Protein AF-0000000080568516 (afdb_homodimer)

Organism: Pseudomonas phage PhiPA3 (NCBI:txid998086)

Nearest PDB structures (foldseek):
  1tll-assembly1_A  TM=2.918E-01  e=2.704E+00  Rattus norvegicus
  3q6g-assembly1_H  TM=1.334E-01  e=9.760E-01  Macaca mulatta
  5wch-assembly1_C  TM=1.422E-01  e=3.533E+00  Homo sapiens
  6cnc-assembly1_G  TM=1.679E-01  e=7.420E+00  Saccharomyces cerevisiae S288C

Radius of gyration: 26.93 Å; Cα contacts (8 Å, |Δi|>4): 1471; chains: 2; bounding box: 69×85×73 Å

Secondary structure (DSSP, 8-state):
------------EEEEE-HHHHHHHHHHHHT-SS--PPTT--HHHHHTSSTT-PPPTT---EEEEEEEES-SEEEEE-TTS-EEEEE-PPPTT--S-SSEE-SEEEEGGGPPPTTHHHHTEEEEEEEEETTEEEEEEEEEE---TT---EEEEEEEETTEEEEEE----HHHHS-------TT------SEEEEEE-EEEEEE-HHHHHHHHHHHHHHH---SPPEEEEEEEEEEEEEEEEEE-SSSEEEEEEEEEEEEEEEEEEEEEGGG-TT-EEEEEE-S-------TT---EE---/------------EEEEE-HHHHHHHHHHHHT-SS--PPTT-BHHHHHTSSTTPPPPTT---EEEEEEEES-SEEEEE-TTS-EEEEE-PPPTT--S-SSEE-SEEEEGGGPPPTTHHHHTEEEEEEEEETTEEEEEEEEEE---TT---EEEEEEEETTEEEEEE----HHHHS-------TT------SEEEEEE-EEEEEE-HHHHHHHHHHHHHHH---SPPEEEEEEEEEEEEEEEEEEETTEEEEEEEEEEEEEEEEEEEEEEGGG-TT-EEEEEE---EE----TT---EE---

Structure (mmCIF, N/CA/C/O backbone):
data_AF-0000000080568516-model_v1
#
loop_
_entity.id
_entity.type
_entity.pdbx_description
1 polymer 'Virion structural protein'
#
loop_
_atom_site.group_PDB
_atom_site.id
_atom_site.type_symbol
_atom_site.label_atom_id
_atom_site.label_alt_id
_atom_site.label_comp_id
_atom_site.label_asym_id
_atom_site.label_entity_id
_atom_site.label_seq_id
_atom_site.pdbx_PDB_ins_code
_atom_site.Cartn_x
_atom_site.Cartn_y
_atom_site.Cartn_z
_atom_site.occupancy
_atom_site.B_iso_or_equiv
_atom_site.auth_seq_id
_atom_site.auth_comp_id
_atom_site.auth_asym_id
_atom_site.auth_atom_id
_atom_site.pdbx_PDB_model_num
ATOM 1 N N . MET A 1 1 ? -30.312 -23.953 18.859 1 18.5 1 MET A N 1
ATOM 2 C CA . MET A 1 1 ? -30.062 -23.578 17.469 1 18.5 1 MET A CA 1
ATOM 3 C C . MET A 1 1 ? -28.641 -23.031 17.297 1 18.5 1 MET A C 1
ATOM 5 O O . MET A 1 1 ? -28.25 -22.094 17.984 1 18.5 1 MET A O 1
ATOM 9 N N . ALA A 1 2 ? -27.719 -23.969 17.078 1 24.86 2 ALA A N 1
ATOM 10 C CA . ALA A 1 2 ? -26.266 -23.812 17.141 1 24.86 2 ALA A CA 1
ATOM 11 C C . ALA A 1 2 ? -25.812 -22.594 16.328 1 24.86 2 ALA A C 1
ATOM 13 O O . ALA A 1 2 ? -26.281 -22.375 15.211 1 24.86 2 ALA A O 1
ATOM 14 N N . ASP A 1 3 ? -25.719 -21.484 17 1 26.97 3 ASP A N 1
ATOM 15 C CA . ASP A 1 3 ? -25.422 -20.125 16.578 1 26.97 3 ASP A CA 1
ATOM 16 C C . ASP A 1 3 ? -24.328 -20.109 15.492 1 26.97 3 ASP A C 1
ATOM 18 O O . ASP A 1 3 ? -23.281 -20.734 15.664 1 26.97 3 ASP A O 1
ATOM 22 N N . SER A 1 4 ? -24.625 -20.328 14.305 1 28.22 4 SER A N 1
ATOM 23 C CA . SER A 1 4 ? -24.062 -20.547 12.977 1 28.22 4 SER A CA 1
ATOM 24 C C . SER A 1 4 ? -22.844 -19.656 12.742 1 28.22 4 SER A C 1
ATOM 26 O O . SER A 1 4 ? -22.453 -19.422 11.602 1 28.22 4 SER A O 1
ATOM 28 N N . SER A 1 5 ? -22.672 -18.75 13.727 1 30.12 5 SER A N 1
ATOM 29 C CA . SER A 1 5 ? -21.484 -17.922 13.555 1 30.12 5 SER A CA 1
ATOM 30 C C . SER A 1 5 ? -20.234 -18.781 13.367 1 30.12 5 SER A C 1
ATOM 32 O O . SER A 1 5 ? -19.734 -19.375 14.328 1 30.12 5 SER A O 1
ATOM 34 N N . ASN A 1 6 ? -20.375 -19.812 12.555 1 25.89 6 ASN A N 1
ATOM 35 C CA . ASN A 1 6 ? -19.375 -20.859 12.305 1 25.89 6 ASN A CA 1
ATOM 36 C C . ASN A 1 6 ? -17.953 -20.297 12.367 1 25.89 6 ASN A C 1
ATOM 38 O O . ASN A 1 6 ? -17.578 -19.453 11.562 1 25.89 6 ASN A O 1
ATOM 42 N N . PRO A 1 7 ? -17.469 -20.25 13.57 1 29.62 7 PRO A N 1
ATOM 43 C CA . PRO A 1 7 ? -16.031 -19.984 13.703 1 29.62 7 PRO A CA 1
ATOM 44 C C . PRO A 1 7 ? -15.203 -20.719 12.656 1 29.62 7 PRO A C 1
ATOM 46 O O . PRO A 1 7 ? -15.141 -21.953 12.648 1 29.62 7 PRO A O 1
ATOM 49 N N . ILE A 1 8 ? -15.523 -20.656 11.414 1 30.17 8 ILE A N 1
ATOM 50 C CA . ILE A 1 8 ? -14.453 -21.266 10.633 1 30.17 8 ILE A CA 1
ATOM 51 C C . ILE A 1 8 ? -13.156 -21.25 11.43 1 30.17 8 ILE A C 1
ATOM 53 O O . ILE A 1 8 ? -12.758 -20.203 11.961 1 30.17 8 ILE A O 1
ATOM 57 N N . ASP A 1 9 ? -12.828 -22.312 12.086 1 29.45 9 ASP A N 1
ATOM 58 C CA . ASP A 1 9 ? -11.594 -22.641 12.789 1 29.45 9 ASP A CA 1
ATOM 59 C C . ASP A 1 9 ? -10.422 -21.812 12.25 1 29.45 9 ASP A C 1
ATOM 61 O O . ASP A 1 9 ? -10.305 -21.609 11.047 1 29.45 9 ASP A O 1
ATOM 65 N N . GLN A 1 10 ? -9.977 -20.906 12.898 1 34.19 10 GLN A N 1
ATOM 66 C CA . GLN A 1 10 ? -8.75 -20.125 12.805 1 34.19 10 GLN A CA 1
ATOM 67 C C . GLN A 1 10 ? -7.594 -20.953 12.281 1 34.19 10 GLN A C 1
ATOM 69 O O . GLN A 1 10 ? -6.77 -21.453 13.055 1 34.19 10 GLN A O 1
ATOM 74 N N . GLN A 1 11 ? -7.926 -22 11.531 1 35.38 11 GLN A N 1
ATOM 75 C CA . GLN A 1 11 ? -6.691 -22.594 11.039 1 35.38 11 GLN A CA 1
ATOM 76 C C . GLN A 1 11 ? -5.684 -21.531 10.625 1 35.38 11 GLN A C 1
ATOM 78 O O . GLN A 1 11 ? -6.039 -20.562 9.969 1 35.38 11 GLN A O 1
ATOM 83 N N . ILE A 1 12 ? -4.734 -21.453 11.367 1 42.97 12 ILE A N 1
ATOM 84 C CA . ILE A 1 12 ? -3.574 -20.594 11.141 1 42.97 12 ILE A CA 1
ATOM 85 C C . ILE A 1 12 ? -3.137 -20.703 9.68 1 42.97 12 ILE A C 1
ATOM 87 O O . ILE A 1 12 ? -2.672 -21.766 9.242 1 42.97 12 ILE A O 1
ATOM 91 N N . ILE A 1 13 ? -3.855 -20.125 8.773 1 54.84 13 ILE A N 1
ATOM 92 C CA . ILE A 1 13 ? -3.344 -20 7.414 1 54.84 13 ILE A CA 1
ATOM 93 C C . ILE A 1 13 ? -2.139 -19.062 7.395 1 54.84 13 ILE A C 1
ATOM 95 O O . ILE A 1 13 ? -2.203 -17.953 7.918 1 54.84 13 ILE A O 1
ATOM 99 N N . ASN A 1 14 ? -1.017 -19.766 7.008 1 61.5 14 ASN A N 1
ATOM 100 C CA . ASN A 1 14 ? 0.196 -18.969 6.871 1 61.5 14 ASN A CA 1
ATOM 101 C C . ASN A 1 14 ? 0.138 -18.062 5.641 1 61.5 14 ASN A C 1
ATOM 103 O O . ASN A 1 14 ? -0.095 -18.547 4.527 1 61.5 14 ASN A O 1
ATOM 107 N N . VAL A 1 15 ? 0.11 -16.812 5.922 1 72.19 15 VAL A N 1
ATOM 108 C CA . VAL A 1 15 ? 0.133 -15.812 4.867 1 72.19 15 VAL A CA 1
ATOM 109 C C . VAL A 1 15 ? 1.448 -15.039 4.918 1 72.19 15 VAL A C 1
ATOM 111 O O . VAL A 1 15 ? 1.861 -14.57 5.98 1 72.19 15 VAL A O 1
ATOM 114 N N . VAL A 1 16 ? 2.141 -15.094 3.797 1 76.44 16 VAL A N 1
ATOM 115 C CA . VAL A 1 16 ? 3.396 -14.352 3.713 1 76.44 16 VAL A CA 1
ATOM 116 C C . VAL A 1 16 ? 3.305 -13.305 2.609 1 76.44 16 VAL A C 1
ATOM 118 O O . VAL A 1 16 ? 3.072 -13.633 1.444 1 76.44 16 VAL A O 1
ATOM 121 N N . ARG A 1 17 ? 3.475 -12.07 2.982 1 81.88 17 ARG A N 1
ATOM 122 C CA . ARG A 1 17 ? 3.602 -11.016 1.984 1 81.88 17 ARG A CA 1
ATOM 123 C C . ARG A 1 17 ? 5.016 -10.969 1.418 1 81.88 17 ARG A C 1
ATOM 125 O O . ARG A 1 17 ? 5.992 -11.109 2.158 1 81.88 17 ARG A O 1
ATOM 132 N N . THR A 1 18 ? 5.102 -10.719 0.201 1 87.38 18 THR A N 1
ATOM 133 C CA . THR A 1 18 ? 6.418 -10.688 -0.426 1 87.38 18 THR A CA 1
ATOM 134 C C . THR A 1 18 ? 7.004 -9.273 -0.378 1 87.38 18 THR A C 1
ATOM 136 O O . THR A 1 18 ? 6.277 -8.297 -0.196 1 87.38 18 THR A O 1
ATOM 139 N N . CYS A 1 19 ? 8.312 -9.203 -0.494 1 86.38 19 CYS A N 1
ATOM 140 C CA . CYS A 1 19 ? 8.969 -7.902 -0.605 1 86.38 19 CYS A CA 1
ATOM 141 C C . CYS A 1 19 ? 8.555 -7.191 -1.887 1 86.38 19 CYS A C 1
ATOM 143 O O . CYS A 1 19 ? 8.555 -5.961 -1.946 1 86.38 19 CYS A O 1
ATOM 145 N N . TYR A 1 20 ? 8.141 -7.949 -2.914 1 91.44 20 TYR A N 1
ATOM 146 C CA . TYR A 1 20 ? 7.68 -7.359 -4.168 1 91.44 20 TYR A CA 1
ATOM 147 C C . TYR A 1 20 ? 6.336 -6.66 -3.982 1 91.44 20 TYR A C 1
ATOM 149 O O . TYR A 1 20 ? 6.047 -5.672 -4.66 1 91.44 20 TYR A O 1
ATOM 157 N N . ALA A 1 21 ? 5.559 -7.27 -3.08 1 88.62 21 ALA A N 1
ATOM 158 C CA . ALA A 1 21 ? 4.312 -6.602 -2.711 1 88.62 21 ALA A CA 1
ATOM 159 C C . ALA A 1 21 ? 4.586 -5.238 -2.078 1 88.62 21 ALA A C 1
ATOM 161 O O . ALA A 1 21 ? 3.924 -4.25 -2.406 1 88.62 21 ALA A O 1
ATOM 162 N N . SER A 1 22 ? 5.531 -5.203 -1.208 1 82.5 22 SER A N 1
ATOM 163 C CA . SER A 1 22 ? 5.906 -3.955 -0.551 1 82.5 22 SER A CA 1
ATOM 164 C C . SER A 1 22 ? 6.438 -2.939 -1.556 1 82.5 22 SER A C 1
ATOM 166 O O . SER A 1 22 ? 6.152 -1.744 -1.449 1 82.5 22 SER A O 1
ATOM 168 N N . TYR A 1 23 ? 7.242 -3.424 -2.482 1 89.56 23 TYR A N 1
ATOM 169 C CA . TYR A 1 23 ? 7.766 -2.576 -3.547 1 89.56 23 TYR A CA 1
ATOM 170 C C . TYR A 1 23 ? 6.633 -1.947 -4.352 1 89.56 23 TYR A C 1
ATOM 172 O O . TYR A 1 23 ? 6.629 -0.737 -4.59 1 89.56 23 TYR A O 1
ATOM 180 N N . LEU A 1 24 ? 5.688 -2.771 -4.73 1 91.56 24 LEU A N 1
ATOM 181 C CA . LEU A 1 24 ? 4.547 -2.293 -5.5 1 91.56 24 LEU A CA 1
ATOM 182 C C . LEU A 1 24 ? 3.719 -1.302 -4.688 1 91.56 24 LEU A C 1
ATOM 184 O O . LEU A 1 24 ? 3.32 -0.253 -5.199 1 91.56 24 LEU A O 1
ATOM 188 N N . GLN A 1 25 ? 3.473 -1.662 -3.477 1 86.06 25 GLN A N 1
ATOM 189 C CA . GLN A 1 25 ? 2.686 -0.794 -2.607 1 86.06 25 GLN A CA 1
ATOM 190 C C . GLN A 1 25 ? 3.342 0.576 -2.459 1 86.06 25 GLN A C 1
ATOM 192 O O . GLN A 1 25 ? 2.664 1.604 -2.506 1 86.06 25 GLN A O 1
ATOM 197 N N . THR A 1 26 ? 4.602 0.568 -2.236 1 85.12 26 THR A N 1
ATOM 198 C CA . THR A 1 26 ? 5.348 1.813 -2.098 1 85.12 26 THR A CA 1
ATOM 199 C C . THR A 1 26 ? 5.266 2.639 -3.379 1 85.12 26 THR A C 1
ATOM 201 O O . THR A 1 26 ? 5.031 3.846 -3.332 1 85.12 26 THR A O 1
ATOM 204 N N . THR A 1 27 ? 5.438 1.994 -4.496 1 91 27 THR A N 1
ATOM 205 C CA . THR A 1 27 ? 5.367 2.645 -5.801 1 91 27 THR A CA 1
ATOM 206 C C . THR A 1 27 ? 4 3.289 -6.012 1 91 27 THR A C 1
ATOM 208 O O . THR A 1 27 ? 3.91 4.449 -6.414 1 91 27 THR A O 1
ATOM 211 N N . LYS A 1 28 ? 2.988 2.545 -5.66 1 90.62 28 LYS A N 1
ATOM 212 C CA . LYS A 1 28 ? 1.621 3.023 -5.848 1 90.62 28 LYS A CA 1
ATOM 213 C C . LYS A 1 28 ? 1.283 4.129 -4.852 1 90.62 28 LYS A C 1
ATOM 215 O O . LYS A 1 28 ? 0.604 5.098 -5.199 1 90.62 28 LYS A O 1
ATOM 220 N N . TYR A 1 29 ? 1.753 3.965 -3.678 1 88.12 29 TYR A N 1
ATOM 221 C CA . TYR A 1 29 ? 1.483 4.918 -2.607 1 88.12 29 TYR A CA 1
ATOM 222 C C . TYR A 1 29 ? 2.012 6.301 -2.967 1 88.12 29 TYR A C 1
ATOM 224 O O . TYR A 1 29 ? 1.345 7.312 -2.723 1 88.12 29 TYR A O 1
ATOM 232 N N . LEU A 1 30 ? 3.123 6.348 -3.664 1 88.56 30 LEU A N 1
ATOM 233 C CA . LEU A 1 30 ? 3.771 7.598 -4.043 1 88.56 30 LEU A CA 1
ATOM 234 C C . LEU A 1 30 ? 3.338 8.031 -5.441 1 88.56 30 LEU A C 1
ATOM 236 O O . LEU A 1 30 ? 3.656 9.141 -5.879 1 88.56 30 LEU A O 1
ATOM 240 N N . GLY A 1 31 ? 2.602 7.145 -6.152 1 89.5 31 GLY A N 1
ATOM 241 C CA . GLY A 1 31 ? 2.184 7.457 -7.508 1 89.5 31 GLY A CA 1
ATOM 242 C C . GLY A 1 31 ? 3.336 7.496 -8.492 1 89.5 31 GLY A C 1
ATOM 243 O O . GLY A 1 31 ? 3.361 8.336 -9.391 1 89.5 31 GLY A O 1
ATOM 244 N N . LEU A 1 32 ? 4.273 6.656 -8.273 1 90.44 32 LEU A N 1
ATOM 245 C CA . LEU A 1 32 ? 5.43 6.629 -9.156 1 90.44 32 LEU A CA 1
ATOM 246 C C . LEU A 1 32 ? 5.098 5.926 -10.469 1 90.44 32 LEU A C 1
ATOM 248 O O . LEU A 1 32 ? 4.402 4.906 -10.469 1 90.44 32 LEU A O 1
ATOM 252 N N . SER A 1 33 ? 5.516 6.516 -11.539 1 89.81 33 SER A N 1
ATOM 253 C CA . SER A 1 33 ? 5.344 5.969 -12.883 1 89.81 33 SER A CA 1
ATOM 254 C C . SER A 1 33 ? 6.566 6.246 -13.758 1 89.81 33 SER A C 1
ATOM 256 O O . SER A 1 33 ? 7.207 7.289 -13.617 1 89.81 33 SER A O 1
ATOM 258 N N . PRO A 1 34 ? 6.969 5.27 -14.703 1 91.69 34 PRO A N 1
ATOM 259 C CA . PRO A 1 34 ? 6.359 3.959 -14.945 1 91.69 34 PRO A CA 1
ATOM 260 C C . PRO A 1 34 ? 6.711 2.938 -13.867 1 91.69 34 PRO A C 1
ATOM 262 O O . PRO A 1 34 ? 7.66 3.143 -13.102 1 91.69 34 PRO A O 1
ATOM 265 N N . PHE A 1 35 ? 5.902 1.939 -13.797 1 91.62 35 PHE A N 1
ATOM 266 C CA . PHE A 1 35 ? 6.266 0.819 -12.938 1 91.62 35 PHE A CA 1
ATOM 267 C C . PHE A 1 35 ? 7.586 0.201 -13.391 1 91.62 35 PHE A C 1
ATOM 269 O O . PHE A 1 35 ? 7.75 -0.145 -14.562 1 91.62 35 PHE A O 1
ATOM 276 N N . ARG A 1 36 ? 8.453 0.077 -12.523 1 91.44 36 ARG A N 1
ATOM 277 C CA . ARG A 1 36 ? 9.742 -0.547 -12.828 1 91.44 36 ARG A CA 1
ATOM 278 C C . ARG A 1 36 ? 9.742 -2.02 -12.43 1 91.44 36 ARG A C 1
ATOM 280 O O . ARG A 1 36 ? 9.742 -2.348 -11.242 1 91.44 36 ARG A O 1
ATOM 287 N N . MET A 1 37 ? 9.75 -2.844 -13.422 1 93 37 MET A N 1
ATOM 288 C CA . MET A 1 37 ? 9.773 -4.285 -13.188 1 93 37 MET A CA 1
ATOM 289 C C . MET A 1 37 ? 11.148 -4.738 -12.711 1 93 37 MET A C 1
ATOM 291 O O . MET A 1 37 ? 12.164 -4.32 -13.266 1 93 37 MET A O 1
ATOM 295 N N . ILE A 1 38 ? 11.172 -5.516 -11.727 1 93.88 38 ILE A N 1
ATOM 296 C CA . ILE A 1 38 ? 12.414 -6.078 -11.211 1 93.88 38 ILE A CA 1
ATOM 297 C C . ILE A 1 38 ? 12.656 -7.457 -11.82 1 93.88 38 ILE A C 1
ATOM 299 O O . ILE A 1 38 ? 11.75 -8.297 -11.836 1 93.88 38 ILE A O 1
ATOM 303 N N . ALA A 1 39 ? 13.844 -7.668 -12.305 1 95.38 39 ALA A N 1
ATOM 304 C CA . ALA A 1 39 ? 14.18 -8.953 -12.906 1 95.38 39 ALA A CA 1
ATOM 305 C C . ALA A 1 39 ? 14.055 -10.086 -11.883 1 95.38 39 ALA A C 1
ATOM 307 O O . ALA A 1 39 ? 14.289 -9.883 -10.688 1 95.38 39 ALA A O 1
ATOM 308 N N . ASN A 1 40 ? 13.609 -11.25 -12.367 1 96.75 40 ASN A N 1
ATOM 309 C CA . ASN A 1 40 ? 13.523 -12.484 -11.594 1 96.75 40 ASN A CA 1
ATOM 310 C C . ASN A 1 40 ? 12.438 -12.406 -10.531 1 96.75 40 ASN A C 1
ATOM 312 O O . ASN A 1 40 ? 12.594 -12.953 -9.438 1 96.75 40 ASN A O 1
ATOM 316 N N . THR A 1 41 ? 11.398 -11.625 -10.852 1 97.25 41 THR A N 1
ATOM 317 C CA . THR A 1 41 ? 10.336 -11.523 -9.852 1 97.25 41 THR A CA 1
ATOM 318 C C . THR A 1 41 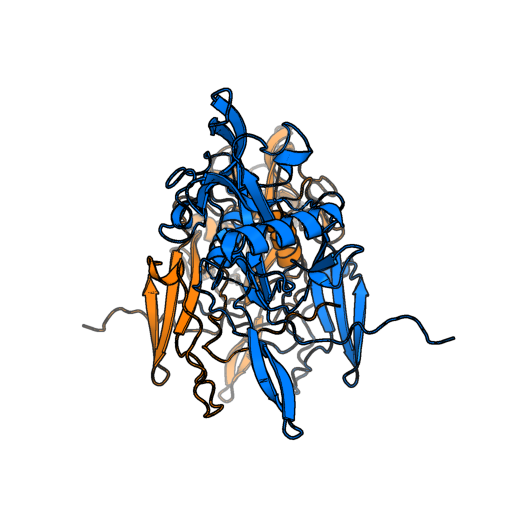? 8.977 -11.828 -10.469 1 97.25 41 THR A C 1
ATOM 320 O O . THR A 1 41 ? 7.969 -11.883 -9.766 1 97.25 41 THR A O 1
ATOM 323 N N . THR A 1 42 ? 8.906 -12.008 -11.766 1 98.31 42 THR A N 1
ATOM 324 C CA . THR A 1 42 ? 7.613 -12.172 -12.414 1 98.31 42 THR A CA 1
ATOM 325 C C . THR A 1 42 ? 7.395 -13.617 -12.836 1 98.31 42 THR A C 1
ATOM 327 O O . THR A 1 42 ? 8.336 -14.297 -13.258 1 98.31 42 THR A O 1
ATOM 330 N N . LEU A 1 43 ? 6.172 -14.047 -12.781 1 98.56 43 LEU A N 1
ATOM 331 C CA . LEU A 1 43 ? 5.816 -15.383 -13.273 1 98.56 43 LEU A CA 1
ATOM 332 C C . LEU A 1 43 ? 5.906 -15.445 -14.789 1 98.56 43 LEU A C 1
ATOM 334 O O . LEU A 1 43 ? 5.992 -16.531 -15.367 1 98.56 43 LEU A O 1
ATOM 338 N N . ASN A 1 44 ? 5.852 -14.289 -15.414 1 98.19 44 ASN A N 1
ATOM 339 C CA . ASN A 1 44 ? 6.133 -14.227 -16.844 1 98.19 44 ASN A CA 1
ATOM 340 C C . ASN A 1 44 ? 7.523 -14.766 -17.172 1 98.19 44 ASN A C 1
ATOM 342 O O . ASN A 1 44 ? 7.695 -15.539 -18.109 1 98.19 44 ASN A O 1
ATOM 346 N N . GLU A 1 45 ? 8.508 -14.383 -16.375 1 97.75 45 GLU A N 1
ATOM 347 C CA . GLU A 1 45 ? 9.867 -14.891 -16.516 1 97.75 45 GLU A CA 1
ATOM 348 C C . GLU A 1 45 ? 9.938 -16.375 -16.219 1 97.75 45 GLU A C 1
ATOM 350 O O . GLU A 1 45 ? 10.57 -17.141 -16.938 1 97.75 45 GLU A O 1
ATOM 355 N N . LYS A 1 46 ? 9.266 -16.781 -15.18 1 97.5 46 LYS A N 1
ATOM 356 C CA . LYS A 1 46 ? 9.297 -18.172 -14.742 1 97.5 46 LYS A CA 1
ATOM 357 C C . LYS A 1 46 ? 8.773 -19.094 -15.836 1 97.5 46 LYS A C 1
ATOM 359 O O . LYS A 1 46 ? 9.359 -20.156 -16.094 1 97.5 46 LYS A O 1
ATOM 364 N N . PHE A 1 47 ? 7.676 -18.656 -16.469 1 97.38 47 PHE A N 1
ATOM 365 C CA . PHE A 1 47 ? 6.98 -19.547 -17.391 1 97.38 47 PHE A CA 1
ATOM 366 C C . PHE A 1 47 ? 7.363 -19.234 -18.844 1 97.38 47 PHE A C 1
ATOM 368 O O . PHE A 1 47 ? 6.91 -19.906 -19.766 1 97.38 47 PHE A O 1
ATOM 375 N N . GLY A 1 48 ? 8.156 -18.234 -19.047 1 95.81 48 GLY A N 1
ATOM 376 C CA . GLY A 1 48 ? 8.555 -17.859 -20.391 1 95.81 48 GLY A CA 1
ATOM 377 C C . GLY A 1 48 ? 7.41 -17.297 -21.219 1 95.81 48 GLY A C 1
ATOM 378 O O . GLY A 1 48 ? 7.242 -17.656 -22.391 1 95.81 48 GLY A O 1
ATOM 379 N N . ILE A 1 49 ? 6.555 -16.547 -20.594 1 96 49 ILE A N 1
ATOM 380 C CA . ILE A 1 49 ? 5.391 -15.914 -21.203 1 96 49 ILE A CA 1
ATOM 381 C C . ILE A 1 49 ? 5.578 -14.406 -21.234 1 96 49 ILE A C 1
ATOM 383 O O . ILE A 1 49 ? 5.645 -13.758 -20.188 1 96 49 ILE A O 1
ATOM 387 N N . GLN A 1 50 ? 5.652 -13.797 -22.406 1 94.31 50 GLN A N 1
ATOM 388 C CA . GLN A 1 50 ? 5.832 -12.352 -22.5 1 94.31 50 GLN A CA 1
ATOM 389 C C . GLN A 1 50 ? 6.996 -11.891 -21.625 1 94.31 50 GLN A C 1
ATOM 391 O O . GLN A 1 50 ? 6.867 -10.93 -20.859 1 94.31 50 GLN A O 1
ATOM 396 N N . GLN A 1 51 ? 8 -12.672 -21.641 1 91.25 51 GLN A N 1
ATOM 397 C CA . GLN A 1 51 ? 9.141 -12.406 -20.781 1 91.25 51 GLN A CA 1
ATOM 398 C C . GLN A 1 51 ? 9.773 -11.055 -21.094 1 91.25 51 GLN A C 1
ATOM 400 O O . GLN A 1 51 ? 10.031 -10.742 -22.266 1 91.25 51 GLN A O 1
ATOM 405 N N . GLY A 1 52 ? 9.93 -10.211 -20.078 1 87.75 52 GLY A N 1
ATOM 406 C CA . GLY A 1 52 ? 10.648 -8.953 -20.234 1 87.75 52 GLY A CA 1
ATOM 407 C C . GLY A 1 52 ? 9.758 -7.824 -20.719 1 87.75 52 GLY A C 1
ATOM 408 O O . GLY A 1 52 ? 10.234 -6.707 -20.938 1 87.75 52 GLY A O 1
ATOM 409 N N . VAL A 1 53 ? 8.547 -8.125 -20.953 1 92.75 53 VAL A N 1
ATOM 410 C CA . VAL A 1 53 ? 7.641 -7.09 -21.422 1 92.75 53 VAL A CA 1
ATOM 411 C C . VAL A 1 53 ? 7.07 -6.32 -20.234 1 92.75 53 VAL A C 1
ATOM 413 O O . VAL A 1 53 ? 6.367 -6.891 -19.391 1 92.75 53 VAL A O 1
ATOM 416 N N . ALA A 1 54 ? 7.387 -5.086 -20.156 1 92.69 54 ALA A N 1
ATOM 417 C CA . ALA A 1 54 ? 6.93 -4.242 -19.047 1 92.69 54 ALA A CA 1
ATOM 418 C C . ALA A 1 54 ? 5.57 -3.625 -19.359 1 92.69 54 ALA A C 1
ATOM 420 O O . ALA A 1 54 ? 5.219 -3.438 -20.531 1 92.69 54 ALA A O 1
ATOM 421 N N . PRO A 1 55 ? 4.805 -3.352 -18.281 1 93.94 55 PRO A N 1
ATOM 422 C CA . PRO A 1 55 ? 3.596 -2.555 -18.516 1 93.94 55 PRO A CA 1
ATOM 423 C C . PRO A 1 55 ? 3.893 -1.191 -19.125 1 93.94 55 PRO A C 1
ATOM 425 O O . PRO A 1 55 ? 5.012 -0.687 -19.016 1 93.94 55 PRO A O 1
ATOM 428 N N . ALA A 1 56 ? 2.932 -0.632 -19.812 1 92.69 56 ALA A N 1
ATOM 429 C CA . ALA A 1 56 ? 3.07 0.725 -20.328 1 92.69 56 ALA A CA 1
ATOM 430 C C . ALA A 1 56 ? 3.18 1.74 -19.203 1 92.69 56 ALA A C 1
ATOM 432 O O . ALA A 1 56 ? 2.846 1.438 -18.047 1 92.69 56 ALA A O 1
ATOM 433 N N . ALA A 1 57 ? 3.605 2.938 -19.484 1 89.69 57 ALA A N 1
ATOM 434 C CA . ALA A 1 57 ? 3.836 3.979 -18.484 1 89.69 57 ALA A CA 1
ATOM 435 C C . ALA A 1 57 ? 2.545 4.332 -17.75 1 89.69 57 ALA A C 1
ATOM 437 O O . ALA A 1 57 ? 2.572 4.711 -16.578 1 89.69 57 ALA A O 1
ATOM 438 N N . SER A 1 58 ? 1.481 4.16 -18.422 1 88.12 58 SER A N 1
ATOM 439 C CA . SER A 1 58 ? 0.199 4.543 -17.844 1 88.12 58 SER A CA 1
ATOM 440 C C . SER A 1 58 ? -0.424 3.381 -17.062 1 88.12 58 SER A C 1
ATOM 442 O O . SER A 1 58 ? -1.488 3.531 -16.469 1 88.12 58 SER A O 1
ATOM 444 N N . GLU A 1 59 ? 0.316 2.246 -17.094 1 91.94 59 GLU A N 1
ATOM 445 C CA . GLU A 1 59 ? -0.252 1.05 -16.484 1 91.94 59 GLU A CA 1
ATOM 446 C C . GLU A 1 59 ? 0.466 0.706 -15.18 1 91.94 59 GLU A C 1
ATOM 448 O O . GLU A 1 59 ? 1.688 0.843 -15.078 1 91.94 59 GLU A O 1
ATOM 453 N N . MET A 1 60 ? -0.347 0.412 -14.172 1 94.81 60 MET A N 1
ATOM 454 C CA . MET A 1 60 ? 0.17 -0.035 -12.883 1 94.81 60 MET A CA 1
ATOM 455 C C . MET A 1 60 ? -0.407 -1.396 -12.508 1 94.81 60 MET A C 1
ATOM 457 O O . MET A 1 60 ? -1.616 -1.612 -12.609 1 94.81 60 MET A O 1
ATOM 461 N N . PRO A 1 61 ? 0.465 -2.35 -12.164 1 96.69 61 PRO A N 1
ATOM 462 C CA . PRO A 1 61 ? -0.042 -3.658 -11.742 1 96.69 61 PRO A CA 1
ATOM 463 C C . PRO A 1 61 ? -0.998 -3.566 -10.555 1 96.69 61 PRO A C 1
ATOM 465 O O . PRO A 1 61 ? -0.789 -2.752 -9.656 1 96.69 61 PRO A O 1
ATOM 468 N N . ASN A 1 62 ? -2.066 -4.312 -10.578 1 95.19 62 ASN A N 1
ATOM 469 C CA . ASN A 1 62 ? -3.01 -4.496 -9.477 1 95.19 62 ASN A CA 1
ATOM 470 C C . ASN A 1 62 ? -3.145 -5.969 -9.094 1 95.19 62 ASN A C 1
ATOM 472 O O . ASN A 1 62 ? -2.93 -6.852 -9.93 1 95.19 62 ASN A O 1
ATOM 476 N N . VAL A 1 63 ? -3.412 -6.188 -7.852 1 92.56 63 VAL A N 1
ATOM 477 C CA . VAL A 1 63 ? -3.656 -7.559 -7.418 1 92.56 63 VAL A CA 1
ATOM 478 C C . VAL A 1 63 ? -5.004 -8.039 -7.949 1 92.56 63 VAL A C 1
ATOM 480 O O . VAL A 1 63 ? -6.059 -7.633 -7.449 1 92.56 63 VAL A O 1
ATOM 483 N N . ARG A 1 64 ? -4.859 -8.883 -9.031 1 94.69 64 ARG A N 1
ATOM 484 C CA . ARG A 1 64 ? -6.07 -9.344 -9.703 1 94.69 64 ARG A CA 1
ATOM 485 C C . ARG A 1 64 ? -5.914 -10.781 -10.195 1 94.69 64 ARG A C 1
ATOM 487 O O . ARG A 1 64 ? -6.699 -11.25 -11.023 1 94.69 64 ARG A O 1
ATOM 494 N N . TYR A 1 65 ? -4.926 -11.445 -9.727 1 96.81 65 TYR A N 1
ATOM 495 C CA . TYR A 1 65 ? -4.66 -12.781 -10.258 1 96.81 65 TYR A CA 1
ATOM 496 C C . TYR A 1 65 ? -4.344 -13.758 -9.133 1 96.81 65 TYR A C 1
ATOM 498 O O . TYR A 1 65 ? -3.875 -13.359 -8.062 1 96.81 65 TYR A O 1
ATOM 506 N N . MET A 1 66 ? -4.605 -14.961 -9.406 1 96.19 66 MET A N 1
ATOM 507 C CA . MET A 1 66 ? -4.344 -16.047 -8.469 1 96.19 66 MET A CA 1
ATOM 508 C C . MET A 1 66 ? -3.639 -17.203 -9.156 1 96.19 66 MET A C 1
ATOM 510 O O . MET A 1 66 ? -3.951 -17.531 -10.305 1 96.19 66 MET A O 1
ATOM 514 N N . VAL A 1 67 ? -2.689 -17.766 -8.484 1 98.06 67 VAL A N 1
ATOM 515 C CA . VAL A 1 67 ? -2.049 -19 -8.922 1 98.06 67 VAL A CA 1
ATOM 516 C C . VAL A 1 67 ? -2.141 -20.047 -7.82 1 98.06 67 VAL A C 1
ATOM 518 O O . VAL A 1 67 ? -2.344 -19.703 -6.652 1 98.06 67 VAL A O 1
ATOM 521 N N . ILE A 1 68 ? -2.047 -21.297 -8.219 1 96.25 68 ILE A N 1
ATOM 522 C CA . ILE A 1 68 ? -2.197 -22.375 -7.254 1 96.25 68 ILE A CA 1
ATOM 523 C C . ILE A 1 68 ? -1.021 -23.344 -7.383 1 96.25 68 ILE A C 1
ATOM 525 O O . ILE A 1 68 ? -0.355 -23.391 -8.414 1 96.25 68 ILE A O 1
ATOM 529 N N . GLY A 1 69 ? -0.725 -24.031 -6.293 1 96.5 69 GLY A N 1
ATOM 530 C CA . GLY A 1 69 ? 0.346 -25.016 -6.234 1 96.5 69 GLY A CA 1
ATOM 531 C C . GLY A 1 69 ? 0.071 -26.141 -5.262 1 96.5 69 GLY A C 1
ATOM 532 O O . GLY A 1 69 ? -0.969 -26.156 -4.598 1 96.5 69 GLY A O 1
ATOM 533 N N . ASN A 1 70 ? 1.029 -27.172 -5.223 1 93.31 70 ASN A N 1
ATOM 534 C CA . ASN A 1 70 ? 0.718 -28.359 -4.441 1 93.31 70 ASN A CA 1
ATOM 535 C C . ASN A 1 70 ? 1.899 -28.781 -3.574 1 93.31 70 ASN A C 1
ATOM 537 O O . ASN A 1 70 ? 1.984 -29.938 -3.158 1 93.31 70 ASN A O 1
ATOM 541 N N . MET A 1 71 ? 2.801 -27.938 -3.316 1 92 71 MET A N 1
ATOM 542 C CA . MET A 1 71 ? 3.924 -28.328 -2.465 1 92 71 MET A CA 1
ATOM 543 C C . MET A 1 71 ? 4.062 -27.375 -1.285 1 92 71 MET A C 1
ATOM 545 O O . MET A 1 71 ? 5.164 -27.156 -0.779 1 92 71 MET A O 1
ATOM 549 N N . GLY A 1 72 ? 2.914 -26.797 -0.961 1 86.81 72 GLY A N 1
ATOM 550 C CA . GLY A 1 72 ? 2.916 -25.875 0.16 1 86.81 72 GLY A CA 1
ATOM 551 C C . GLY A 1 72 ? 2.727 -26.547 1.501 1 86.81 72 GLY A C 1
ATOM 552 O O . GLY A 1 72 ? 2.578 -25.891 2.527 1 86.81 72 GLY A O 1
ATOM 553 N N . HIS A 1 73 ? 2.633 -27.906 1.479 1 83.69 73 HIS A N 1
ATOM 554 C CA . HIS A 1 73 ? 2.457 -28.641 2.717 1 83.69 73 HIS A CA 1
ATOM 555 C C . HIS A 1 73 ? 3.205 -29.969 2.67 1 83.69 73 HIS A C 1
ATOM 557 O O . HIS A 1 73 ? 3.633 -30.406 1.599 1 83.69 73 HIS A O 1
ATOM 563 N N . TYR A 1 74 ? 3.42 -30.469 3.885 1 80.94 74 TYR A N 1
ATOM 564 C CA . TYR A 1 74 ? 3.922 -31.828 3.998 1 80.94 74 TYR A CA 1
ATOM 565 C C . TYR A 1 74 ? 3.205 -32.594 5.109 1 80.94 74 TYR A C 1
ATOM 567 O O . TYR A 1 74 ? 2.572 -31.984 5.977 1 80.94 74 TYR A O 1
ATOM 575 N N . THR A 1 75 ? 3.152 -33.875 4.965 1 79.5 75 THR A N 1
ATOM 576 C CA . THR A 1 75 ? 2.451 -34.719 5.918 1 79.5 75 THR A CA 1
ATOM 577 C C . THR A 1 75 ? 3.4 -35.188 7.012 1 79.5 75 THR A C 1
ATOM 579 O O . THR A 1 75 ? 4.543 -35.562 6.734 1 79.5 75 THR A O 1
ATOM 582 N N . VAL A 1 76 ? 2.922 -35 8.188 1 78.81 76 VAL A N 1
ATOM 583 C CA . VAL A 1 76 ? 3.639 -35.531 9.336 1 78.81 76 VAL A CA 1
ATOM 584 C C . VAL A 1 76 ? 2.742 -36.531 10.078 1 78.81 76 VAL A C 1
ATOM 586 O O . VAL A 1 76 ? 1.518 -36.5 9.945 1 78.81 76 VAL A O 1
ATOM 589 N N . LYS A 1 77 ? 3.389 -37.469 10.719 1 82.94 77 LYS A N 1
ATOM 590 C CA . LYS A 1 77 ? 2.615 -38.406 11.508 1 82.94 77 LYS A CA 1
ATOM 591 C C . LYS A 1 77 ? 2.418 -37.906 12.938 1 82.94 77 LYS A C 1
ATOM 593 O O . LYS A 1 77 ? 3.375 -37.5 13.594 1 82.94 77 LYS A O 1
ATOM 598 N N . ALA A 1 78 ? 1.148 -37.906 13.344 1 74.38 78 ALA A N 1
ATOM 599 C CA . ALA A 1 78 ? 0.832 -37.625 14.742 1 74.38 78 ALA A CA 1
ATOM 600 C C . ALA A 1 78 ? 1.223 -38.781 15.648 1 74.38 78 ALA A C 1
ATOM 602 O O . ALA A 1 78 ? 1.654 -39.844 15.172 1 74.38 78 ALA A O 1
ATOM 603 N N . ALA A 1 79 ? 1.153 -38.469 16.938 1 79 79 ALA A N 1
ATOM 604 C CA . ALA A 1 79 ? 1.54 -39.469 17.938 1 79 79 ALA A CA 1
ATOM 605 C C . ALA A 1 79 ? 0.727 -40.75 17.781 1 79 79 ALA A C 1
ATOM 607 O O . ALA A 1 79 ? 1.229 -41.844 18.062 1 79 79 ALA A O 1
ATOM 608 N N . ASP A 1 80 ? -0.448 -40.625 17.422 1 86.62 80 ASP A N 1
ATOM 609 C CA . ASP A 1 80 ? -1.32 -41.781 17.297 1 86.62 80 ASP A CA 1
ATOM 610 C C . ASP A 1 80 ? -1.173 -42.438 15.93 1 86.62 80 ASP A C 1
ATOM 612 O O . ASP A 1 80 ? -1.929 -43.344 15.586 1 86.62 80 ASP A O 1
ATOM 616 N N . GLY A 1 81 ? -0.343 -41.906 15.07 1 82.12 81 GLY A N 1
ATOM 617 C CA . GLY A 1 81 ? -0.079 -42.469 13.758 1 82.12 81 GLY A CA 1
ATOM 618 C C . GLY A 1 81 ? -0.879 -41.812 12.648 1 82.12 81 GLY A C 1
ATOM 619 O O . GLY A 1 81 ? -0.672 -42.094 11.469 1 82.12 81 GLY A O 1
ATOM 620 N N . ALA A 1 82 ? -1.8 -40.969 13 1 80.31 82 ALA A N 1
ATOM 621 C CA . ALA A 1 82 ? -2.627 -40.281 12 1 80.31 82 ALA A CA 1
ATOM 622 C C . ALA A 1 82 ? -1.825 -39.25 11.234 1 80.31 82 ALA A C 1
ATOM 624 O O . ALA A 1 82 ? -0.823 -38.719 11.742 1 80.31 82 ALA A O 1
ATOM 625 N N . ASP A 1 83 ? -2.262 -38.969 10.031 1 74.38 83 ASP A N 1
ATOM 626 C CA . ASP A 1 83 ? -1.609 -37.969 9.195 1 74.38 83 ASP A CA 1
ATOM 627 C C . ASP A 1 83 ? -2.018 -36.562 9.617 1 74.38 83 ASP A C 1
ATOM 629 O O . ASP A 1 83 ? -3.195 -36.281 9.867 1 74.38 83 ASP A O 1
ATOM 633 N N . GLU A 1 84 ? -0.983 -35.781 9.836 1 72.75 84 GLU A N 1
ATOM 634 C CA . GLU A 1 84 ? -1.169 -34.344 10.031 1 72.75 84 GLU A CA 1
ATOM 635 C C . GLU A 1 84 ? -0.454 -33.562 8.945 1 72.75 84 GLU A C 1
ATOM 637 O O . GLU A 1 84 ? 0.487 -34.062 8.32 1 72.75 84 GLU A O 1
ATOM 642 N N . VAL A 1 85 ? -1.067 -32.406 8.695 1 75.56 85 VAL A N 1
ATOM 643 C CA . VAL A 1 85 ? -0.5 -31.594 7.629 1 75.56 85 VAL A CA 1
ATOM 644 C C . VAL A 1 85 ? 0.213 -30.391 8.234 1 75.56 85 VAL A C 1
ATOM 646 O O . VAL A 1 85 ? -0.315 -29.734 9.141 1 75.56 85 VAL A O 1
ATOM 649 N N . GLU A 1 86 ? 1.483 -30.234 7.82 1 74.44 86 GLU A N 1
ATOM 650 C CA . GLU A 1 86 ? 2.248 -29.047 8.203 1 74.44 86 GLU A CA 1
ATOM 651 C C . GLU A 1 86 ? 2.531 -28.172 6.992 1 74.44 86 GLU A C 1
ATOM 653 O O . GLU A 1 86 ? 2.865 -28.656 5.914 1 74.44 86 GLU A O 1
ATOM 658 N N . PRO A 1 87 ? 2.322 -26.891 7.148 1 77.25 87 PRO A N 1
ATOM 659 C CA . PRO A 1 87 ? 2.58 -25.984 6.027 1 77.25 87 PRO A CA 1
ATOM 660 C C . PRO A 1 87 ? 4.07 -25.781 5.766 1 77.25 87 PRO A C 1
ATOM 662 O O . PRO A 1 87 ? 4.875 -25.812 6.699 1 77.25 87 PRO A O 1
ATOM 665 N N . ARG A 1 88 ? 4.422 -25.719 4.512 1 80.81 88 ARG A N 1
ATOM 666 C CA . ARG A 1 88 ? 5.727 -25.219 4.098 1 80.81 88 ARG A CA 1
ATOM 667 C C . ARG A 1 88 ? 5.691 -23.703 3.898 1 80.81 88 ARG A C 1
ATOM 669 O O . ARG A 1 88 ? 5.086 -23.219 2.943 1 80.81 88 ARG A O 1
ATOM 676 N N . ILE A 1 89 ? 6.391 -23.047 4.695 1 74.75 89 ILE A N 1
ATOM 677 C CA . ILE A 1 89 ? 6.266 -21.594 4.734 1 74.75 89 ILE A CA 1
ATOM 678 C C . ILE A 1 89 ? 7.168 -20.969 3.672 1 74.75 89 ILE A C 1
ATOM 680 O O . ILE A 1 89 ? 8.32 -21.375 3.514 1 74.75 89 ILE A O 1
ATOM 684 N N . HIS A 1 90 ? 6.605 -20.078 2.926 1 85.69 90 HIS A N 1
ATOM 685 C CA . HIS A 1 90 ? 7.379 -19.281 1.98 1 85.69 90 HIS A CA 1
ATOM 686 C C . HIS A 1 90 ? 8.148 -18.172 2.691 1 85.69 90 HIS A C 1
ATOM 688 O O . HIS A 1 90 ? 7.789 -17.781 3.805 1 85.69 90 HIS A O 1
ATOM 694 N N . ARG A 1 91 ? 9.148 -17.766 2.01 1 80.75 91 ARG A N 1
ATOM 695 C CA . ARG A 1 91 ? 9.859 -16.562 2.436 1 80.75 91 ARG A CA 1
ATOM 696 C C . ARG A 1 91 ? 9.422 -15.344 1.625 1 80.75 91 ARG A C 1
ATOM 698 O O . ARG A 1 91 ? 8.875 -15.484 0.53 1 80.75 91 ARG A O 1
ATOM 705 N N . SER A 1 92 ? 9.75 -14.18 2.133 1 83.62 92 SER A N 1
ATOM 706 C CA . SER A 1 92 ? 9.266 -12.945 1.531 1 83.62 92 SER A CA 1
ATOM 707 C C . SER A 1 92 ? 9.938 -12.672 0.191 1 83.62 92 SER A C 1
ATOM 709 O O . SER A 1 92 ? 9.422 -11.914 -0.629 1 83.62 92 SER A O 1
ATOM 711 N N . ASN A 1 93 ? 11.055 -13.297 -0.002 1 88.81 93 ASN A N 1
ATOM 712 C CA . ASN A 1 93 ? 11.758 -13.055 -1.258 1 88.81 93 ASN A CA 1
ATOM 713 C C . ASN A 1 93 ? 11.359 -14.062 -2.328 1 88.81 93 ASN A C 1
ATOM 715 O O . ASN A 1 93 ? 11.797 -13.969 -3.475 1 88.81 93 ASN A O 1
ATOM 719 N N . HIS A 1 94 ? 10.516 -15.039 -1.942 1 92.44 94 HIS A N 1
ATOM 720 C CA . HIS A 1 94 ? 10.055 -15.969 -2.959 1 92.44 94 HIS A CA 1
ATOM 721 C C . HIS A 1 94 ? 9.156 -15.273 -3.979 1 92.44 94 HIS A C 1
ATOM 723 O O . HIS A 1 94 ? 8.211 -14.578 -3.605 1 92.44 94 HIS A O 1
ATOM 729 N N . ALA A 1 95 ? 9.516 -15.5 -5.188 1 96.88 95 ALA A N 1
ATOM 730 C CA . ALA A 1 95 ? 8.766 -14.844 -6.254 1 96.88 95 ALA A CA 1
ATOM 731 C C . ALA A 1 95 ? 7.812 -15.82 -6.938 1 96.88 95 ALA A C 1
ATOM 733 O O . ALA A 1 95 ? 7.094 -15.445 -7.867 1 96.88 95 ALA A O 1
ATOM 734 N N . ALA A 1 96 ? 7.801 -17.047 -6.48 1 98.19 96 ALA A N 1
ATOM 735 C CA . ALA A 1 96 ? 6.934 -18.078 -7.051 1 98.19 96 ALA A CA 1
ATOM 736 C C . ALA A 1 96 ? 6.555 -19.109 -6.004 1 98.19 96 ALA A C 1
ATOM 738 O O . ALA A 1 96 ? 7.098 -19.125 -4.895 1 98.19 96 ALA A O 1
ATOM 739 N N . LEU A 1 97 ? 5.527 -19.891 -6.379 1 97.25 97 LEU A N 1
ATOM 740 C CA . LEU A 1 97 ? 5.164 -21.031 -5.539 1 97.25 97 LEU A CA 1
ATOM 741 C C . LEU A 1 97 ? 6.227 -22.109 -5.617 1 97.25 97 LEU A C 1
ATOM 743 O O . LEU A 1 97 ? 7.094 -22.078 -6.492 1 97.25 97 LEU A O 1
ATOM 747 N N . TYR A 1 98 ? 6.16 -23.016 -4.703 1 95.62 98 TYR A N 1
ATOM 748 C CA . TYR A 1 98 ? 7.086 -24.141 -4.73 1 95.62 98 TYR A CA 1
ATOM 749 C C . TYR A 1 98 ? 6.848 -25.016 -5.953 1 95.62 98 TYR A C 1
ATOM 751 O O . TYR A 1 98 ? 7.797 -25.484 -6.59 1 95.62 98 TYR A O 1
ATOM 759 N N . ASN A 1 99 ? 5.66 -25.281 -6.23 1 96.44 99 ASN A N 1
ATOM 760 C CA . ASN A 1 99 ? 5.301 -26.047 -7.426 1 96.44 99 ASN A CA 1
ATOM 761 C C . ASN A 1 99 ? 3.961 -25.578 -7.996 1 96.44 99 ASN A C 1
ATOM 763 O O . ASN A 1 99 ? 2.904 -26.047 -7.57 1 96.44 99 ASN A O 1
ATOM 767 N N . HIS A 1 100 ? 4.062 -24.812 -9.008 1 97.88 100 HIS A N 1
ATOM 768 C CA . HIS A 1 100 ? 2.857 -24.312 -9.664 1 97.88 100 HIS A CA 1
ATOM 769 C C . HIS A 1 100 ? 2.119 -25.438 -10.375 1 97.88 100 HIS A C 1
ATOM 771 O O . HIS A 1 100 ? 2.744 -26.297 -11.016 1 97.88 100 HIS A O 1
ATOM 777 N N . ILE A 1 101 ? 0.822 -25.469 -10.266 1 97.06 101 ILE A N 1
ATOM 778 C CA . ILE A 1 101 ? 0.003 -26.359 -11.094 1 97.06 101 ILE A CA 1
ATOM 779 C C . ILE A 1 101 ? -0.98 -25.531 -11.914 1 97.06 101 ILE A C 1
ATOM 781 O O . ILE A 1 101 ? -1.439 -24.469 -11.461 1 97.06 101 ILE A O 1
ATOM 785 N N . PRO A 1 102 ? -1.295 -25.984 -13.094 1 98.12 102 PRO A N 1
ATOM 786 C CA . PRO A 1 102 ? -2.193 -25.188 -13.938 1 98.12 102 PRO A CA 1
ATOM 787 C C . PRO A 1 102 ? -3.662 -25.344 -13.539 1 98.12 102 PRO A C 1
ATOM 789 O O . PRO A 1 102 ? -4.059 -26.406 -13.031 1 98.12 102 PRO A O 1
ATOM 792 N N . PHE A 1 103 ? -4.457 -24.328 -13.797 1 97.19 103 PHE A N 1
ATOM 793 C CA . PHE A 1 103 ? -5.91 -24.391 -13.672 1 97.19 103 PHE A CA 1
ATOM 794 C C . PHE A 1 103 ? -6.516 -25.203 -14.805 1 97.19 103 PHE A C 1
ATOM 796 O O . PHE A 1 103 ? -7.535 -25.875 -14.617 1 97.19 103 PHE A O 1
ATOM 803 N N . VAL A 1 104 ? -5.918 -25.031 -15.953 1 97.75 104 VAL A N 1
ATOM 804 C CA . VAL A 1 104 ? -6.418 -25.672 -17.172 1 97.75 104 VAL A CA 1
ATOM 805 C C . VAL A 1 104 ? -5.254 -26.25 -17.953 1 97.75 104 VAL A C 1
ATOM 807 O O . VAL A 1 104 ? -4.195 -25.625 -18.078 1 97.75 104 VAL A O 1
ATOM 810 N N . LEU A 1 105 ? -5.406 -27.422 -18.438 1 97.94 105 LEU A N 1
ATOM 811 C CA . LEU A 1 105 ? -4.512 -28.078 -19.375 1 97.94 105 LEU A CA 1
ATOM 812 C C . LEU A 1 105 ? -5.305 -28.859 -20.422 1 97.94 105 LEU A C 1
ATOM 814 O O . LEU A 1 105 ? -5.91 -29.891 -20.109 1 97.94 105 LEU A O 1
ATOM 818 N N . ARG A 1 106 ? -5.258 -28.328 -21.656 1 96.94 106 ARG A N 1
ATOM 819 C CA . ARG A 1 106 ? -6.027 -28.922 -22.75 1 96.94 106 ARG A CA 1
ATOM 820 C C . ARG A 1 106 ? -5.168 -29.094 -23.984 1 96.94 106 ARG A C 1
ATOM 822 O O . ARG A 1 106 ? -4.195 -28.375 -24.188 1 96.94 106 ARG A O 1
ATOM 829 N N . GLU A 1 107 ? -5.586 -30.062 -24.781 1 96 107 GLU A N 1
ATOM 830 C CA . GLU A 1 107 ? -4.918 -30.188 -26.078 1 96 107 GLU A CA 1
ATOM 831 C C . GLU A 1 107 ? -5.09 -28.906 -26.906 1 96 107 GLU A C 1
ATOM 833 O O . GLU A 1 107 ? -6.145 -28.281 -26.859 1 96 107 GLU A O 1
ATOM 838 N N . ILE A 1 108 ? -4.09 -28.625 -27.625 1 93.38 108 ILE A N 1
ATOM 839 C CA . ILE A 1 108 ? -4.074 -27.375 -28.375 1 93.38 108 ILE A CA 1
ATOM 840 C C . ILE A 1 108 ? -5.277 -27.328 -29.312 1 93.38 108 ILE A C 1
ATOM 842 O O . ILE A 1 108 ? -5.781 -26.25 -29.625 1 93.38 108 ILE A O 1
ATOM 846 N N . THR A 1 109 ? -5.848 -28.484 -29.719 1 91.69 109 THR A N 1
ATOM 847 C CA . THR A 1 109 ? -6.98 -28.562 -30.625 1 91.69 109 THR A CA 1
ATOM 848 C C . THR A 1 109 ? -8.289 -28.328 -29.891 1 91.69 109 THR A C 1
ATOM 850 O O . THR A 1 109 ? -9.336 -28.125 -30.516 1 91.69 109 THR A O 1
ATOM 853 N N . ASN A 1 110 ? -8.258 -28.328 -28.609 1 93.81 110 ASN A N 1
ATOM 854 C CA . ASN A 1 110 ? -9.43 -28.141 -27.766 1 93.81 110 ASN A CA 1
ATOM 855 C C . ASN A 1 110 ? -9.203 -27.047 -26.719 1 93.81 110 ASN A C 1
ATOM 857 O O . ASN A 1 110 ? -9.523 -27.25 -25.531 1 93.81 110 ASN A O 1
ATOM 861 N N . ASP A 1 111 ? -8.586 -25.984 -27.141 1 94.19 111 ASP A N 1
ATOM 862 C CA . ASP A 1 111 ? -8.336 -24.875 -26.234 1 94.19 111 ASP A CA 1
ATOM 863 C C . ASP A 1 111 ? -9.641 -24.234 -25.766 1 94.19 111 ASP A C 1
ATOM 865 O O . ASP A 1 111 ? -10.703 -24.5 -26.328 1 94.19 111 ASP A O 1
ATOM 869 N N . LEU A 1 112 ? -9.539 -23.5 -24.719 1 94.62 112 LEU A N 1
ATOM 870 C CA . LEU A 1 112 ? -10.719 -22.812 -24.219 1 94.62 112 LEU A CA 1
ATOM 871 C C . LEU A 1 112 ? -11.32 -21.891 -25.281 1 94.62 112 LEU A C 1
ATOM 873 O O . LEU A 1 112 ? -10.594 -21.234 -26.016 1 94.62 112 LEU A O 1
ATOM 877 N N . PRO A 1 113 ? -12.609 -21.906 -25.359 1 90.94 113 PRO A N 1
ATOM 878 C CA . PRO A 1 113 ? -13.234 -20.984 -26.312 1 90.94 113 PRO A CA 1
ATOM 879 C C . PRO A 1 113 ? -12.914 -19.516 -26.016 1 90.94 113 PRO A C 1
ATOM 881 O O . PRO A 1 113 ? -12.812 -19.141 -24.844 1 90.94 113 PRO A O 1
ATOM 884 N N . ALA A 1 114 ? -12.875 -18.75 -27.078 1 88.75 114 ALA A N 1
ATOM 885 C CA . ALA A 1 114 ? -12.602 -17.328 -26.953 1 88.75 114 ALA A CA 1
ATOM 886 C C . ALA A 1 114 ? -13.703 -16.625 -26.172 1 88.75 114 ALA A C 1
ATOM 888 O O . ALA A 1 114 ? -14.836 -17.109 -26.094 1 88.75 114 ALA A O 1
ATOM 889 N N . GLY A 1 115 ? -13.305 -15.422 -25.547 1 89.56 115 GLY A N 1
ATOM 890 C CA . GLY A 1 115 ? -14.258 -14.617 -24.797 1 89.56 115 GLY A CA 1
ATOM 891 C C . GLY A 1 115 ? -14.148 -14.805 -23.297 1 89.56 115 GLY A C 1
ATOM 892 O O . GLY A 1 115 ? -13.047 -14.922 -22.766 1 89.56 115 GLY A O 1
ATOM 893 N N . ALA A 1 116 ? -15.312 -14.922 -22.656 1 86.75 116 ALA A N 1
ATOM 894 C CA . ALA A 1 116 ? -15.383 -14.867 -21.203 1 86.75 116 ALA A CA 1
ATOM 895 C C . ALA A 1 116 ? -14.719 -16.094 -20.578 1 86.75 116 ALA A C 1
ATOM 897 O O . ALA A 1 116 ? -14.133 -16 -19.5 1 86.75 116 ALA A O 1
ATOM 898 N N . THR A 1 117 ? -14.797 -17.219 -21.266 1 92.31 117 THR A N 1
ATOM 899 C CA . THR A 1 117 ? -14.25 -18.453 -20.719 1 92.31 117 THR A CA 1
ATOM 900 C C . THR A 1 117 ? -12.727 -18.406 -20.672 1 92.31 117 THR A C 1
ATOM 902 O O . THR A 1 117 ? -12.117 -18.625 -19.625 1 92.31 117 THR A O 1
ATOM 905 N N . ARG A 1 118 ? -12.102 -18.062 -21.781 1 94.06 118 ARG A N 1
ATOM 906 C CA . ARG A 1 118 ? -10.648 -18 -21.828 1 94.06 118 ARG A CA 1
ATOM 907 C C . ARG A 1 118 ? -10.117 -16.812 -21.031 1 94.06 118 ARG A C 1
ATOM 909 O O . ARG A 1 118 ? -9.062 -16.906 -20.406 1 94.06 118 ARG A O 1
ATOM 916 N N . ASP A 1 119 ? -10.898 -15.734 -21.016 1 94.31 119 ASP A N 1
ATOM 917 C CA . ASP A 1 119 ? -10.461 -14.5 -20.375 1 94.31 119 ASP A CA 1
ATOM 918 C C . ASP A 1 119 ? -10.375 -14.664 -18.859 1 94.31 119 ASP A C 1
ATOM 920 O O . ASP A 1 119 ? -9.773 -13.836 -18.172 1 94.31 119 ASP A O 1
ATOM 924 N N . LYS A 1 120 ? -10.922 -15.719 -18.391 1 95.56 120 LYS A N 1
ATOM 925 C CA . LYS A 1 120 ? -10.859 -16 -16.953 1 95.56 120 LYS A CA 1
ATOM 926 C C . LYS A 1 120 ? -9.445 -16.391 -16.531 1 95.56 120 LYS A C 1
ATOM 928 O O . LYS A 1 120 ? -9.094 -16.281 -15.359 1 95.56 120 LYS A O 1
ATOM 933 N N . TYR A 1 121 ? -8.727 -16.844 -17.5 1 97.81 121 TYR A N 1
ATOM 934 C CA . TYR A 1 121 ? -7.426 -17.406 -17.172 1 97.81 121 TYR A CA 1
ATOM 935 C C . TYR A 1 121 ? -6.301 -16.594 -17.797 1 97.81 121 TYR A C 1
ATOM 937 O O . TYR A 1 121 ? -6.551 -15.719 -18.625 1 97.81 121 TYR A O 1
ATOM 945 N N . CYS A 1 122 ? -5.109 -16.75 -17.281 1 98.12 122 CYS A N 1
ATOM 946 C CA . CYS A 1 122 ? -3.91 -16.094 -17.781 1 98.12 122 CYS A CA 1
ATOM 947 C C . CYS A 1 122 ? -2.686 -16.984 -17.609 1 98.12 122 CYS A C 1
ATOM 949 O O . CYS A 1 122 ? -2.814 -18.156 -17.266 1 98.12 122 CYS A O 1
ATOM 951 N N . LEU A 1 123 ? -1.525 -16.438 -18.047 1 98.31 123 LEU A N 1
ATOM 952 C CA . LEU A 1 123 ? -0.276 -17.188 -18.047 1 98.31 123 LEU A CA 1
ATOM 953 C C . LEU A 1 123 ? -0.394 -18.438 -18.922 1 98.31 123 LEU A C 1
ATOM 955 O O . LEU A 1 123 ? -0.11 -19.547 -18.469 1 98.31 123 LEU A O 1
ATOM 959 N N . ARG A 1 124 ? -0.841 -18.172 -20.062 1 97.56 124 ARG A N 1
ATOM 960 C CA . ARG A 1 124 ? -1.062 -19.203 -21.062 1 97.56 124 ARG A CA 1
ATOM 961 C C . ARG A 1 124 ? 0.248 -19.609 -21.734 1 97.56 124 ARG A C 1
ATOM 963 O O . ARG A 1 124 ? 1.01 -18.75 -22.188 1 97.56 124 ARG A O 1
ATOM 970 N N . ARG A 1 125 ? 0.503 -20.922 -21.75 1 95.88 125 ARG A N 1
ATOM 971 C CA . ARG A 1 125 ? 1.698 -21.359 -22.469 1 95.88 125 ARG A CA 1
ATOM 972 C C . ARG A 1 125 ? 1.485 -22.734 -23.094 1 95.88 125 ARG A C 1
ATOM 974 O O . ARG A 1 125 ? 0.617 -23.484 -22.656 1 95.88 125 ARG A O 1
ATOM 981 N N . LEU A 1 126 ? 2.275 -23 -24.094 1 94.62 126 LEU A N 1
ATOM 982 C CA . LEU A 1 126 ? 2.266 -24.312 -24.734 1 94.62 126 LEU A CA 1
ATOM 983 C C . LEU A 1 126 ? 3.199 -25.281 -24.031 1 94.62 126 LEU A C 1
ATOM 985 O O . LEU A 1 126 ? 4.297 -24.906 -23.609 1 94.62 126 LEU A O 1
ATOM 989 N N . GLU A 1 127 ? 2.631 -26.422 -23.844 1 95.88 127 GLU A N 1
ATOM 990 C CA . GLU A 1 127 ? 3.41 -27.484 -23.219 1 95.88 127 GLU A CA 1
ATOM 991 C C . GLU A 1 127 ? 3.227 -28.812 -23.938 1 95.88 127 GLU A C 1
ATOM 993 O O . GLU A 1 127 ? 2.213 -29.016 -24.609 1 95.88 127 GLU A O 1
ATOM 998 N N . THR A 1 128 ? 4.266 -29.625 -23.844 1 95.88 128 THR A N 1
ATOM 999 C CA . THR A 1 128 ? 4.18 -30.969 -24.406 1 95.88 128 THR A CA 1
ATOM 1000 C C . THR A 1 128 ? 4.117 -32 -23.297 1 95.88 128 THR A C 1
ATOM 1002 O O . THR A 1 128 ? 4.969 -32.031 -22.406 1 95.88 128 THR A O 1
ATOM 1005 N N . TRP A 1 129 ? 3.039 -32.75 -23.328 1 95.44 129 TRP A N 1
ATOM 1006 C CA . TRP A 1 129 ? 2.869 -33.875 -22.406 1 95.44 129 TRP A CA 1
ATOM 1007 C C . TRP A 1 129 ? 2.586 -35.156 -23.172 1 95.44 129 TRP A C 1
ATOM 1009 O O . TRP A 1 129 ? 1.688 -35.219 -24.016 1 95.44 129 TRP A O 1
ATOM 1019 N N . ASN A 1 130 ? 3.406 -36.188 -22.906 1 92.44 130 ASN A N 1
ATOM 1020 C CA . ASN A 1 130 ? 3.213 -37.5 -23.531 1 92.44 130 ASN A CA 1
ATOM 1021 C C . ASN A 1 130 ? 3.162 -37.375 -25.062 1 92.44 130 ASN A C 1
ATOM 1023 O O . ASN A 1 130 ? 2.271 -37.938 -25.703 1 92.44 130 ASN A O 1
ATOM 1027 N N . GLY A 1 131 ? 3.947 -36.531 -25.609 1 93.25 131 GLY A N 1
ATOM 1028 C CA . GLY A 1 131 ? 4.102 -36.375 -27.047 1 93.25 131 GLY A CA 1
ATOM 1029 C C . GLY A 1 131 ? 3.029 -35.531 -27.688 1 93.25 131 GLY A C 1
ATOM 1030 O O . GLY A 1 131 ? 3.014 -35.344 -28.906 1 93.25 131 GLY A O 1
ATOM 1031 N N . LYS A 1 132 ? 2.15 -35.062 -26.953 1 94.38 132 LYS A N 1
ATOM 1032 C CA . LYS A 1 132 ? 1.084 -34.219 -27.469 1 94.38 132 LYS A CA 1
ATOM 1033 C C . LYS A 1 132 ? 1.245 -32.781 -26.984 1 94.38 132 LYS A C 1
ATOM 1035 O O . LYS A 1 132 ? 1.786 -32.531 -25.906 1 94.38 132 LYS A O 1
ATOM 1040 N N . GLN A 1 133 ? 0.727 -31.875 -27.828 1 95 133 GLN A N 1
ATOM 1041 C CA . GLN A 1 133 ? 0.806 -30.453 -27.516 1 95 133 GLN A CA 1
ATOM 1042 C C . GLN A 1 133 ? -0.43 -30 -26.734 1 95 133 GLN A C 1
ATOM 1044 O O . GLN A 1 133 ? -1.561 -30.266 -27.156 1 95 133 GLN A O 1
ATOM 1049 N N . TYR A 1 134 ? -0.131 -29.375 -25.625 1 97 134 TYR A N 1
ATOM 1050 C CA . TYR A 1 134 ? -1.195 -28.859 -24.781 1 97 134 TYR A CA 1
ATOM 1051 C C . TYR A 1 134 ? -1.047 -27.359 -24.562 1 97 134 TYR A C 1
ATOM 1053 O O . TYR A 1 134 ? 0.015 -26.781 -24.828 1 97 134 TYR A O 1
ATOM 1061 N N . VAL A 1 135 ? -2.17 -26.75 -24.203 1 96.38 135 VAL A N 1
ATOM 1062 C CA . VAL A 1 135 ? -2.164 -25.375 -23.703 1 96.38 135 VAL A CA 1
ATOM 1063 C C . VAL A 1 135 ? -2.461 -25.375 -22.203 1 96.38 135 VAL A C 1
ATOM 1065 O O . VAL A 1 135 ? -3.416 -26.016 -21.75 1 96.38 135 VAL A O 1
ATOM 1068 N N . ALA A 1 136 ? -1.584 -24.703 -21.469 1 97.94 136 ALA A N 1
ATOM 1069 C CA . ALA A 1 136 ? -1.738 -24.609 -20.031 1 97.94 136 ALA A CA 1
ATOM 1070 C C . ALA A 1 136 ? -2.061 -23.172 -19.609 1 97.94 136 ALA A C 1
ATOM 1072 O O . ALA A 1 136 ? -1.514 -22.219 -20.172 1 97.94 136 ALA A O 1
ATOM 1073 N N . TYR A 1 137 ? -2.977 -23 -18.734 1 98.44 137 TYR A N 1
ATOM 1074 C CA . TYR A 1 137 ? -3.246 -21.75 -18.031 1 98.44 137 TYR A CA 1
ATOM 1075 C C . TYR A 1 137 ? -2.898 -21.859 -16.562 1 98.44 137 TYR A C 1
ATOM 1077 O O . TYR A 1 137 ? -3.553 -22.594 -15.812 1 98.44 137 TYR A O 1
ATOM 1085 N N . TYR A 1 138 ? -1.918 -21.078 -16.109 1 98.75 138 TYR A N 1
ATOM 1086 C CA . TYR A 1 138 ? -1.435 -21.219 -14.742 1 98.75 138 TYR A CA 1
ATOM 1087 C C . TYR A 1 138 ? -2.066 -20.172 -13.828 1 98.75 138 TYR A C 1
ATOM 1089 O O . TYR A 1 138 ? -1.997 -20.297 -12.602 1 98.75 138 TYR A O 1
ATOM 1097 N N . GLY A 1 139 ? -2.631 -19.156 -14.391 1 98.38 139 GLY A N 1
ATOM 1098 C CA . GLY A 1 139 ? -3.221 -18.094 -13.602 1 98.38 139 GLY A CA 1
ATOM 1099 C C . GLY A 1 139 ? -4.715 -17.953 -13.812 1 98.38 139 GLY A C 1
ATOM 1100 O O . GLY A 1 139 ? -5.23 -18.281 -14.883 1 98.38 139 GLY A O 1
ATOM 1101 N N . ARG A 1 140 ? -5.398 -17.5 -12.859 1 97.38 140 ARG A N 1
ATOM 1102 C CA . ARG A 1 140 ? -6.828 -17.219 -12.836 1 97.38 140 ARG A CA 1
ATOM 1103 C C . ARG A 1 140 ? -7.094 -15.789 -12.375 1 97.38 140 ARG A C 1
ATOM 1105 O O . ARG A 1 140 ? -6.566 -15.352 -11.352 1 97.38 140 ARG A O 1
ATOM 1112 N N . ARG A 1 141 ? -7.887 -15.031 -13.18 1 96.25 141 ARG A N 1
ATOM 1113 C CA . ARG A 1 141 ? -8.227 -13.664 -12.82 1 96.25 141 ARG A CA 1
ATOM 1114 C C . ARG A 1 141 ? -9.266 -13.625 -11.711 1 96.25 141 ARG A C 1
ATOM 1116 O O . ARG A 1 141 ? -10.195 -14.438 -11.703 1 96.25 141 ARG A O 1
ATOM 1123 N N . ILE A 1 142 ? -9.062 -12.727 -10.812 1 92 142 ILE A N 1
ATOM 1124 C CA . ILE A 1 142 ? -9.984 -12.516 -9.703 1 92 142 ILE A CA 1
ATOM 1125 C C . ILE A 1 142 ? -10.766 -11.219 -9.914 1 92 142 ILE A C 1
ATOM 1127 O O . ILE A 1 142 ? -10.188 -10.195 -10.289 1 92 142 ILE A O 1
ATOM 1131 N N . SER A 1 143 ? -12.008 -11.344 -9.734 1 89.12 143 SER A N 1
ATOM 1132 C CA . SER A 1 143 ? -12.836 -10.148 -9.828 1 89.12 143 SER A CA 1
ATOM 1133 C C . SER A 1 143 ? -12.836 -9.367 -8.523 1 89.12 143 SER A C 1
ATOM 1135 O O . SER A 1 143 ? -12.977 -9.945 -7.445 1 89.12 143 SER A O 1
ATOM 1137 N N . VAL A 1 144 ? -12.633 -8.07 -8.688 1 86.88 144 VAL A N 1
ATOM 1138 C CA . VAL A 1 144 ? -12.711 -7.215 -7.508 1 86.88 144 VAL A CA 1
ATOM 1139 C C . VAL A 1 144 ? -13.953 -6.332 -7.59 1 86.88 144 VAL A C 1
ATOM 1141 O O . VAL A 1 144 ? -14.047 -5.309 -6.91 1 86.88 144 VAL A O 1
ATOM 1144 N N . THR A 1 145 ? -14.734 -6.773 -8.461 1 85.38 145 THR A N 1
ATOM 1145 C CA . THR A 1 145 ? -15.992 -6.039 -8.578 1 85.38 145 THR A CA 1
ATOM 1146 C C . THR A 1 145 ? -16.766 -6.078 -7.266 1 85.38 145 THR A C 1
ATOM 1148 O O . THR A 1 145 ? -16.938 -7.145 -6.672 1 85.38 145 THR A O 1
ATOM 1151 N N . GLY A 1 146 ? -17.172 -4.934 -6.836 1 83.81 146 GLY A N 1
ATOM 1152 C CA . GLY A 1 146 ? -17.969 -4.855 -5.625 1 83.81 146 GLY A CA 1
ATOM 1153 C C . GLY A 1 146 ? -17.141 -4.82 -4.359 1 83.81 146 GLY A C 1
ATOM 1154 O O . GLY A 1 146 ? -17.688 -4.68 -3.26 1 83.81 146 GLY A O 1
ATOM 1155 N N . VAL A 1 147 ? -15.867 -5.051 -4.492 1 87.06 147 VAL A N 1
ATOM 1156 C CA . VAL A 1 147 ? -15.008 -4.996 -3.318 1 87.06 147 VAL A CA 1
ATOM 1157 C C . VAL A 1 147 ? -14.891 -3.555 -2.826 1 87.06 147 VAL A C 1
ATOM 1159 O O . VAL A 1 147 ? -14.594 -2.648 -3.609 1 87.06 147 VAL A O 1
ATOM 1162 N N . GLN A 1 148 ? -15.195 -3.355 -1.57 1 86.06 148 GLN A N 1
ATOM 1163 C CA . GLN A 1 148 ? -15.062 -2.049 -0.933 1 86.06 148 GLN A CA 1
ATOM 1164 C C . GLN A 1 148 ? -14.242 -2.146 0.352 1 86.06 148 GLN A C 1
ATOM 1166 O O . GLN A 1 148 ? -14.672 -2.77 1.324 1 86.06 148 GLN A O 1
ATOM 1171 N N . PRO A 1 149 ? -13.086 -1.541 0.271 1 87.12 149 PRO A N 1
ATOM 1172 C CA . PRO A 1 149 ? -12.336 -1.528 1.528 1 87.12 149 PRO A CA 1
ATOM 1173 C C . PRO A 1 149 ? -13.102 -0.858 2.666 1 87.12 149 PRO A C 1
ATOM 1175 O O . PRO A 1 149 ? -13.844 0.102 2.438 1 87.12 149 PRO A O 1
ATOM 1178 N N . GLN A 1 150 ? -12.961 -1.43 3.828 1 87.06 150 GLN A N 1
ATOM 1179 C CA . GLN A 1 150 ? -13.602 -0.879 5.016 1 87.06 150 GLN A CA 1
ATOM 1180 C C . GLN A 1 150 ? -12.617 -0.778 6.18 1 87.06 150 GLN A C 1
ATOM 1182 O O . GLN A 1 150 ? -11.68 -1.57 6.273 1 87.06 150 GLN A O 1
ATOM 1187 N N . LEU A 1 151 ? -12.844 0.246 6.996 1 88.12 151 LEU A N 1
ATOM 1188 C CA . LEU A 1 151 ? -12.109 0.344 8.258 1 88.12 151 LEU A CA 1
ATOM 1189 C C . LEU A 1 151 ? -12.82 -0.436 9.359 1 88.12 151 LEU A C 1
ATOM 1191 O O . LEU A 1 151 ? -14.023 -0.267 9.57 1 88.12 151 LEU A O 1
ATOM 1195 N N . LEU A 1 152 ? -12.07 -1.314 9.953 1 82.75 152 LEU A N 1
ATOM 1196 C CA . LEU A 1 152 ? -12.609 -2.131 11.031 1 82.75 152 LEU A CA 1
ATOM 1197 C C . LEU A 1 152 ? -11.852 -1.875 12.336 1 82.75 152 LEU A C 1
ATOM 1199 O O . LEU A 1 152 ? -10.625 -1.741 12.328 1 82.75 152 LEU A O 1
ATOM 1203 N N . GLN A 1 153 ? -12.578 -1.667 13.344 1 83.44 153 GLN A N 1
ATOM 1204 C CA . GLN A 1 153 ? -12 -1.587 14.68 1 83.44 153 GLN A CA 1
ATOM 1205 C C . GLN A 1 153 ? -11.992 -2.953 15.359 1 83.44 153 GLN A C 1
ATOM 1207 O O . GLN A 1 153 ? -13.023 -3.631 15.414 1 83.44 153 GLN A O 1
ATOM 1212 N N . ILE A 1 154 ? -10.883 -3.352 15.758 1 74.75 154 ILE A N 1
ATOM 1213 C CA . ILE A 1 154 ? -10.695 -4.625 16.438 1 74.75 154 ILE A CA 1
ATOM 1214 C C . ILE A 1 154 ? -10.391 -4.375 17.922 1 74.75 154 ILE A C 1
ATOM 1216 O O . ILE A 1 154 ? -9.461 -3.641 18.25 1 74.75 154 ILE A O 1
ATOM 1220 N N . GLU A 1 155 ? -11.188 -4.852 18.766 1 75.88 155 GLU A N 1
ATOM 1221 C CA . GLU A 1 155 ? -11.008 -4.73 20.203 1 75.88 155 GLU A CA 1
ATOM 1222 C C . GLU A 1 155 ? -10.82 -6.102 20.859 1 75.88 155 GLU A C 1
ATOM 1224 O O . GLU A 1 155 ? -11.555 -7.043 20.547 1 75.88 155 GLU A O 1
ATOM 1229 N N . ILE A 1 156 ? -9.781 -6.211 21.531 1 68.19 156 ILE A N 1
ATOM 1230 C CA . ILE A 1 156 ? -9.531 -7.449 22.266 1 68.19 156 ILE A CA 1
ATOM 1231 C C . ILE A 1 156 ? -9.805 -7.238 23.75 1 68.19 156 ILE A C 1
ATOM 1233 O O . ILE A 1 156 ? -9.102 -6.469 24.406 1 68.19 156 ILE A O 1
ATOM 1237 N N . ILE A 1 157 ? -10.852 -7.766 24.266 1 70.12 157 ILE A N 1
ATOM 1238 C CA . ILE A 1 157 ? -11.172 -7.723 25.688 1 70.12 157 ILE A CA 1
ATOM 1239 C C . ILE A 1 157 ? -11.148 -9.141 26.266 1 70.12 157 ILE A C 1
ATOM 1241 O O . ILE A 1 157 ? -11.891 -10.016 25.812 1 70.12 157 ILE A O 1
ATOM 1245 N N . ASN A 1 158 ? -10.25 -9.312 27.172 1 70.88 158 ASN A N 1
ATOM 1246 C CA . ASN A 1 158 ? -10.109 -10.602 27.844 1 70.88 158 ASN A CA 1
ATOM 1247 C C . ASN A 1 158 ? -9.898 -11.734 26.828 1 70.88 158 ASN A C 1
ATOM 1249 O O . ASN A 1 158 ? -10.531 -12.781 26.922 1 70.88 158 ASN A O 1
ATOM 1253 N N . GLY A 1 159 ? -9.156 -11.391 25.812 1 65.19 159 GLY A N 1
ATOM 1254 C CA . GLY A 1 159 ? -8.773 -12.414 24.844 1 65.19 159 GLY A CA 1
ATOM 1255 C C . GLY A 1 159 ? -9.805 -12.609 23.75 1 65.19 159 GLY A C 1
ATOM 1256 O O . GLY A 1 159 ? -9.594 -13.391 22.828 1 65.19 159 GLY A O 1
ATOM 1257 N N . VAL A 1 160 ? -10.953 -11.977 23.984 1 68.75 160 VAL A N 1
ATOM 1258 C CA . VAL A 1 160 ? -11.992 -12.094 22.969 1 68.75 160 VAL A CA 1
ATOM 1259 C C . VAL A 1 160 ? -11.906 -10.93 21.984 1 68.75 160 VAL A C 1
ATOM 1261 O O . VAL A 1 160 ? -11.922 -9.766 22.391 1 68.75 160 VAL A O 1
ATOM 1264 N N . GLU A 1 161 ? -11.766 -11.25 20.734 1 73.56 161 GLU A N 1
ATOM 1265 C CA . GLU A 1 161 ? -11.664 -10.25 19.688 1 73.56 161 GLU A CA 1
ATOM 1266 C C . GLU A 1 161 ? -13.039 -9.883 19.141 1 73.56 161 GLU A C 1
ATOM 1268 O O . GLU A 1 161 ? -13.836 -10.766 18.812 1 73.56 161 GLU A O 1
ATOM 1273 N N . THR A 1 162 ? -13.398 -8.609 19.203 1 78.94 162 THR A N 1
ATOM 1274 C CA . THR A 1 162 ? -14.602 -8.078 18.578 1 78.94 162 THR A CA 1
ATOM 1275 C C . THR A 1 162 ? -14.25 -7.082 17.484 1 78.94 162 THR A C 1
ATOM 1277 O O . THR A 1 162 ? -13.406 -6.203 17.688 1 78.94 162 THR A O 1
ATOM 1280 N N . THR A 1 163 ? -14.844 -7.301 16.281 1 80.81 163 THR A N 1
ATOM 1281 C CA . THR A 1 163 ? -14.586 -6.438 15.141 1 80.81 163 THR A CA 1
ATOM 1282 C C . THR A 1 163 ? -15.836 -5.645 14.773 1 80.81 163 THR A C 1
ATOM 1284 O O . THR A 1 163 ? -16.922 -6.215 14.617 1 80.81 163 THR A O 1
ATOM 1287 N N . THR A 1 164 ? -15.727 -4.316 14.734 1 86.81 164 THR A N 1
ATOM 1288 C CA . THR A 1 164 ? -16.812 -3.432 14.328 1 86.81 164 THR A CA 1
ATOM 1289 C C . THR A 1 164 ? -16.328 -2.426 13.289 1 86.81 164 THR A C 1
ATOM 1291 O O . THR A 1 164 ? -15.133 -2.127 13.211 1 86.81 164 THR A O 1
ATOM 1294 N N . PRO A 1 165 ? -17.266 -2.021 12.422 1 90.06 165 PRO A N 1
ATOM 1295 C CA . PRO A 1 165 ? -16.859 -0.959 11.5 1 90.06 165 PRO A CA 1
ATOM 1296 C C . PRO A 1 165 ? -16.391 0.304 12.219 1 90.06 165 PRO A C 1
ATOM 1298 O O . PRO A 1 165 ? -16.953 0.675 13.25 1 90.06 165 PRO A O 1
ATOM 1301 N N . TYR A 1 166 ? -15.352 0.865 11.789 1 91.44 166 TYR A N 1
ATOM 1302 C CA . TYR A 1 166 ? -14.883 2.141 12.32 1 91.44 166 TYR A CA 1
ATOM 1303 C C . TYR A 1 166 ? -15.328 3.297 11.438 1 91.44 166 TYR A C 1
ATOM 1305 O O . TYR A 1 166 ? -15.055 3.312 10.234 1 91.44 166 TYR A O 1
ATOM 1313 N N . VAL A 1 167 ? -16 4.211 12.023 1 93.25 167 VAL A N 1
ATOM 1314 C CA . VAL A 1 167 ? -16.438 5.41 11.312 1 93.25 167 VAL A CA 1
ATOM 1315 C C . VAL A 1 167 ? -15.766 6.641 11.914 1 93.25 167 VAL A C 1
ATOM 1317 O O . VAL A 1 167 ? -16.062 7.027 13.047 1 93.25 167 VAL A O 1
ATOM 1320 N N . PRO A 1 168 ? -14.867 7.234 11.133 1 94.81 168 PRO A N 1
ATOM 1321 C CA . PRO A 1 168 ? -14.195 8.43 11.648 1 94.81 168 PRO A CA 1
ATOM 1322 C C . PRO A 1 168 ? -15.18 9.539 12.031 1 94.81 168 PRO A C 1
ATOM 1324 O O . PRO A 1 168 ? -16.219 9.703 11.375 1 94.81 168 PRO A O 1
ATOM 1327 N N . THR A 1 169 ? -14.828 10.289 13.031 1 95.31 169 THR A N 1
ATOM 1328 C CA . THR A 1 169 ? -15.648 11.398 13.508 1 95.31 169 THR A CA 1
ATOM 1329 C C . THR A 1 169 ? -14.875 12.711 13.453 1 95.31 169 THR A C 1
ATOM 1331 O O . THR A 1 169 ? -13.695 12.727 13.102 1 95.31 169 THR A O 1
ATOM 1334 N N . VAL A 1 170 ? -15.57 13.781 13.844 1 95.31 170 VAL A N 1
ATOM 1335 C CA . VAL A 1 170 ? -14.969 15.109 13.867 1 95.31 170 VAL A CA 1
ATOM 1336 C C . VAL A 1 170 ? -13.805 15.133 14.852 1 95.31 170 VAL A C 1
ATOM 1338 O O . VAL A 1 170 ? -12.828 15.859 14.656 1 95.31 170 VAL A O 1
ATOM 1341 N N . ASP A 1 171 ? -13.844 14.297 15.844 1 93.38 171 ASP A N 1
ATOM 1342 C CA . ASP A 1 171 ? -12.773 14.234 16.828 1 93.38 171 ASP A CA 1
ATOM 1343 C C . ASP A 1 171 ? -11.484 13.719 16.188 1 93.38 171 ASP A C 1
ATOM 1345 O O . ASP A 1 171 ? -10.383 14.078 16.625 1 93.38 171 ASP A O 1
ATOM 1349 N N . ASP A 1 172 ? -11.602 12.914 15.18 1 93.88 172 ASP A N 1
ATOM 1350 C CA . ASP A 1 172 ? -10.43 12.391 14.484 1 93.88 172 ASP A CA 1
ATOM 1351 C C . ASP A 1 172 ? -9.719 13.5 13.711 1 93.88 172 ASP A C 1
ATOM 1353 O O . ASP A 1 172 ? -8.5 13.453 13.531 1 93.88 172 ASP A O 1
ATOM 1357 N N . LEU A 1 173 ? -10.477 14.508 13.312 1 95.94 173 LEU A N 1
ATOM 1358 C CA . LEU A 1 173 ? -9.914 15.648 12.594 1 95.94 173 LEU A CA 1
ATOM 1359 C C . LEU A 1 173 ? -9.398 16.703 13.57 1 95.94 173 LEU A C 1
ATOM 1361 O O . LEU A 1 173 ? -8.75 17.672 13.164 1 95.94 173 LEU A O 1
ATOM 1365 N N . ASN A 1 174 ? -9.742 16.547 14.781 1 95.69 174 ASN A N 1
ATOM 1366 C CA . ASN A 1 174 ? -9.312 17.469 15.82 1 95.69 174 ASN A CA 1
ATOM 1367 C C . ASN A 1 174 ? -8.75 16.719 17.031 1 95.69 174 ASN A C 1
ATOM 1369 O O . ASN A 1 174 ? -9.273 16.844 18.141 1 95.69 174 ASN A O 1
ATOM 1373 N N . PRO A 1 175 ? -7.719 16.016 16.75 1 93.06 175 PRO A N 1
ATOM 1374 C CA . PRO A 1 175 ? -7.164 15.258 17.875 1 93.06 175 PRO A CA 1
ATOM 1375 C C . PRO A 1 175 ? -6.617 16.156 18.984 1 93.06 175 PRO A C 1
ATOM 1377 O O . PRO A 1 175 ? -6.086 17.234 18.703 1 93.06 175 PRO A O 1
ATOM 1380 N N . VAL A 1 176 ? -6.781 15.742 20.188 1 89.62 176 VAL A N 1
ATOM 1381 C CA . VAL A 1 176 ? -6.289 16.469 21.359 1 89.62 176 VAL A CA 1
ATOM 1382 C C . VAL A 1 176 ? -5.121 15.703 21.969 1 89.62 176 VAL A C 1
ATOM 1384 O O . VAL A 1 176 ? -5.18 14.477 22.125 1 89.62 176 VAL A O 1
ATOM 1387 N N . PRO A 1 177 ? -4.066 16.484 22.203 1 84.69 177 PRO A N 1
ATOM 1388 C CA . PRO A 1 177 ? -2.949 15.789 22.859 1 84.69 177 PRO A CA 1
ATOM 1389 C C . PRO A 1 177 ? -3.365 15.07 24.141 1 84.69 177 PRO A C 1
ATOM 1391 O O . PRO A 1 177 ? -4.184 15.594 24.906 1 84.69 177 PRO A O 1
ATOM 1394 N N . PRO A 1 178 ? -2.902 13.805 24.266 1 72.88 178 PRO A N 1
ATOM 1395 C CA . PRO A 1 178 ? -3.258 13.07 25.484 1 72.88 178 PRO A CA 1
ATOM 1396 C C . PRO A 1 178 ? -2.73 13.75 26.75 1 72.88 178 PRO A C 1
ATOM 1398 O O . PRO A 1 178 ? -1.692 14.414 26.719 1 72.88 178 PRO A O 1
ATOM 1401 N N . ASP A 1 179 ? -3.613 13.68 27.828 1 62.91 179 ASP A N 1
ATOM 1402 C CA . ASP A 1 179 ? -3.182 14.219 29.109 1 62.91 179 ASP A CA 1
ATOM 1403 C C . ASP A 1 179 ? -2.041 13.383 29.703 1 62.91 179 ASP A C 1
ATOM 1405 O O . ASP A 1 179 ? -2.055 12.156 29.609 1 62.91 179 ASP A O 1
ATOM 1409 N N . ILE A 1 180 ? -0.856 13.781 29.688 1 55.84 180 ILE A N 1
ATOM 1410 C CA . ILE A 1 180 ? 0.317 13.086 30.203 1 55.84 180 ILE A CA 1
ATOM 1411 C C . ILE A 1 180 ? 0.134 12.805 31.688 1 55.84 180 ILE A C 1
ATOM 1413 O O . ILE A 1 180 ? -0.017 13.734 32.5 1 55.84 180 ILE A O 1
ATOM 1417 N N . SER A 1 181 ? -0.585 11.656 31.891 1 48.06 181 SER A N 1
ATOM 1418 C CA . SER A 1 181 ? -0.546 11.367 33.312 1 48.06 181 SER A CA 1
ATOM 1419 C C . SER A 1 181 ? 0.884 11.141 33.812 1 48.06 181 SER A C 1
ATOM 1421 O O . SER A 1 181 ? 1.719 10.617 33.062 1 48.06 181 SER A O 1
ATOM 1423 N N . ASN A 1 182 ? 1.321 11.977 34.625 1 41.91 182 ASN A N 1
ATOM 1424 C CA . ASN A 1 182 ? 2.615 11.906 35.312 1 41.91 182 ASN A CA 1
ATOM 1425 C C . ASN A 1 182 ? 2.992 10.461 35.656 1 41.91 182 ASN A C 1
ATOM 1427 O O . ASN A 1 182 ? 4.07 10.211 36.188 1 41.91 182 ASN A O 1
ATOM 1431 N N . ASN A 1 183 ? 1.999 9.672 35.562 1 41.44 183 ASN A N 1
ATOM 1432 C CA . ASN A 1 183 ? 2.438 8.414 36.156 1 41.44 183 ASN A CA 1
ATOM 1433 C C . ASN A 1 183 ? 3.01 7.461 35.094 1 41.44 183 ASN A C 1
ATOM 1435 O O . ASN A 1 183 ? 3.299 6.305 35.406 1 41.44 183 ASN A O 1
ATOM 1439 N N . GLY A 1 184 ? 3.59 7.883 34.125 1 39.25 184 GLY A N 1
ATOM 1440 C CA . GLY A 1 184 ? 4.457 7.137 33.219 1 39.25 184 GLY A CA 1
ATOM 1441 C C . GLY A 1 184 ? 3.75 5.984 32.531 1 39.25 184 GLY A C 1
ATOM 1442 O O . GLY A 1 184 ? 4.395 5.145 31.906 1 39.25 184 GLY A O 1
ATOM 1443 N N . THR A 1 185 ? 2.541 5.598 33.094 1 35.56 185 THR A N 1
ATOM 1444 C CA . THR A 1 185 ? 2.078 4.324 32.562 1 35.56 185 THR A CA 1
ATOM 1445 C C . THR A 1 185 ? 1.384 4.523 31.203 1 35.56 185 THR A C 1
ATOM 1447 O O . THR A 1 185 ? 0.432 5.301 31.109 1 35.56 185 THR A O 1
ATOM 1450 N N . VAL A 1 186 ? 1.995 4.332 30.25 1 40.69 186 VAL A N 1
ATOM 1451 C CA . VAL A 1 186 ? 1.431 4.305 28.906 1 40.69 186 VAL A CA 1
ATOM 1452 C C . VAL A 1 186 ? 0.461 3.131 28.781 1 40.69 186 VAL A C 1
ATOM 1454 O O . VAL A 1 186 ? 0.843 1.977 28.984 1 40.69 186 VAL A O 1
ATOM 1457 N N . ILE A 1 187 ? -0.87 3.25 28.953 1 41.41 187 ILE A N 1
ATOM 1458 C CA . ILE A 1 187 ? -1.879 2.201 28.828 1 41.41 187 ILE A CA 1
ATOM 1459 C C . ILE A 1 187 ? -2.021 1.776 27.375 1 41.41 187 ILE A C 1
ATOM 1461 O O . ILE A 1 187 ? -2.234 2.613 26.5 1 41.41 187 ILE A O 1
ATOM 1465 N N . GLY A 1 188 ? -1.501 0.688 26.984 1 50.91 188 GLY A N 1
ATOM 1466 C CA . GLY A 1 188 ? -1.69 0.025 25.703 1 50.91 188 GLY A CA 1
ATOM 1467 C C . GLY A 1 188 ? -3.145 -0.053 25.281 1 50.91 188 GLY A C 1
ATOM 1468 O O . GLY A 1 188 ? -4.039 -0.105 26.125 1 50.91 188 GLY A O 1
ATOM 1469 N N . SER A 1 189 ? -3.555 0.549 24.156 1 58.03 189 SER A N 1
ATOM 1470 C CA . SER A 1 189 ? -4.938 0.481 23.703 1 58.03 189 SER A CA 1
ATOM 1471 C C . SER A 1 189 ? -5.305 -0.933 23.266 1 58.03 189 SER A C 1
ATOM 1473 O O . SER A 1 189 ? -4.492 -1.634 22.656 1 58.03 189 SER A O 1
ATOM 1475 N N . ASN A 1 190 ? -6.398 -1.5 23.812 1 65.06 190 ASN A N 1
ATOM 1476 C CA . ASN A 1 190 ? -6.984 -2.777 23.406 1 65.06 190 ASN A CA 1
ATOM 1477 C C . ASN A 1 190 ? -7.719 -2.672 22.078 1 65.06 190 ASN A C 1
ATOM 1479 O O . ASN A 1 190 ? -8.406 -3.605 21.672 1 65.06 190 ASN A O 1
ATOM 1483 N N . LYS A 1 191 ? -7.508 -1.409 21.469 1 71.06 191 LYS A N 1
ATOM 1484 C CA . LYS A 1 191 ? -8.242 -1.214 20.219 1 71.06 191 LYS A CA 1
ATOM 1485 C C . LYS A 1 191 ? -7.281 -0.969 19.062 1 71.06 191 LYS A C 1
ATOM 1487 O O . LYS A 1 191 ? -6.266 -0.287 19.219 1 71.06 191 LYS A O 1
ATOM 1492 N N . THR A 1 192 ? -7.516 -1.659 17.953 1 73.75 192 THR A N 1
ATOM 1493 C CA . THR A 1 192 ? -6.773 -1.448 16.719 1 73.75 192 THR A CA 1
ATOM 1494 C C . THR A 1 192 ? -7.73 -1.221 15.547 1 73.75 192 THR A C 1
ATOM 1496 O O . THR A 1 192 ? -8.875 -1.673 15.578 1 73.75 192 THR A O 1
ATOM 1499 N N . ILE A 1 193 ? -7.305 -0.403 14.625 1 78.5 193 ILE A N 1
ATOM 1500 C CA . ILE A 1 193 ? -8.102 -0.186 13.422 1 78.5 193 ILE A CA 1
ATOM 1501 C C . ILE A 1 193 ? -7.387 -0.793 12.211 1 78.5 193 ILE A C 1
ATOM 1503 O O . ILE A 1 193 ? -6.176 -0.621 12.047 1 78.5 193 ILE A O 1
ATOM 1507 N N . SER A 1 194 ? -8.117 -1.584 11.422 1 75.62 194 SER A N 1
ATOM 1508 C CA . SER A 1 194 ? -7.586 -2.23 10.227 1 75.62 194 SER A CA 1
ATOM 1509 C C . SER A 1 194 ? -8.375 -1.823 8.984 1 75.62 194 SER A C 1
ATOM 1511 O O . SER A 1 194 ? -9.555 -1.485 9.078 1 75.62 194 SER A O 1
ATOM 1513 N N . ALA A 1 195 ? -7.633 -1.66 7.887 1 81.69 195 ALA A N 1
ATOM 1514 C CA . ALA A 1 195 ? -8.297 -1.556 6.59 1 81.69 195 ALA A CA 1
ATOM 1515 C C . ALA A 1 195 ? -8.523 -2.936 5.977 1 81.69 195 ALA A C 1
ATOM 1517 O O . ALA A 1 195 ? -7.562 -3.656 5.684 1 81.69 195 ALA A O 1
ATOM 1518 N N . SER A 1 196 ? -9.742 -3.291 5.797 1 78.75 196 SER A N 1
ATOM 1519 C CA . SER A 1 196 ? -10.117 -4.621 5.32 1 78.75 196 SER A CA 1
ATOM 1520 C C . SER A 1 196 ? -10.727 -4.559 3.924 1 78.75 196 SER A C 1
ATOM 1522 O O . SER A 1 196 ? -11.516 -3.664 3.627 1 78.75 196 SER A O 1
ATOM 1524 N N . ALA A 1 197 ? -10.258 -5.367 3.057 1 81.56 197 ALA A N 1
ATOM 1525 C CA . ALA A 1 197 ? -10.844 -5.613 1.741 1 81.56 197 ALA A CA 1
ATOM 1526 C C . ALA A 1 197 ? -11.008 -7.105 1.482 1 81.56 197 ALA A C 1
ATOM 1528 O O . ALA A 1 197 ? -10.023 -7.82 1.273 1 81.56 197 ALA A O 1
ATOM 1529 N N . ILE A 1 198 ? -12.195 -7.539 1.458 1 78.44 198 ILE A N 1
ATOM 1530 C CA . ILE A 1 198 ? -12.492 -8.961 1.321 1 78.44 198 ILE A CA 1
ATOM 1531 C C . ILE A 1 198 ? -12.688 -9.305 -0.153 1 78.44 198 ILE A C 1
ATOM 1533 O O . ILE A 1 198 ? -13.531 -8.711 -0.828 1 78.44 198 ILE A O 1
ATOM 1537 N N . VAL A 1 199 ? -11.898 -10.148 -0.609 1 78.94 199 VAL A N 1
ATOM 1538 C CA . VAL A 1 199 ? -12.016 -10.672 -1.967 1 78.94 199 VAL A CA 1
ATOM 1539 C C . VAL A 1 199 ? -12.438 -12.141 -1.922 1 78.94 199 VAL A C 1
ATOM 1541 O O . VAL A 1 199 ? -11.844 -12.945 -1.204 1 78.94 199 VAL A O 1
ATOM 1544 N N . LYS A 1 200 ? -13.469 -12.453 -2.67 1 79.06 200 LYS A N 1
ATOM 1545 C CA . LYS A 1 200 ? -13.977 -13.812 -2.73 1 79.06 200 LYS A CA 1
ATOM 1546 C C . LYS A 1 200 ? -13.664 -14.461 -4.078 1 79.06 200 LYS A C 1
ATOM 1548 O O . LYS A 1 200 ? -13.867 -13.844 -5.129 1 79.06 200 LYS A O 1
ATOM 1553 N N . VAL A 1 201 ? -13.07 -15.594 -3.988 1 81.81 201 VAL A N 1
ATOM 1554 C CA . VAL A 1 201 ? -12.805 -16.375 -5.191 1 81.81 201 VAL A CA 1
ATOM 1555 C C . VAL A 1 201 ? -13.562 -17.703 -5.125 1 81.81 201 VAL A C 1
ATOM 1557 O O . VAL A 1 201 ? -13.453 -18.438 -4.145 1 81.81 201 VAL A O 1
ATOM 1560 N N . SER A 1 202 ? -14.352 -17.922 -6.102 1 84.06 202 SER A N 1
ATOM 1561 C CA . SER A 1 202 ? -15.086 -19.172 -6.195 1 84.06 202 SER A CA 1
ATOM 1562 C C . SER A 1 202 ? -14.641 -19.984 -7.406 1 84.06 202 SER A C 1
ATOM 1564 O O . SER A 1 202 ? -14.688 -19.5 -8.539 1 84.06 202 SER A O 1
ATOM 1566 N N . LEU A 1 203 ? -14.172 -21.172 -7.109 1 87 203 LEU A N 1
ATOM 1567 C CA . LEU A 1 203 ? -13.906 -22.125 -8.188 1 87 203 LEU A CA 1
ATOM 1568 C C . LEU A 1 203 ? -15.125 -23 -8.438 1 87 203 LEU A C 1
ATOM 1570 O O . LEU A 1 203 ? -15.586 -23.703 -7.531 1 87 203 LEU A O 1
ATOM 1574 N N . THR A 1 204 ? -15.594 -22.969 -9.586 1 88.94 204 THR A N 1
ATOM 1575 C CA . THR A 1 204 ? -16.781 -23.734 -9.945 1 88.94 204 THR A CA 1
ATOM 1576 C C . THR A 1 204 ? -16.438 -25.219 -10.078 1 88.94 204 THR A C 1
ATOM 1578 O O . THR A 1 204 ? -15.258 -25.594 -10.078 1 88.94 204 THR A O 1
ATOM 1581 N N . ALA A 1 205 ? -17.484 -26.016 -10.18 1 88.31 205 ALA A N 1
ATOM 1582 C CA . ALA A 1 205 ? -17.297 -27.453 -10.406 1 88.31 205 ALA A CA 1
ATOM 1583 C C . ALA A 1 205 ? -16.547 -27.703 -11.703 1 88.31 205 ALA A C 1
ATOM 1585 O O . ALA A 1 205 ? -15.711 -28.609 -11.773 1 88.31 205 ALA A O 1
ATOM 1586 N N . GLU A 1 206 ? -16.844 -26.938 -12.672 1 90.19 206 GLU A N 1
ATOM 1587 C CA . GLU A 1 206 ? -16.156 -27.062 -13.961 1 90.19 206 GLU A CA 1
ATOM 1588 C C . GLU A 1 206 ? -14.672 -26.766 -13.828 1 90.19 206 GLU A C 1
ATOM 1590 O O . GLU A 1 206 ? -13.836 -27.438 -14.438 1 90.19 206 GLU A O 1
ATOM 1595 N N . GLU A 1 207 ? -14.375 -25.781 -13.055 1 92.19 207 GLU A N 1
ATOM 1596 C CA . GLU A 1 207 ? -12.977 -25.422 -12.852 1 92.19 207 GLU A CA 1
ATOM 1597 C C . GLU A 1 207 ? -12.234 -26.516 -12.086 1 92.19 207 GLU A C 1
ATOM 1599 O O . GLU A 1 207 ? -11.078 -26.812 -12.391 1 92.19 207 GLU A O 1
ATOM 1604 N N . ILE A 1 208 ? -12.914 -27.062 -11.141 1 90.06 208 ILE A N 1
ATOM 1605 C CA . ILE A 1 208 ? -12.32 -28.156 -10.383 1 90.06 208 ILE A CA 1
ATOM 1606 C C . ILE A 1 208 ? -12.039 -29.344 -11.305 1 90.06 208 ILE A C 1
ATOM 1608 O O . ILE A 1 208 ? -10.992 -29.984 -11.203 1 90.06 208 ILE A O 1
ATOM 1612 N N . LEU A 1 209 ? -12.93 -29.609 -12.148 1 91.12 209 LEU A N 1
ATOM 1613 C CA . LEU A 1 209 ? -12.742 -30.688 -13.117 1 91.12 209 LEU A CA 1
ATOM 1614 C C . LEU A 1 209 ? -11.539 -30.406 -14.016 1 91.12 209 LEU A C 1
ATOM 1616 O O . LEU A 1 209 ? -10.773 -31.312 -14.336 1 91.12 209 LEU A O 1
ATOM 1620 N N . GLU A 1 210 ? -11.398 -29.172 -14.438 1 94.75 210 GLU A N 1
ATOM 1621 C CA . GLU A 1 210 ? -10.258 -28.781 -15.258 1 94.75 210 GLU A CA 1
ATOM 1622 C C . GLU A 1 210 ? -8.945 -29.047 -14.531 1 94.75 210 GLU A C 1
ATOM 1624 O O . GLU A 1 210 ? -8 -29.594 -15.109 1 94.75 210 GLU A O 1
ATOM 1629 N N . ILE A 1 211 ? -8.875 -28.672 -13.25 1 93.94 211 ILE A N 1
ATOM 1630 C CA . ILE A 1 211 ? -7.66 -28.844 -12.461 1 93.94 211 ILE A CA 1
ATOM 1631 C C . ILE A 1 211 ? -7.367 -30.344 -12.312 1 93.94 211 ILE A C 1
ATOM 1633 O O . ILE A 1 211 ? -6.211 -30.766 -12.406 1 93.94 211 ILE A O 1
ATOM 1637 N N . THR A 1 212 ? -8.383 -31.109 -12.102 1 91.5 212 THR A N 1
ATOM 1638 C CA . THR A 1 212 ? -8.234 -32.562 -11.945 1 91.5 212 THR A CA 1
ATOM 1639 C C . THR A 1 212 ? -7.738 -33.188 -13.242 1 91.5 212 THR A C 1
ATOM 1641 O O . THR A 1 212 ? -6.848 -34.031 -13.219 1 91.5 212 THR A O 1
ATOM 1644 N N . ASN A 1 213 ? -8.344 -32.781 -14.305 1 93.5 213 ASN A N 1
ATOM 1645 C CA . ASN A 1 213 ? -7.902 -33.281 -15.609 1 93.5 213 ASN A CA 1
ATOM 1646 C C . ASN A 1 213 ? -6.441 -32.938 -15.875 1 93.5 213 ASN A C 1
ATOM 1648 O O . ASN A 1 213 ? -5.688 -33.75 -16.406 1 93.5 213 ASN A O 1
ATOM 1652 N N . ALA A 1 214 ? -6.074 -31.719 -15.555 1 95.44 214 ALA A N 1
ATOM 1653 C CA . ALA A 1 214 ? -4.684 -31.297 -15.727 1 95.44 214 ALA A CA 1
ATOM 1654 C C . ALA A 1 214 ? -3.742 -32.188 -14.922 1 95.44 214 ALA A C 1
ATOM 1656 O O . ALA A 1 214 ? -2.668 -32.562 -15.398 1 95.44 214 ALA A O 1
ATOM 1657 N N . HIS A 1 215 ? -4.152 -32.469 -13.703 1 94.25 215 HIS A N 1
ATOM 1658 C CA . HIS A 1 215 ? -3.355 -33.344 -12.852 1 94.25 215 HIS A CA 1
ATOM 1659 C C . HIS A 1 215 ? -3.176 -34.719 -13.484 1 94.25 215 HIS A C 1
ATOM 1661 O O . HIS A 1 215 ? -2.068 -35.25 -13.5 1 94.25 215 HIS A O 1
ATOM 1667 N N . ARG A 1 216 ? -4.215 -35.25 -14.031 1 93.75 216 ARG A N 1
ATOM 1668 C CA . ARG A 1 216 ? -4.18 -36.562 -14.656 1 93.75 216 ARG A CA 1
ATOM 1669 C C . ARG A 1 216 ? -3.248 -36.562 -15.867 1 93.75 216 ARG A C 1
ATOM 1671 O O . ARG A 1 216 ? -2.482 -37.5 -16.062 1 93.75 216 ARG A O 1
ATOM 1678 N N . ILE A 1 217 ? -3.334 -35.562 -16.625 1 94.94 217 ILE A N 1
ATOM 1679 C CA . ILE A 1 217 ? -2.504 -35.469 -17.812 1 94.94 217 ILE A CA 1
ATOM 1680 C C . ILE A 1 217 ? -1.032 -35.375 -17.422 1 94.94 217 ILE A C 1
ATOM 1682 O O . ILE A 1 217 ? -0.187 -36.062 -18 1 94.94 217 ILE A O 1
ATOM 1686 N N . ARG A 1 218 ? -0.728 -34.656 -16.406 1 94.88 218 ARG A N 1
ATOM 1687 C CA . ARG A 1 218 ? 0.655 -34.375 -16.031 1 94.88 218 ARG A CA 1
ATOM 1688 C C . ARG A 1 218 ? 1.271 -35.594 -15.312 1 94.88 218 ARG A C 1
ATOM 1690 O O . ARG A 1 218 ? 2.467 -35.844 -15.445 1 94.88 218 ARG A O 1
ATOM 1697 N N . THR A 1 219 ? 0.424 -36.281 -14.508 1 93.5 219 THR A N 1
ATOM 1698 C CA . THR A 1 219 ? 1.008 -37.281 -13.609 1 93.5 219 THR A CA 1
ATOM 1699 C C . THR A 1 219 ? 0.575 -38.688 -14 1 93.5 219 THR A C 1
ATOM 1701 O O . THR A 1 219 ? 1.189 -39.656 -13.578 1 93.5 219 THR A O 1
ATOM 1704 N N . GLY A 1 220 ? -0.555 -38.812 -14.719 1 91.69 220 GLY A N 1
ATOM 1705 C CA . GLY A 1 220 ? -1.13 -40.125 -15.008 1 91.69 220 GLY A CA 1
ATOM 1706 C C . GLY A 1 220 ? -1.893 -40.719 -13.844 1 91.69 220 GLY A C 1
ATOM 1707 O O . GLY A 1 220 ? -2.387 -41.844 -13.922 1 91.69 220 GLY A O 1
ATOM 1708 N N . SER A 1 221 ? -1.992 -39.938 -12.836 1 90.25 221 SER A N 1
ATOM 1709 C CA . SER A 1 221 ? -2.615 -40.469 -11.609 1 90.25 221 SER A CA 1
ATOM 1710 C C . SER A 1 221 ? -4.113 -40.188 -11.602 1 90.25 221 SER A C 1
ATOM 1712 O O . SER A 1 221 ? -4.555 -39.094 -12.031 1 90.25 221 SER A O 1
ATOM 1714 N N . ALA A 1 222 ? -4.859 -41.156 -11.047 1 86.06 222 ALA A N 1
ATOM 1715 C CA . ALA A 1 222 ? -6.301 -40.969 -10.883 1 86.06 222 ALA A CA 1
ATOM 1716 C C . ALA A 1 222 ? -6.629 -40.375 -9.508 1 86.06 222 ALA A C 1
ATOM 1718 O O . ALA A 1 222 ? -7.789 -40.094 -9.219 1 86.06 222 ALA A O 1
ATOM 1719 N N . ARG A 1 223 ? -5.656 -40.094 -8.695 1 82.19 223 ARG A N 1
ATOM 1720 C CA . ARG A 1 223 ? -5.883 -39.562 -7.348 1 82.19 223 ARG A CA 1
ATOM 1721 C C . ARG A 1 223 ? -6.203 -38.094 -7.387 1 82.19 223 ARG A C 1
ATOM 1723 O O . ARG A 1 223 ? -5.875 -37.406 -8.352 1 82.19 223 ARG A O 1
ATOM 1730 N N . SER A 1 224 ? -6.859 -37.656 -6.344 1 81.69 224 SER A N 1
ATOM 1731 C CA . SER A 1 224 ? -7.281 -36.281 -6.266 1 81.69 224 SER A CA 1
ATOM 1732 C C . SER A 1 224 ? -6.09 -35.344 -6.047 1 81.69 224 SER A C 1
ATOM 1734 O O . SER A 1 224 ? -5.262 -35.594 -5.168 1 81.69 224 SER A O 1
ATOM 1736 N N . PRO A 1 225 ? -6.062 -34.312 -6.934 1 86.88 225 PRO A N 1
ATOM 1737 C CA . PRO A 1 225 ? -5.016 -33.312 -6.684 1 86.88 225 PRO A CA 1
ATOM 1738 C C . PRO A 1 225 ? -5.297 -32.469 -5.453 1 86.88 225 PRO A C 1
ATOM 1740 O O . PRO A 1 225 ? -6.438 -32.406 -4.984 1 86.88 225 PRO A O 1
ATOM 1743 N N . ILE A 1 226 ? -4.207 -31.906 -4.902 1 87.56 226 ILE A N 1
ATOM 1744 C CA . ILE A 1 226 ? -4.309 -31.047 -3.729 1 87.56 226 ILE A CA 1
ATOM 1745 C C . ILE A 1 226 ? -3.809 -29.641 -4.07 1 87.56 226 ILE A C 1
ATOM 1747 O O . ILE A 1 226 ? -2.773 -29.484 -4.723 1 87.56 226 ILE A O 1
ATOM 1751 N N . ILE A 1 227 ? -4.633 -28.672 -3.77 1 88.44 227 ILE A N 1
ATOM 1752 C CA . ILE A 1 227 ? -4.137 -27.312 -3.734 1 88.44 227 ILE A CA 1
ATOM 1753 C C . ILE A 1 227 ? -3.609 -26.984 -2.34 1 88.44 227 ILE A C 1
ATOM 1755 O O . ILE A 1 227 ? -4.379 -26.906 -1.38 1 88.44 227 ILE A O 1
ATOM 1759 N N . SER A 1 228 ? -2.312 -26.828 -2.287 1 89.25 228 SER A N 1
ATOM 1760 C CA . SER A 1 228 ? -1.741 -26.656 -0.956 1 89.25 228 SER A CA 1
ATOM 1761 C C . SER A 1 228 ? -1.067 -25.297 -0.826 1 89.25 228 SER A C 1
ATOM 1763 O O . SER A 1 228 ? -0.554 -24.938 0.241 1 89.25 228 SER A O 1
ATOM 1765 N N . GLU A 1 229 ? -0.986 -24.562 -1.849 1 90.94 229 GLU A N 1
ATOM 1766 C CA . GLU A 1 229 ? -0.503 -23.188 -1.816 1 90.94 229 GLU A CA 1
ATOM 1767 C C . GLU A 1 229 ? -1.207 -22.328 -2.867 1 90.94 229 GLU A C 1
ATOM 1769 O O . GLU A 1 229 ? -1.534 -22.812 -3.951 1 90.94 229 GLU A O 1
ATOM 1774 N N . ILE A 1 230 ? -1.413 -21.125 -2.518 1 91 230 ILE A N 1
ATOM 1775 C CA . ILE A 1 230 ? -2.039 -20.141 -3.377 1 91 230 ILE A CA 1
ATOM 1776 C C . ILE A 1 230 ? -1.188 -18.859 -3.4 1 91 230 ILE A C 1
ATOM 1778 O O . ILE A 1 230 ? -0.632 -18.469 -2.375 1 91 230 ILE A O 1
ATOM 1782 N N . GLY A 1 231 ? -1.004 -18.344 -4.57 1 93.75 231 GLY A N 1
ATOM 1783 C CA . GLY A 1 231 ? -0.389 -17.031 -4.734 1 93.75 231 GLY A CA 1
ATOM 1784 C C . GLY A 1 231 ? -1.35 -15.984 -5.266 1 93.75 231 GLY A C 1
ATOM 1785 O O . GLY A 1 231 ? -2.027 -16.203 -6.27 1 93.75 231 GLY A O 1
ATOM 1786 N N . LEU A 1 232 ? -1.486 -14.891 -4.516 1 92.38 232 LEU A N 1
ATOM 1787 C CA . LEU A 1 232 ? -2.148 -13.711 -5.07 1 92.38 232 LEU A CA 1
ATOM 1788 C C . LEU A 1 232 ? -1.149 -12.812 -5.789 1 92.38 232 LEU A C 1
ATOM 1790 O O . LEU A 1 232 ? -0.105 -12.469 -5.23 1 92.38 232 LEU A O 1
ATOM 1794 N N . CYS A 1 233 ? -1.534 -12.477 -7.012 1 96.94 233 CYS A N 1
ATOM 1795 C CA . CYS A 1 233 ? -0.542 -11.828 -7.859 1 96.94 233 CYS A CA 1
ATOM 1796 C C . CYS A 1 233 ? -1.059 -10.492 -8.375 1 96.94 233 CYS A C 1
ATOM 1798 O O . CYS A 1 233 ? -2.268 -10.305 -8.531 1 96.94 233 CYS A O 1
ATOM 1800 N N . SER A 1 234 ? -0.092 -9.617 -8.586 1 96.81 234 SER A N 1
ATOM 1801 C CA . SER A 1 234 ? -0.358 -8.367 -9.297 1 96.81 234 SER A CA 1
ATOM 1802 C C . SER A 1 234 ? 0.089 -8.453 -10.758 1 96.81 234 SER A C 1
ATOM 1804 O O . SER A 1 234 ? 0.948 -9.273 -11.094 1 96.81 234 SER A O 1
ATOM 1806 N N . GLY A 1 235 ? -0.482 -7.695 -11.594 1 97.75 235 GLY A N 1
ATOM 1807 C CA . GLY A 1 235 ? -0.143 -7.617 -13.008 1 97.75 235 GLY A CA 1
ATOM 1808 C C . GLY A 1 235 ? -1.035 -6.668 -13.789 1 97.75 235 GLY A C 1
ATOM 1809 O O . GLY A 1 235 ? -1.776 -5.883 -13.195 1 97.75 235 GLY A O 1
ATOM 1810 N N . VAL A 1 236 ? -0.809 -6.652 -15.07 1 97.31 236 VAL A N 1
ATOM 1811 C CA . VAL A 1 236 ? -1.6 -5.855 -16 1 97.31 236 VAL A CA 1
ATOM 1812 C C . VAL A 1 236 ? -2.035 -6.723 -17.188 1 97.31 236 VAL A C 1
ATOM 1814 O O . VAL A 1 236 ? -1.241 -7.5 -17.719 1 97.31 236 VAL A O 1
ATOM 1817 N N . ASP A 1 237 ? -3.273 -6.578 -17.562 1 96.62 237 ASP A N 1
ATOM 1818 C CA . ASP A 1 237 ? -3.756 -7.309 -18.734 1 96.62 237 ASP A CA 1
ATOM 1819 C C . ASP A 1 237 ? -3.428 -6.559 -20.016 1 96.62 237 ASP A C 1
ATOM 1821 O O . ASP A 1 237 ? -3.525 -5.332 -20.078 1 96.62 237 ASP A O 1
ATOM 1825 N N . ARG A 1 238 ? -3.062 -7.34 -20.984 1 94.94 238 ARG A N 1
ATOM 1826 C CA . ARG A 1 238 ? -2.791 -6.82 -22.328 1 94.94 238 ARG A CA 1
ATOM 1827 C C . ARG A 1 238 ? -3.227 -7.812 -23.391 1 94.94 238 ARG A C 1
ATOM 1829 O O . ARG A 1 238 ? -3.09 -9.023 -23.219 1 94.94 238 ARG A O 1
ATOM 1836 N N . LEU A 1 239 ? -3.713 -7.266 -24.438 1 94.44 239 LEU A N 1
ATOM 1837 C CA . LEU A 1 239 ? -4.012 -8.117 -25.594 1 94.44 239 LEU A CA 1
ATOM 1838 C C . LEU A 1 239 ? -2.729 -8.539 -26.297 1 94.44 239 LEU A C 1
ATOM 1840 O O . LEU A 1 239 ? -1.904 -7.699 -26.656 1 94.44 239 LEU A O 1
ATOM 1844 N N . VAL A 1 240 ? -2.598 -9.836 -26.391 1 93.38 240 VAL A N 1
ATOM 1845 C CA . VAL A 1 240 ? -1.417 -10.367 -27.062 1 93.38 240 VAL A CA 1
ATOM 1846 C C . VAL A 1 240 ? -1.839 -11.391 -28.109 1 93.38 240 VAL A C 1
ATOM 1848 O O . VAL A 1 240 ? -2.99 -11.836 -28.125 1 93.38 240 VAL A O 1
ATOM 1851 N N . ALA A 1 241 ? -0.867 -11.703 -28.938 1 90.19 241 ALA A N 1
ATOM 1852 C CA . ALA A 1 241 ? -1.114 -12.734 -29.922 1 90.19 241 ALA A CA 1
ATOM 1853 C C . ALA A 1 241 ? -0.749 -14.117 -29.391 1 90.19 241 ALA A C 1
ATOM 1855 O O . ALA A 1 241 ? 0.263 -14.273 -28.703 1 90.19 241 ALA A O 1
ATOM 1856 N N . GLY A 1 242 ? -1.673 -15.055 -29.594 1 86.12 242 GLY A N 1
ATOM 1857 C CA . GLY A 1 242 ? -1.4 -16.422 -29.203 1 86.12 242 GLY A CA 1
ATOM 1858 C C . GLY A 1 242 ? -1.568 -17.406 -30.359 1 86.12 242 GLY A C 1
ATOM 1859 O O . GLY A 1 242 ? -2.119 -17.062 -31.406 1 86.12 242 GLY A O 1
ATOM 1860 N N . GLN A 1 243 ? -0.902 -18.562 -30.172 1 83.44 243 GLN A N 1
ATOM 1861 C CA . GLN A 1 243 ? -0.987 -19.609 -31.188 1 83.44 243 GLN A CA 1
ATOM 1862 C C . GLN A 1 243 ? -2.088 -20.609 -30.844 1 83.44 243 GLN A C 1
ATOM 1864 O O . GLN A 1 243 ? -2.225 -21.016 -29.688 1 83.44 243 GLN A O 1
ATOM 1869 N N . GLY A 1 244 ? -3.021 -20.828 -31.797 1 80.06 244 GLY A N 1
ATOM 1870 C CA . GLY A 1 244 ? -4.008 -21.891 -31.688 1 80.06 244 GLY A CA 1
ATOM 1871 C C . GLY A 1 244 ? -3.857 -22.953 -32.75 1 80.06 244 GLY A C 1
ATOM 1872 O O . GLY A 1 244 ? -2.852 -22.984 -33.469 1 80.06 244 GLY A O 1
ATOM 1873 N N . SER A 1 245 ? -4.793 -23.906 -32.719 1 77.44 245 SER A N 1
ATOM 1874 C CA . SER A 1 245 ? -4.754 -24.984 -33.719 1 77.44 245 SER A CA 1
ATOM 1875 C C . SER A 1 245 ? -4.949 -24.438 -35.125 1 77.44 245 SER A C 1
ATOM 1877 O O . SER A 1 245 ? -4.336 -24.922 -36.062 1 77.44 245 SER A O 1
ATOM 1879 N N . ALA A 1 246 ? -5.891 -23.469 -35.25 1 76.62 246 ALA A N 1
ATOM 1880 C CA . ALA A 1 246 ? -6.273 -22.969 -36.562 1 76.62 246 ALA A CA 1
ATOM 1881 C C . ALA A 1 246 ? -5.508 -21.688 -36.906 1 76.62 246 ALA A C 1
ATOM 1883 O O . ALA A 1 246 ? -5.875 -20.969 -37.844 1 76.62 246 ALA A O 1
ATOM 1884 N N . GLY A 1 247 ? -4.535 -21.391 -36.094 1 81.69 247 GLY A N 1
ATOM 1885 C CA . GLY A 1 247 ? -3.793 -20.172 -36.375 1 81.69 247 GLY A CA 1
ATOM 1886 C C . GLY A 1 247 ? -3.645 -19.266 -35.156 1 81.69 247 GLY A C 1
ATOM 1887 O O . GLY A 1 247 ? -3.918 -19.703 -34.031 1 81.69 247 GLY A O 1
ATOM 1888 N N . SER A 1 248 ? -3.221 -18.031 -35.469 1 85.88 248 SER A N 1
ATOM 1889 C CA . SER A 1 248 ? -2.965 -17.078 -34.406 1 85.88 248 SER A CA 1
ATOM 1890 C C . SER A 1 248 ? -4.234 -16.344 -34 1 85.88 248 SER A C 1
ATOM 1892 O O . SER A 1 248 ? -5.133 -16.156 -34.812 1 85.88 248 SER A O 1
ATOM 1894 N N . PHE A 1 249 ? -4.477 -16.047 -32.75 1 89.88 249 PHE A N 1
ATOM 1895 C CA . PHE A 1 249 ? -5.59 -15.25 -32.25 1 89.88 249 PHE A CA 1
ATOM 1896 C C . PHE A 1 249 ? -5.125 -14.297 -31.156 1 89.88 249 PHE A C 1
ATOM 1898 O O . PHE A 1 249 ? -4.012 -14.43 -30.656 1 89.88 249 PHE A O 1
ATOM 1905 N N . GLN A 1 250 ? -5.988 -13.336 -30.922 1 92.31 250 GLN A N 1
ATOM 1906 C CA . GLN A 1 250 ? -5.703 -12.406 -29.844 1 92.31 250 GLN A CA 1
ATOM 1907 C C . GLN A 1 250 ? -6.387 -12.836 -28.547 1 92.31 250 GLN A C 1
ATOM 1909 O O . GLN A 1 250 ? -7.516 -13.336 -28.578 1 92.31 250 GLN A O 1
ATOM 1914 N N . TYR A 1 251 ? -5.676 -12.719 -27.5 1 93.75 251 TYR A N 1
ATOM 1915 C CA . TYR A 1 251 ? -6.262 -13 -26.188 1 93.75 251 TYR A CA 1
ATOM 1916 C C . TYR A 1 251 ? -5.633 -12.125 -25.109 1 93.75 251 TYR A C 1
ATOM 1918 O O . TYR A 1 251 ? -4.594 -11.5 -25.344 1 93.75 251 TYR A O 1
ATOM 1926 N N . GLN A 1 252 ? -6.293 -12.016 -23.969 1 95.06 252 GLN A N 1
ATOM 1927 C CA . GLN A 1 252 ? -5.77 -11.242 -22.844 1 95.06 252 GLN A CA 1
ATOM 1928 C C . GLN A 1 252 ? -4.715 -12.031 -22.078 1 95.06 252 GLN A C 1
ATOM 1930 O O . GLN A 1 252 ? -4.953 -13.172 -21.688 1 95.06 252 GLN A O 1
ATOM 1935 N N . GLU A 1 253 ? -3.541 -11.453 -22 1 97.31 253 GLU A N 1
ATOM 1936 C CA . GLU A 1 253 ? -2.471 -12.039 -21.203 1 97.31 253 GLU A CA 1
ATOM 1937 C C . GLU A 1 253 ? -2.006 -11.078 -20.109 1 97.31 253 GLU A C 1
ATOM 1939 O O . GLU A 1 253 ? -2.145 -9.859 -20.25 1 97.31 253 GLU A O 1
ATOM 1944 N N . VAL A 1 254 ? -1.561 -11.68 -19 1 98.06 254 VAL A N 1
ATOM 1945 C CA . VAL A 1 254 ? -1.08 -10.844 -17.906 1 98.06 254 VAL A CA 1
ATOM 1946 C C . VAL A 1 254 ? 0.4 -10.531 -18.109 1 98.06 254 VAL A C 1
ATOM 1948 O O . VAL A 1 254 ? 1.178 -11.398 -18.516 1 98.06 254 VAL A O 1
ATOM 1951 N N . LEU A 1 255 ? 0.78 -9.273 -17.938 1 97.5 255 LEU A N 1
ATOM 1952 C CA . LEU A 1 255 ? 2.166 -8.82 -17.922 1 97.5 255 LEU A CA 1
ATOM 1953 C C . LEU A 1 255 ? 2.627 -8.523 -16.5 1 97.5 255 LEU A C 1
ATOM 1955 O O . LEU A 1 255 ? 1.825 -8.117 -15.656 1 97.5 255 LEU A O 1
ATOM 1959 N N . ALA A 1 256 ? 3.965 -8.719 -16.234 1 97.56 256 ALA A N 1
ATOM 1960 C CA . ALA A 1 256 ? 4.582 -8.391 -14.961 1 97.56 256 ALA A CA 1
ATOM 1961 C C . ALA A 1 256 ? 3.82 -9.023 -13.805 1 97.56 256 ALA A C 1
ATOM 1963 O O . ALA A 1 256 ? 3.512 -8.359 -12.812 1 97.56 256 ALA A O 1
ATOM 1964 N N . CYS A 1 257 ? 3.443 -10.289 -13.984 1 98.5 257 CYS A N 1
ATOM 1965 C CA . CYS A 1 257 ? 2.727 -11.023 -12.945 1 98.5 257 CYS A CA 1
ATOM 1966 C C . CYS A 1 257 ? 3.652 -11.367 -11.789 1 98.5 257 CYS A C 1
ATOM 1968 O O . CYS A 1 257 ? 4.57 -12.18 -11.945 1 98.5 257 CYS A O 1
ATOM 1970 N N . GLN A 1 258 ? 3.453 -10.711 -10.648 1 97.62 258 GLN A N 1
ATOM 1971 C CA . GLN A 1 258 ? 4.285 -10.938 -9.469 1 97.62 258 GLN A CA 1
ATOM 1972 C C . GLN A 1 258 ? 3.459 -11.477 -8.305 1 97.62 258 GLN A C 1
ATOM 1974 O O . GLN A 1 258 ? 2.373 -10.969 -8.023 1 97.62 258 GLN A O 1
ATOM 1979 N N . VAL A 1 259 ? 3.98 -12.508 -7.703 1 97 259 VAL A N 1
ATOM 1980 C CA . VAL A 1 259 ? 3.326 -13 -6.496 1 97 259 VAL A CA 1
ATOM 1981 C C . VAL A 1 259 ? 3.512 -11.992 -5.359 1 97 259 VAL A C 1
ATOM 1983 O O . VAL A 1 259 ? 4.641 -11.648 -5.008 1 97 259 VAL A O 1
ATOM 1986 N N . ASN A 1 260 ? 2.412 -11.547 -4.84 1 91.25 260 ASN A N 1
ATOM 1987 C CA . ASN A 1 260 ? 2.443 -10.562 -3.762 1 91.25 260 ASN A CA 1
ATOM 1988 C C . ASN A 1 260 ? 2.207 -11.211 -2.402 1 91.25 260 ASN A C 1
ATOM 1990 O O . ASN A 1 260 ? 2.703 -10.727 -1.383 1 91.25 260 ASN A O 1
ATOM 1994 N N . VAL A 1 261 ? 1.452 -12.227 -2.424 1 86.88 261 VAL A N 1
ATOM 1995 C CA . VAL A 1 261 ? 1.118 -12.922 -1.187 1 86.88 261 VAL A CA 1
ATOM 1996 C C . VAL A 1 261 ? 1.131 -14.43 -1.421 1 86.88 261 VAL A C 1
ATOM 1998 O O . VAL A 1 261 ? 0.589 -14.914 -2.418 1 86.88 261 VAL A O 1
ATOM 2001 N N . HIS A 1 262 ? 1.759 -15.117 -0.506 1 87.56 262 HIS A N 1
ATOM 2002 C CA . HIS A 1 262 ? 1.661 -16.562 -0.453 1 87.56 262 HIS A CA 1
ATOM 2003 C C . HIS A 1 262 ? 0.679 -17.016 0.625 1 87.56 262 HIS A C 1
ATOM 2005 O O . HIS A 1 262 ? 0.721 -16.516 1.753 1 87.56 262 HIS A O 1
ATOM 2011 N N . ILE A 1 263 ? -0.136 -17.906 0.267 1 81 263 ILE A N 1
ATOM 2012 C CA . ILE A 1 263 ? -1.087 -18.469 1.213 1 81 263 ILE A CA 1
ATOM 2013 C C . ILE A 1 263 ? -0.925 -19.984 1.253 1 81 263 ILE A C 1
ATOM 2015 O O . ILE A 1 263 ? -1.072 -20.656 0.23 1 81 263 ILE A O 1
ATOM 2019 N N . ALA A 1 264 ? -0.574 -20.438 2.414 1 79.5 264 ALA A N 1
ATOM 2020 C CA . ALA A 1 264 ? -0.548 -21.891 2.59 1 79.5 264 ALA A CA 1
ATOM 2021 C C . ALA A 1 264 ? -1.947 -22.438 2.869 1 79.5 264 ALA A C 1
ATOM 2023 O O . ALA A 1 264 ? -2.697 -21.859 3.66 1 79.5 264 ALA A O 1
ATOM 2024 N N . THR A 1 265 ? -2.279 -23.438 2.152 1 78.81 265 THR A N 1
ATOM 2025 C CA . THR A 1 265 ? -3.588 -24.062 2.295 1 78.81 265 THR A CA 1
ATOM 2026 C C . THR A 1 265 ? -3.5 -25.562 2.031 1 78.81 265 THR A C 1
ATOM 2028 O O . THR A 1 265 ? -2.406 -26.094 1.847 1 78.81 265 THR A O 1
ATOM 2031 N N . ASN A 1 266 ? -4.523 -26.203 2.291 1 80.62 266 ASN A N 1
ATOM 2032 C CA . ASN A 1 266 ? -4.633 -27.625 1.986 1 80.62 266 ASN A CA 1
ATOM 2033 C C . ASN A 1 266 ? -6.062 -28 1.608 1 80.62 266 ASN A C 1
ATOM 2035 O O . ASN A 1 266 ? -6.891 -28.266 2.482 1 80.62 266 ASN A O 1
ATOM 2039 N N . HIS A 1 267 ? -6.246 -28.094 0.304 1 79.38 267 HIS A N 1
ATOM 2040 C CA . HIS A 1 267 ? -7.566 -28.438 -0.207 1 79.38 267 HIS A CA 1
ATOM 2041 C C . HIS A 1 267 ? -7.496 -29.625 -1.163 1 79.38 267 HIS A C 1
ATOM 2043 O O . HIS A 1 267 ? -7.07 -29.484 -2.312 1 79.38 267 HIS A O 1
ATOM 2049 N N . PRO A 1 268 ? -7.863 -30.719 -0.622 1 77.56 268 PRO A N 1
ATOM 2050 C CA . PRO A 1 268 ? -8.07 -31.797 -1.601 1 77.56 268 PRO A CA 1
ATOM 2051 C C . PRO A 1 268 ? -9.281 -31.547 -2.496 1 77.56 268 PRO A C 1
ATOM 2053 O O . PRO A 1 268 ? -10.422 -31.609 -2.029 1 77.56 268 PRO A O 1
ATOM 2056 N N . ILE A 1 269 ? -9.086 -31.203 -3.643 1 75.81 269 ILE A N 1
ATOM 2057 C CA . ILE A 1 269 ? -10.156 -30.625 -4.449 1 75.81 269 ILE A CA 1
ATOM 2058 C C . ILE A 1 269 ? -10.945 -31.75 -5.125 1 75.81 269 ILE A C 1
ATOM 2060 O O . ILE A 1 269 ? -12.055 -31.531 -5.621 1 75.81 269 ILE A O 1
ATOM 2064 N N . GLY A 1 270 ? -10.461 -32.969 -5.117 1 66.75 270 GLY A N 1
ATOM 2065 C CA . GLY A 1 270 ? -11.234 -34.062 -5.688 1 66.75 270 GLY A CA 1
ATOM 2066 C C . GLY A 1 270 ? -12.516 -34.344 -4.922 1 66.75 270 GLY A C 1
ATOM 2067 O O . GLY A 1 270 ? -13.438 -34.938 -5.461 1 66.75 270 GLY A O 1
ATOM 2068 N N . TYR A 1 271 ? -12.484 -33.875 -3.721 1 60.69 271 TYR A N 1
ATOM 2069 C CA . TYR A 1 271 ? -13.656 -34.156 -2.898 1 60.69 271 TYR A CA 1
ATOM 2070 C C . TYR A 1 271 ? -14.602 -32.969 -2.869 1 60.69 271 TYR A C 1
ATOM 2072 O O . TYR A 1 271 ? -15.664 -33 -2.246 1 60.69 271 TYR A O 1
ATOM 2080 N N . SER A 1 272 ? -14.227 -31.906 -3.436 1 60.5 272 SER A N 1
ATOM 2081 C CA . SER A 1 272 ? -15.039 -30.688 -3.48 1 60.5 272 SER A CA 1
ATOM 2082 C C . SER A 1 272 ? -15.805 -30.594 -4.797 1 60.5 272 SER A C 1
ATOM 2084 O O . SER A 1 272 ? -15.617 -29.625 -5.551 1 60.5 272 SER A O 1
ATOM 2086 N N . SER A 1 273 ? -16.656 -31.5 -5.027 1 64.94 273 SER A N 1
ATOM 2087 C CA . SER A 1 273 ? -17.344 -31.609 -6.309 1 64.94 273 SER A CA 1
ATOM 2088 C C . SER A 1 273 ? -18.25 -30.406 -6.555 1 64.94 273 SER A C 1
ATOM 2090 O O . SER A 1 273 ? -18.625 -30.125 -7.695 1 64.94 273 SER A O 1
ATOM 2092 N N . ASN A 1 274 ? -18.516 -29.641 -5.539 1 69.44 274 ASN A N 1
ATOM 2093 C CA . ASN A 1 274 ? -19.453 -28.531 -5.703 1 69.44 274 ASN A CA 1
ATOM 2094 C C . ASN A 1 274 ? -18.734 -27.188 -5.789 1 69.44 274 ASN A C 1
ATOM 2096 O O . ASN A 1 274 ? -19.391 -26.141 -5.836 1 69.44 274 ASN A O 1
ATOM 2100 N N . GLY A 1 275 ? -17.469 -27.297 -5.82 1 74.44 275 GLY A N 1
ATOM 2101 C CA . GLY A 1 275 ? -16.75 -26.047 -5.914 1 74.44 275 GLY A CA 1
ATOM 2102 C C . GLY A 1 275 ? -15.961 -25.703 -4.656 1 74.44 275 GLY A C 1
ATOM 2103 O O . GLY A 1 275 ? -15.938 -26.5 -3.709 1 74.44 275 GLY A O 1
ATOM 2104 N N . LEU A 1 276 ? -15.102 -24.734 -4.789 1 73.88 276 LEU A N 1
ATOM 2105 C CA . LEU A 1 276 ? -14.266 -24.25 -3.693 1 73.88 276 LEU A CA 1
ATOM 2106 C C . LEU A 1 276 ? -14.375 -22.734 -3.557 1 73.88 276 LEU A C 1
ATOM 2108 O O . LEU A 1 276 ? -14.195 -22 -4.535 1 73.88 276 LEU A O 1
ATOM 2112 N N . ASN A 1 277 ? -14.875 -22.344 -2.369 1 73.12 277 ASN A N 1
ATOM 2113 C CA . ASN A 1 277 ? -14.945 -20.906 -2.094 1 73.12 277 ASN A CA 1
ATOM 2114 C C . ASN A 1 277 ? -13.789 -20.453 -1.209 1 73.12 277 ASN A C 1
ATOM 2116 O O . ASN A 1 277 ? -13.539 -21.047 -0.154 1 73.12 277 ASN A O 1
ATOM 2120 N N . LEU A 1 278 ? -13.109 -19.484 -1.764 1 73.25 278 LEU A N 1
ATOM 2121 C CA . LEU A 1 278 ? -11.992 -18.891 -1.035 1 73.25 278 LEU A CA 1
ATOM 2122 C C . LEU A 1 278 ? -12.258 -17.422 -0.731 1 73.25 278 LEU A C 1
ATOM 2124 O O . LEU A 1 278 ? -12.695 -16.672 -1.606 1 73.25 278 LEU A O 1
ATOM 2128 N N . THR A 1 279 ? -12.133 -17.016 0.522 1 70.56 279 THR A N 1
ATOM 2129 C CA . THR A 1 279 ? -12.281 -15.625 0.934 1 70.56 279 THR A CA 1
ATOM 2130 C C . THR A 1 279 ? -10.977 -15.078 1.505 1 70.56 279 THR A C 1
ATOM 2132 O O . THR A 1 279 ? -10.391 -15.688 2.404 1 70.56 279 THR A O 1
ATOM 2135 N N . PHE A 1 280 ? -10.516 -13.984 0.841 1 70 280 PHE A N 1
ATOM 2136 C CA . PHE A 1 280 ? -9.258 -13.375 1.25 1 70 280 PHE A CA 1
ATOM 2137 C C . PHE A 1 280 ? -9.477 -11.938 1.715 1 70 280 PHE A C 1
ATOM 2139 O O . PHE A 1 280 ? -10.203 -11.18 1.07 1 70 280 PHE A O 1
ATOM 2146 N N . ASP A 1 281 ? -8.875 -11.617 2.885 1 70.56 281 ASP A N 1
ATOM 2147 C CA . ASP A 1 281 ? -8.773 -10.211 3.262 1 70.56 281 ASP A CA 1
ATOM 2148 C C . ASP A 1 281 ? -7.422 -9.633 2.848 1 70.56 281 ASP A C 1
ATOM 2150 O O . ASP A 1 281 ? -6.387 -9.992 3.41 1 70.56 281 ASP A O 1
ATOM 2154 N N . ILE A 1 282 ? -7.379 -8.836 1.807 1 64.44 282 ILE A N 1
ATOM 2155 C CA . ILE A 1 282 ? -6.156 -8.289 1.223 1 64.44 282 ILE A CA 1
ATOM 2156 C C . ILE A 1 282 ? -5.84 -6.941 1.861 1 64.44 282 ILE A C 1
ATOM 2158 O O . ILE A 1 282 ? -4.828 -6.316 1.53 1 64.44 282 ILE A O 1
ATOM 2162 N N . GLY A 1 283 ? -6.562 -6.527 2.771 1 60.66 283 GLY A N 1
ATOM 2163 C CA . GLY A 1 283 ? -6.359 -5.223 3.389 1 60.66 283 GLY A CA 1
ATOM 2164 C C . GLY A 1 283 ? -5.164 -5.188 4.32 1 60.66 283 GLY A C 1
ATOM 2165 O O . GLY A 1 283 ? -4.609 -6.23 4.672 1 60.66 283 GLY A O 1
ATOM 2166 N N . GLY A 1 284 ? -4.398 -4.031 4.379 1 53.03 284 GLY A N 1
ATOM 2167 C CA . GLY A 1 284 ? -3.305 -3.809 5.309 1 53.03 284 GLY A CA 1
ATOM 2168 C C . GLY A 1 284 ? -3.768 -3.646 6.746 1 53.03 284 GLY A C 1
ATOM 2169 O O . GLY A 1 284 ? -4.848 -3.109 6.996 1 53.03 284 GLY A O 1
ATOM 2170 N N . VAL A 1 285 ? -3.287 -4.621 7.527 1 42.03 285 VAL A N 1
ATOM 2171 C CA . VAL A 1 285 ? -3.576 -4.445 8.945 1 42.03 285 VAL A CA 1
ATOM 2172 C C . VAL A 1 285 ? -2.541 -3.514 9.57 1 42.03 285 VAL A C 1
ATOM 2174 O O . VAL A 1 285 ? -1.336 -3.715 9.406 1 42.03 285 VAL A O 1
ATOM 2177 N N . GLU A 1 286 ? -2.764 -2.359 9.641 1 41.06 286 GLU A N 1
ATOM 2178 C CA . GLU A 1 286 ? -1.854 -1.519 10.414 1 41.06 286 GLU A CA 1
ATOM 2179 C C . GLU A 1 286 ? -2.145 -1.62 11.906 1 41.06 286 GLU A C 1
ATOM 2181 O O . GLU A 1 286 ? -3.297 -1.499 12.328 1 41.06 286 GLU A O 1
ATOM 2186 N N . PRO A 1 287 ? -1.285 -2.295 12.641 1 36.59 287 PRO A N 1
ATOM 2187 C CA . PRO A 1 287 ? -1.559 -2.232 14.078 1 36.59 287 PRO A CA 1
ATOM 2188 C C . PRO A 1 287 ? -1.831 -0.812 14.57 1 36.59 287 PRO A C 1
ATOM 2190 O O . PRO A 1 287 ? -1.237 0.143 14.062 1 36.59 287 PRO A O 1
ATOM 2193 N N . THR A 1 288 ? -3.084 -0.439 14.812 1 32.19 288 THR A N 1
ATOM 2194 C CA . THR A 1 288 ? -3.219 0.799 15.57 1 32.19 288 THR A CA 1
ATOM 2195 C C . THR A 1 288 ? -2.312 0.782 16.797 1 32.19 288 THR A C 1
ATOM 2197 O O . THR A 1 288 ? -2.275 -0.206 17.531 1 32.19 288 THR A O 1
ATOM 2200 N N . LEU A 1 289 ? -1.128 1.207 16.516 1 31.92 289 LEU A N 1
ATOM 2201 C CA . LEU A 1 289 ? -0.367 1.203 17.766 1 31.92 289 LEU A CA 1
ATOM 2202 C C . LEU A 1 289 ? -1.279 1.454 18.969 1 31.92 289 LEU A C 1
ATOM 2204 O O . LEU A 1 289 ? -2.164 2.311 18.906 1 31.92 289 LEU A O 1
ATOM 2208 N N . GLY A 1 290 ? -1.588 0.506 19.562 1 29.83 290 GLY A N 1
ATOM 2209 C CA . GLY A 1 290 ? -2.068 0.851 20.891 1 29.83 290 GLY A CA 1
ATOM 2210 C C . GLY A 1 290 ? -1.422 2.104 21.453 1 29.83 290 GLY A C 1
ATOM 2211 O O . GLY A 1 290 ? -0.427 2.59 20.906 1 29.83 290 GLY A O 1
ATOM 2212 N N . ASP A 1 291 ? -2.105 2.826 22.203 1 28.17 291 ASP A N 1
ATOM 2213 C CA . ASP A 1 291 ? -1.522 3.969 22.891 1 28.17 291 ASP A CA 1
ATOM 2214 C C . ASP A 1 291 ? -0.003 3.84 22.984 1 28.17 291 ASP A C 1
ATOM 2216 O O . ASP A 1 291 ? 0.702 4.84 23.141 1 28.17 291 ASP A O 1
ATOM 2220 N N . LYS A 1 292 ? 0.632 2.664 23.281 1 27.09 292 LYS A N 1
ATOM 2221 C CA . LYS A 1 292 ? 2.035 2.52 23.656 1 27.09 292 LYS A CA 1
ATOM 2222 C C . LYS A 1 292 ? 2.863 1.979 22.5 1 27.09 292 LYS A C 1
ATOM 2224 O O . LYS A 1 292 ? 4.047 1.677 22.656 1 27.09 292 LYS A O 1
ATOM 2229 N N . ALA A 1 293 ? 2.277 1.461 21.484 1 28.59 293 ALA A N 1
ATOM 2230 C CA . ALA A 1 293 ? 3.223 0.802 20.578 1 28.59 293 ALA A CA 1
ATOM 2231 C C . ALA A 1 293 ? 3.891 1.812 19.656 1 28.59 293 ALA A C 1
ATOM 2233 O O . ALA A 1 293 ? 3.217 2.648 19.047 1 28.59 293 ALA A O 1
ATOM 2234 N N . VAL A 1 294 ? 5.109 2.043 19.938 1 27.17 294 VAL A N 1
ATOM 2235 C CA . VAL A 1 294 ? 6.047 2.896 19.219 1 27.17 294 VAL A CA 1
ATOM 2236 C C . VAL A 1 294 ? 6.375 2.277 17.859 1 27.17 294 VAL A C 1
ATOM 2238 O O . VAL A 1 294 ? 6.867 1.147 17.797 1 27.17 294 VAL A O 1
ATOM 2241 N N . ASN A 1 295 ? 5.594 2.494 16.938 1 28.72 295 ASN A N 1
ATOM 2242 C CA . ASN A 1 295 ? 6.195 2.146 15.664 1 28.72 295 ASN A CA 1
ATOM 2243 C C . ASN A 1 295 ? 7.422 3.004 15.367 1 28.72 295 ASN A C 1
ATOM 2245 O O . ASN A 1 295 ? 7.348 4.234 15.391 1 28.72 295 ASN A O 1
ATOM 2249 N N . GLN A 1 296 ? 8.547 2.506 15.578 1 25.19 296 GLN A N 1
ATOM 2250 C CA . GLN A 1 296 ? 9.828 3.182 15.398 1 25.19 296 GLN A CA 1
ATOM 2251 C C . GLN A 1 296 ? 10.219 3.246 13.93 1 25.19 296 GLN A C 1
ATOM 2253 O O . GLN A 1 296 ? 10.195 2.23 13.227 1 25.19 296 GLN A O 1
ATOM 2258 N N . ALA A 1 297 ? 9.766 4.27 13.289 1 26.78 297 ALA A N 1
ATOM 2259 C CA . ALA A 1 297 ? 10.438 4.465 12.008 1 26.78 297 ALA A CA 1
ATOM 2260 C C . ALA A 1 297 ? 11.844 5.023 12.203 1 26.78 297 ALA A C 1
ATOM 2262 O O . ALA A 1 297 ? 12.047 5.941 13 1 26.78 297 ALA A O 1
ATOM 2263 N N . THR A 1 298 ? 12.852 4.238 12.008 1 23.58 298 THR A N 1
ATOM 2264 C CA . THR A 1 298 ? 14.219 4.746 12.141 1 23.58 298 THR A CA 1
ATOM 2265 C C . THR A 1 298 ? 14.641 5.504 10.891 1 23.58 298 THR A C 1
ATOM 2267 O O . THR A 1 298 ? 14.469 5.016 9.773 1 23.58 298 THR A O 1
ATOM 2270 N N . PHE A 1 299 ? 14.758 6.781 11.102 1 20.95 299 PHE A N 1
ATOM 2271 C CA . PHE A 1 299 ? 15.383 7.629 10.094 1 20.95 299 PHE A CA 1
ATOM 2272 C C . PHE A 1 299 ? 16.844 7.246 9.906 1 20.95 299 PHE A C 1
ATOM 2274 O O . PHE A 1 299 ? 17.594 7.133 10.875 1 20.95 299 PHE A O 1
ATOM 2281 N N . VAL A 1 300 ? 17.188 6.395 8.977 1 19.11 300 VAL A N 1
ATOM 2282 C CA . VAL A 1 300 ? 18.625 6.25 8.734 1 19.11 300 VAL A CA 1
ATOM 2283 C C . VAL A 1 300 ? 19.109 7.355 7.793 1 19.11 300 VAL A C 1
ATOM 2285 O O . VAL A 1 300 ? 18.391 7.738 6.863 1 19.11 300 VAL A O 1
ATOM 2288 N N . MET B 1 1 ? 40.219 10.016 10.297 1 18.59 1 MET B N 1
ATOM 2289 C CA . MET B 1 1 ? 39.156 10.703 9.547 1 18.59 1 MET B CA 1
ATOM 2290 C C . MET B 1 1 ? 37.781 10.125 9.867 1 18.59 1 MET B C 1
ATOM 2292 O O . MET B 1 1 ? 37.594 8.906 9.789 1 18.59 1 MET B O 1
ATOM 2296 N N . ALA B 1 2 ? 37.125 10.711 10.859 1 23.83 2 ALA B N 1
ATOM 2297 C CA . ALA B 1 2 ? 35.906 10.25 11.523 1 23.83 2 ALA B CA 1
ATOM 2298 C C . ALA B 1 2 ? 34.844 9.867 10.5 1 23.83 2 ALA B C 1
ATOM 2300 O O . ALA B 1 2 ? 34.625 10.594 9.523 1 23.83 2 ALA B O 1
ATOM 2301 N N . ASP B 1 3 ? 34.844 8.609 10.117 1 25.94 3 ASP B N 1
ATOM 2302 C CA . ASP B 1 3 ? 34.062 7.902 9.094 1 25.94 3 ASP B CA 1
ATOM 2303 C C . ASP B 1 3 ? 32.625 8.367 9.078 1 25.94 3 ASP B C 1
ATOM 2305 O O . ASP B 1 3 ? 31.969 8.445 10.125 1 25.94 3 ASP B O 1
ATOM 2309 N N . SER B 1 4 ? 32.312 9.414 8.438 1 28.17 4 SER B N 1
ATOM 2310 C CA . SER B 1 4 ? 31.172 10.289 8.141 1 28.17 4 SER B CA 1
ATOM 2311 C C . SER B 1 4 ? 29.875 9.508 8.047 1 28.17 4 SER B C 1
ATOM 2313 O O . SER B 1 4 ? 28.984 9.852 7.262 1 28.17 4 SER B O 1
ATOM 2315 N N . SER B 1 5 ? 30.047 8.195 8.219 1 30 5 SER B N 1
ATOM 2316 C CA . SER B 1 5 ? 28.828 7.414 8.258 1 30 5 SER B CA 1
ATOM 2317 C C . SER B 1 5 ? 27.828 7.996 9.266 1 30 5 SER B C 1
ATOM 2319 O O . SER B 1 5 ? 28.016 7.859 10.477 1 30 5 SER B O 1
ATOM 2321 N N . ASN B 1 6 ? 27.719 9.328 9.25 1 26.28 6 ASN B N 1
ATOM 2322 C CA . ASN B 1 6 ? 26.922 10.117 10.18 1 26.28 6 ASN B CA 1
ATOM 2323 C C . ASN B 1 6 ? 25.688 9.359 10.664 1 26.28 6 ASN B C 1
ATOM 2325 O O . ASN B 1 6 ? 24.781 9.062 9.883 1 26.28 6 ASN B O 1
ATOM 2329 N N . PRO B 1 7 ? 25.953 8.508 11.625 1 29.66 7 PRO B N 1
ATOM 2330 C CA . PRO B 1 7 ? 24.797 7.945 12.328 1 29.66 7 PRO B CA 1
ATOM 2331 C C . PRO B 1 7 ? 23.688 8.969 12.578 1 29.66 7 PRO B C 1
ATOM 23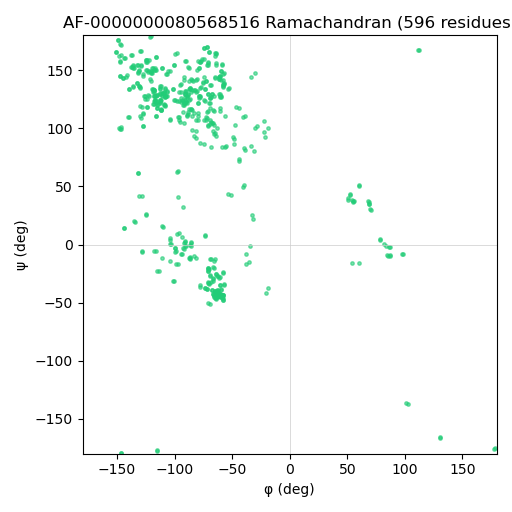33 O O . PRO B 1 7 ? 23.906 9.938 13.312 1 29.66 7 PRO B O 1
ATOM 2336 N N . ILE B 1 8 ? 23.25 9.672 11.609 1 30.81 8 ILE B N 1
ATOM 2337 C CA . ILE B 1 8 ? 22.078 10.391 12.102 1 30.81 8 ILE B CA 1
ATOM 2338 C C . ILE B 1 8 ? 21.516 9.68 13.32 1 30.81 8 ILE B C 1
ATOM 2340 O O . ILE B 1 8 ? 21.266 8.469 13.289 1 30.81 8 ILE B O 1
ATOM 2344 N N . ASP B 1 9 ? 21.922 10.047 14.484 1 29.92 9 ASP B N 1
ATOM 2345 C CA . ASP B 1 9 ? 21.344 9.664 15.766 1 29.92 9 ASP B CA 1
ATOM 2346 C C . ASP B 1 9 ? 19.922 9.133 15.602 1 29.92 9 ASP B C 1
ATOM 2348 O O . ASP B 1 9 ? 19.125 9.719 14.867 1 29.92 9 ASP B O 1
ATOM 2352 N N . GLN B 1 10 ? 19.703 7.953 15.594 1 34.34 10 GLN B N 1
ATOM 2353 C CA . GLN B 1 10 ? 18.484 7.164 15.695 1 34.34 10 GLN B CA 1
ATOM 2354 C C . GLN B 1 10 ? 17.453 7.855 16.578 1 34.34 10 GLN B C 1
ATOM 2356 O O . GLN B 1 10 ? 17.312 7.516 17.766 1 34.34 10 GLN B O 1
ATOM 2361 N N . GLN B 1 11 ? 17.609 9.156 16.719 1 35.53 11 GLN B N 1
ATOM 2362 C CA . GLN B 1 11 ? 16.469 9.641 17.5 1 35.53 11 GLN B CA 1
ATOM 2363 C C . GLN B 1 11 ? 15.18 8.938 17.094 1 35.53 11 GLN B C 1
ATOM 2365 O O . GLN B 1 11 ? 14.922 8.758 15.898 1 35.53 11 GLN B O 1
ATOM 2370 N N . ILE B 1 12 ? 14.773 8.195 17.953 1 42.59 12 ILE B N 1
ATOM 2371 C CA . ILE B 1 12 ? 13.5 7.492 17.859 1 42.59 12 ILE B CA 1
ATOM 2372 C C . ILE B 1 12 ? 12.414 8.445 17.359 1 42.59 12 ILE B C 1
ATOM 2374 O O . ILE B 1 12 ? 12.031 9.383 18.062 1 42.59 12 ILE B O 1
ATOM 2378 N N . ILE B 1 13 ? 12.453 8.812 16.109 1 54.59 13 ILE B N 1
ATOM 2379 C CA . ILE B 1 13 ? 11.312 9.531 15.547 1 54.59 13 ILE B CA 1
ATOM 2380 C C . ILE B 1 13 ? 10.094 8.617 15.516 1 54.59 13 ILE B C 1
ATOM 2382 O O . ILE B 1 13 ? 10.164 7.492 15.008 1 54.59 13 ILE B O 1
ATOM 2386 N N . ASN B 1 14 ? 9.133 9.117 16.375 1 61.28 14 ASN B N 1
ATOM 2387 C CA . ASN B 1 14 ? 7.875 8.375 16.359 1 61.28 14 ASN B CA 1
ATOM 2388 C C . ASN B 1 14 ? 7.105 8.586 15.062 1 61.28 14 ASN B C 1
ATOM 2390 O O . ASN B 1 14 ? 6.852 9.727 14.672 1 61.28 14 ASN B O 1
ATOM 2394 N N . VAL B 1 15 ? 6.988 7.535 14.352 1 72.56 15 VAL B N 1
ATOM 2395 C CA . VAL B 1 15 ? 6.219 7.535 13.117 1 72.56 15 VAL B CA 1
ATOM 2396 C C . VAL B 1 15 ? 4.973 6.672 13.281 1 72.56 15 VAL B C 1
ATOM 2398 O O . VAL B 1 15 ? 5.055 5.535 13.75 1 72.56 15 VAL B O 1
ATOM 2401 N N . VAL B 1 16 ? 3.848 7.328 13.062 1 76.38 16 VAL B N 1
ATOM 2402 C CA . VAL B 1 16 ? 2.592 6.594 13.148 1 76.38 16 VAL B CA 1
ATOM 2403 C C . VAL B 1 16 ? 1.888 6.613 11.789 1 76.38 16 VAL B C 1
ATOM 2405 O O . VAL B 1 16 ? 1.574 7.684 11.266 1 76.38 16 VAL B O 1
ATOM 2408 N N . ARG B 1 17 ? 1.652 5.461 11.25 1 82.25 17 ARG B N 1
ATOM 2409 C CA . ARG B 1 17 ? 0.817 5.359 10.055 1 82.25 17 ARG B CA 1
ATOM 2410 C C . ARG B 1 17 ? -0.664 5.395 10.422 1 82.25 17 ARG B C 1
ATOM 2412 O O . ARG B 1 17 ? -1.08 4.785 11.406 1 82.25 17 ARG B O 1
ATOM 2419 N N . THR B 1 18 ? -1.39 6.027 9.633 1 87.38 18 THR B N 1
ATOM 2420 C CA . THR B 1 18 ? -2.812 6.141 9.93 1 87.38 18 THR B CA 1
ATOM 2421 C C . THR B 1 18 ? -3.59 4.988 9.297 1 87.38 18 THR B C 1
ATOM 2423 O O . THR B 1 18 ? -3.102 4.332 8.375 1 87.38 18 THR B O 1
ATOM 2426 N N . CYS B 1 19 ? -4.766 4.73 9.844 1 86.06 19 CYS B N 1
ATOM 2427 C CA . CYS B 1 19 ? -5.66 3.75 9.234 1 86.06 19 CYS B CA 1
ATOM 2428 C C . CYS B 1 19 ? -6.105 4.199 7.848 1 86.06 19 CYS B C 1
ATOM 2430 O O . CYS B 1 19 ? -6.402 3.371 6.988 1 86.06 19 CYS B O 1
ATOM 2432 N N . TYR B 1 20 ? -6.105 5.516 7.605 1 91.31 20 TYR B N 1
ATOM 2433 C CA . TYR B 1 20 ? -6.477 6.047 6.297 1 91.31 20 TYR B CA 1
ATOM 2434 C C . TYR B 1 20 ? -5.414 5.727 5.254 1 91.31 20 TYR B C 1
ATOM 2436 O O . TYR B 1 20 ? -5.73 5.543 4.078 1 91.31 20 TYR B O 1
ATOM 2444 N N . ALA B 1 21 ? -4.18 5.715 5.758 1 88.62 21 ALA B N 1
ATOM 2445 C CA . ALA B 1 21 ? -3.096 5.273 4.879 1 88.62 21 ALA B CA 1
ATOM 2446 C C . ALA B 1 21 ? -3.303 3.826 4.441 1 88.62 21 ALA B C 1
ATOM 2448 O O . ALA B 1 21 ? -3.125 3.498 3.266 1 88.62 21 ALA B O 1
ATOM 2449 N N . SER B 1 22 ? -3.662 3.006 5.363 1 82.31 22 SER B N 1
ATOM 2450 C CA . SER B 1 22 ? -3.914 1.601 5.059 1 82.31 22 SER B CA 1
ATOM 2451 C C . SER B 1 22 ? -5.086 1.445 4.098 1 82.31 22 SER B C 1
ATOM 2453 O O . SER B 1 22 ? -5.055 0.598 3.201 1 82.31 22 SER B O 1
ATOM 2455 N N . TYR B 1 23 ? -6.117 2.227 4.336 1 89.38 23 TYR B N 1
ATOM 2456 C CA . TYR B 1 23 ? -7.277 2.23 3.447 1 89.38 23 TYR B CA 1
ATOM 2457 C C . TYR B 1 23 ? -6.871 2.586 2.021 1 89.38 23 TYR B C 1
ATOM 2459 O O . TYR B 1 23 ? -7.25 1.896 1.072 1 89.38 23 TYR B O 1
ATOM 2467 N N . LEU B 1 24 ? -6.09 3.629 1.896 1 91.62 24 LEU B N 1
ATOM 2468 C CA . LEU B 1 24 ? -5.625 4.07 0.584 1 91.62 24 LEU B CA 1
ATOM 2469 C C . LEU B 1 24 ? -4.742 3.006 -0.063 1 91.62 24 LEU B C 1
ATOM 2471 O O . LEU B 1 24 ? -4.898 2.701 -1.248 1 91.62 24 LEU B O 1
ATOM 2475 N N . GLN B 1 25 ? -3.846 2.51 0.706 1 86 25 GLN B N 1
ATOM 2476 C CA . GLN B 1 25 ? -2.938 1.49 0.192 1 86 25 GLN B CA 1
ATOM 2477 C C . GLN B 1 25 ? -3.707 0.279 -0.326 1 86 25 GLN B C 1
ATOM 2479 O O . GLN B 1 25 ? -3.391 -0.256 -1.391 1 86 25 GLN B O 1
ATOM 2484 N N . THR B 1 26 ? -4.645 -0.155 0.438 1 85 26 THR B N 1
ATOM 2485 C CA . THR B 1 26 ? -5.469 -1.291 0.039 1 85 26 THR B CA 1
ATOM 2486 C C . THR B 1 26 ? -6.223 -0.985 -1.25 1 85 26 THR B C 1
ATOM 2488 O O . THR B 1 26 ? -6.262 -1.812 -2.164 1 85 26 THR B O 1
ATOM 2491 N N . THR B 1 27 ? -6.801 0.178 -1.326 1 91 27 THR B N 1
ATOM 2492 C CA . THR B 1 27 ? -7.539 0.616 -2.504 1 91 27 THR B CA 1
ATOM 2493 C C . THR B 1 27 ? -6.645 0.613 -3.738 1 91 27 THR B C 1
ATOM 2495 O O . THR B 1 27 ? -7.027 0.09 -4.789 1 91 27 THR B O 1
ATOM 2498 N N . LYS B 1 28 ? -5.465 1.118 -3.561 1 90.75 28 LYS B N 1
ATOM 2499 C CA . LYS B 1 28 ? -4.523 1.214 -4.672 1 90.75 28 LYS B CA 1
ATOM 2500 C C . LYS B 1 28 ? -3.98 -0.16 -5.055 1 90.75 28 LYS B C 1
ATOM 2502 O O . LYS B 1 28 ? -3.801 -0.456 -6.238 1 90.75 28 LYS B O 1
ATOM 2507 N N . TYR B 1 29 ? -3.744 -0.941 -4.07 1 88.12 29 TYR B N 1
ATOM 2508 C CA . TYR B 1 29 ? -3.184 -2.271 -4.277 1 88.12 29 TYR B CA 1
ATOM 2509 C C . TYR B 1 29 ? -4.109 -3.127 -5.137 1 88.12 29 TYR B C 1
ATOM 2511 O O . TYR B 1 29 ? -3.648 -3.854 -6.02 1 88.12 29 TYR B O 1
ATOM 2519 N N . LEU B 1 30 ? -5.395 -2.939 -4.973 1 88.75 30 LEU B N 1
ATOM 2520 C CA . LEU B 1 30 ? -6.402 -3.711 -5.695 1 88.75 30 LEU B CA 1
ATOM 2521 C C . LEU B 1 30 ? -6.84 -2.982 -6.961 1 88.75 30 LEU B C 1
ATOM 2523 O O . LEU B 1 30 ? -7.574 -3.539 -7.781 1 88.75 30 LEU B O 1
ATOM 2527 N N . GLY B 1 31 ? -6.387 -1.718 -7.113 1 89.38 31 GLY B N 1
ATOM 2528 C CA . GLY B 1 31 ? -6.793 -0.933 -8.273 1 89.38 31 GLY B CA 1
ATOM 2529 C C . GLY B 1 31 ? -8.258 -0.554 -8.25 1 89.38 31 GLY B C 1
ATOM 2530 O O . GLY B 1 31 ? -8.922 -0.55 -9.289 1 89.38 31 GLY B O 1
ATOM 2531 N N . LEU B 1 32 ? -8.75 -0.307 -7.09 1 90.44 32 LEU B N 1
ATOM 2532 C CA . LEU B 1 32 ? -10.156 0.049 -6.965 1 90.44 32 LEU B CA 1
ATOM 2533 C C . LEU B 1 32 ? -10.391 1.504 -7.359 1 90.44 32 LEU B C 1
ATOM 2535 O O . LEU B 1 32 ? -9.594 2.379 -7.008 1 90.44 32 LEU B O 1
ATOM 2539 N N . SER B 1 33 ? -11.406 1.721 -8.141 1 89.75 33 SER B N 1
ATOM 2540 C CA . SER B 1 33 ? -11.812 3.049 -8.578 1 89.75 33 SER B CA 1
ATOM 2541 C C . SER B 1 33 ? -13.336 3.174 -8.617 1 89.75 33 SER B C 1
ATOM 2543 O O . SER B 1 33 ? -14.031 2.205 -8.922 1 89.75 33 SER B O 1
ATOM 2545 N N . PRO B 1 34 ? -13.922 4.426 -8.289 1 91.56 34 PRO B N 1
ATOM 2546 C CA . PRO B 1 34 ? -13.242 5.645 -7.844 1 91.56 34 PRO B CA 1
ATOM 2547 C C . PRO B 1 34 ? -12.773 5.555 -6.395 1 91.56 34 PRO B C 1
ATOM 2549 O O . PRO B 1 34 ? -13.227 4.684 -5.645 1 91.56 34 P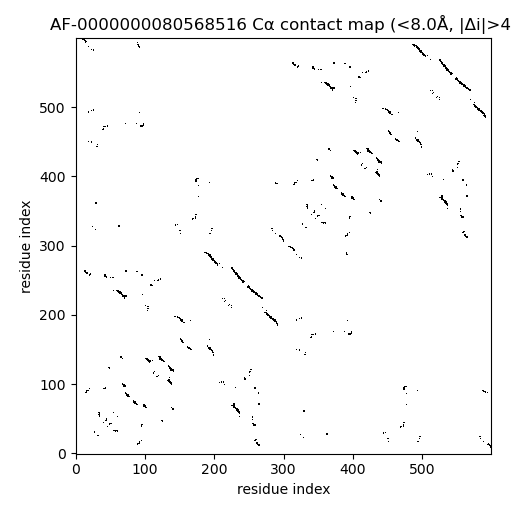RO B O 1
ATOM 2552 N N . PHE B 1 35 ? -11.836 6.387 -6.09 1 91.69 35 PHE B N 1
ATOM 2553 C CA . PHE B 1 35 ? -11.461 6.512 -4.688 1 91.69 35 PHE B CA 1
ATOM 2554 C C . PHE B 1 35 ? -12.648 6.961 -3.846 1 91.69 35 PHE B C 1
ATOM 2556 O O . PHE B 1 35 ? -13.289 7.965 -4.156 1 91.69 35 PHE B O 1
ATOM 2563 N N . ARG B 1 36 ? -12.914 6.27 -2.861 1 91.5 36 ARG B N 1
ATOM 2564 C CA . ARG B 1 36 ? -14 6.629 -1.957 1 91.5 36 ARG B CA 1
ATOM 2565 C C . ARG B 1 36 ? -13.477 7.406 -0.753 1 91.5 36 ARG B C 1
ATOM 2567 O O . ARG B 1 36 ? -12.812 6.84 0.114 1 91.5 36 ARG B O 1
ATOM 2574 N N . MET B 1 37 ? -13.812 8.656 -0.741 1 93.06 37 MET B N 1
ATOM 2575 C CA . MET B 1 37 ? -13.398 9.516 0.365 1 93.06 37 MET B CA 1
ATOM 2576 C C . MET B 1 37 ? -14.211 9.219 1.619 1 93.06 37 MET B C 1
ATOM 2578 O O . MET B 1 37 ? -15.438 9.062 1.548 1 93.06 37 MET B O 1
ATOM 2582 N N . ILE B 1 38 ? -13.562 9.109 2.703 1 93.88 38 ILE B N 1
ATOM 2583 C CA . ILE B 1 38 ? -14.219 8.875 3.984 1 93.88 38 ILE B CA 1
ATOM 2584 C C . ILE B 1 38 ? -14.422 10.211 4.707 1 93.88 38 ILE B C 1
ATOM 2586 O O . ILE B 1 38 ? -13.5 11.008 4.816 1 93.88 38 ILE B O 1
ATOM 2590 N N . ALA B 1 39 ? -15.625 10.414 5.176 1 95.38 39 ALA B N 1
ATOM 2591 C CA . ALA B 1 39 ? -15.93 11.648 5.887 1 95.38 39 ALA B CA 1
ATOM 2592 C C . ALA B 1 39 ? -15.07 11.789 7.141 1 95.38 39 ALA B C 1
ATOM 2594 O O . ALA B 1 39 ? -14.719 10.789 7.777 1 95.38 39 ALA B O 1
ATOM 2595 N N . ASN B 1 40 ? -14.68 13.031 7.441 1 96.69 40 ASN B N 1
ATOM 2596 C CA . ASN B 1 40 ? -13.953 13.391 8.656 1 96.69 40 ASN B CA 1
ATOM 2597 C C . ASN B 1 40 ? -12.523 12.859 8.633 1 96.69 40 ASN B C 1
ATOM 2599 O O . ASN B 1 40 ? -11.984 12.477 9.672 1 96.69 40 ASN B O 1
ATOM 2603 N N . THR B 1 41 ? -11.984 12.75 7.41 1 97.25 41 THR B N 1
ATOM 2604 C CA . THR B 1 41 ? -10.625 12.234 7.359 1 97.25 41 THR B CA 1
ATOM 2605 C C . THR B 1 41 ? -9.727 13.172 6.543 1 97.25 41 THR B C 1
ATOM 2607 O O . THR B 1 41 ? -8.516 12.961 6.461 1 97.25 41 THR B O 1
ATOM 2610 N N . THR B 1 42 ? -10.273 14.203 5.926 1 98.31 42 THR B N 1
ATOM 2611 C CA . THR B 1 42 ? -9.477 15.031 5.027 1 98.31 42 THR B CA 1
ATOM 2612 C C . THR B 1 42 ? -9.188 16.391 5.664 1 98.31 42 THR B C 1
ATOM 2614 O O . THR B 1 42 ? -10.039 16.953 6.359 1 98.31 42 THR B O 1
ATOM 2617 N N . LEU B 1 43 ? -8.055 16.922 5.367 1 98.56 43 LEU B N 1
ATOM 2618 C CA . LEU B 1 43 ? -7.703 18.266 5.82 1 98.56 43 LEU B CA 1
ATOM 2619 C C . LEU B 1 43 ? -8.523 19.312 5.082 1 98.56 43 LEU B C 1
ATOM 2621 O O . LEU B 1 43 ? -8.641 20.453 5.547 1 98.56 43 LEU B O 1
ATOM 2625 N N . ASN B 1 44 ? -9.047 18.938 3.941 1 98.19 44 ASN B N 1
ATOM 2626 C CA . ASN B 1 44 ? -10.008 19.797 3.264 1 98.19 44 ASN B CA 1
ATOM 2627 C C . ASN B 1 44 ? -11.219 20.094 4.145 1 98.19 44 ASN B C 1
ATOM 2629 O O . ASN B 1 44 ? -11.664 21.234 4.238 1 98.19 44 ASN B O 1
ATOM 2633 N N . GLU B 1 45 ? -11.727 19.078 4.824 1 97.69 45 GLU B N 1
ATOM 2634 C CA . GLU B 1 45 ? -12.82 19.234 5.766 1 97.69 45 GLU B CA 1
ATOM 2635 C C . GLU B 1 45 ? -12.398 20.062 6.977 1 97.69 45 GLU B C 1
ATOM 2637 O O . GLU B 1 45 ? -13.125 20.953 7.41 1 97.69 45 GLU B O 1
ATOM 2642 N N . LYS B 1 46 ? -11.227 19.781 7.457 1 97.44 46 LYS B N 1
ATOM 2643 C CA . LYS B 1 46 ? -10.727 20.469 8.648 1 97.44 46 LYS B CA 1
ATOM 2644 C C . LYS B 1 46 ? -10.633 21.984 8.422 1 97.44 46 LYS B C 1
ATOM 2646 O O . LYS B 1 46 ? -11.016 22.766 9.289 1 97.44 46 LYS B O 1
ATOM 2651 N N . PHE B 1 47 ? -10.133 22.328 7.23 1 97.25 47 PHE B N 1
ATOM 2652 C CA . PHE B 1 47 ? -9.82 23.734 6.977 1 97.25 47 PHE B CA 1
ATOM 2653 C C . PHE B 1 47 ? -10.93 24.391 6.172 1 97.25 47 PHE B C 1
ATOM 2655 O O . PHE B 1 47 ? -10.875 25.594 5.887 1 97.25 47 PHE B O 1
ATOM 2662 N N . GLY B 1 48 ? -11.93 23.656 5.781 1 95.75 48 GLY B N 1
ATOM 2663 C CA . GLY B 1 48 ? -13.016 24.219 5 1 95.75 48 GLY B CA 1
ATOM 2664 C C . GLY B 1 48 ? -12.602 24.625 3.6 1 95.75 48 GLY B C 1
ATOM 2665 O O . GLY B 1 48 ? -12.969 25.703 3.125 1 95.75 48 GLY B O 1
ATOM 2666 N N . ILE B 1 49 ? -11.727 23.859 2.996 1 95.88 49 ILE B N 1
ATOM 2667 C CA . ILE B 1 49 ? -11.203 24.094 1.655 1 95.88 49 ILE B CA 1
ATOM 2668 C C . ILE B 1 49 ? -11.711 23.016 0.708 1 95.88 49 ILE B C 1
ATOM 2670 O O . ILE B 1 49 ? -11.383 21.828 0.87 1 95.88 49 ILE B O 1
ATOM 2674 N N . GLN B 1 50 ? -12.484 23.359 -0.291 1 94.12 50 GLN B N 1
ATOM 2675 C CA . GLN B 1 50 ? -12.992 22.344 -1.219 1 94.12 50 GLN B CA 1
ATOM 2676 C C . GLN B 1 50 ? -13.633 21.188 -0.471 1 94.12 50 GLN B C 1
ATOM 2678 O O . GLN B 1 50 ? -13.352 20.016 -0.778 1 94.12 50 GLN B O 1
ATOM 2683 N N . GLN B 1 51 ? -14.297 21.531 0.543 1 91 51 GLN B N 1
ATOM 2684 C CA . GLN B 1 51 ? -14.875 20.516 1.406 1 91 51 GLN B CA 1
ATOM 2685 C C . GLN B 1 51 ? -15.859 19.641 0.638 1 91 51 GLN B C 1
ATOM 2687 O O . GLN B 1 51 ? -16.734 20.141 -0.068 1 91 51 GLN B O 1
ATOM 2692 N N . GLY B 1 52 ? -15.664 18.312 0.722 1 87.62 52 GLY B N 1
ATOM 2693 C CA . GLY B 1 52 ? -16.625 17.375 0.147 1 87.62 52 GLY B CA 1
ATOM 2694 C C . GLY B 1 52 ? -16.375 17.094 -1.322 1 87.62 52 GLY B C 1
ATOM 2695 O O . GLY B 1 52 ? -17.109 16.344 -1.948 1 87.62 52 GLY B O 1
ATOM 2696 N N . VAL B 1 53 ? -15.398 17.734 -1.853 1 92.56 53 VAL B N 1
ATOM 2697 C CA . VAL B 1 53 ? -15.109 17.5 -3.264 1 92.56 53 VAL B CA 1
ATOM 2698 C C . VAL B 1 53 ? -14.203 16.281 -3.414 1 92.56 53 VAL B C 1
ATOM 2700 O O . VAL B 1 53 ? -13.078 16.266 -2.916 1 92.56 53 VAL B O 1
ATOM 2703 N N . ALA B 1 54 ? -14.711 15.289 -4.051 1 92.62 54 ALA B N 1
ATOM 2704 C CA . ALA B 1 54 ? -13.961 14.047 -4.246 1 92.62 54 ALA B CA 1
ATOM 2705 C C . ALA B 1 54 ? -13.117 14.117 -5.52 1 92.62 54 ALA B C 1
ATOM 2707 O O . ALA B 1 54 ? -13.453 14.844 -6.457 1 92.62 54 ALA B O 1
ATOM 2708 N N . PRO B 1 55 ? -12.008 13.352 -5.496 1 93.81 55 PRO B N 1
ATOM 2709 C CA . PRO B 1 55 ? -11.281 13.203 -6.758 1 93.81 55 PRO B CA 1
ATOM 2710 C C . PRO B 1 55 ? -12.141 12.602 -7.867 1 93.81 55 PRO B C 1
ATOM 2712 O O . PRO B 1 55 ? -13.141 11.93 -7.586 1 93.81 55 PRO B O 1
ATOM 2715 N N . ALA B 1 56 ? -11.797 12.883 -9.102 1 92.69 56 ALA B N 1
ATOM 2716 C CA . ALA B 1 56 ? -12.469 12.25 -10.227 1 92.69 56 ALA B CA 1
ATOM 2717 C C . ALA B 1 56 ? -12.211 10.742 -10.25 1 92.69 56 ALA B C 1
ATOM 2719 O O . ALA B 1 56 ? -11.297 10.258 -9.578 1 92.69 56 ALA B O 1
ATOM 2720 N N . ALA B 1 57 ? -12.977 10.008 -11 1 89.62 57 ALA B N 1
ATOM 2721 C CA . ALA B 1 57 ? -12.891 8.547 -11.055 1 89.62 57 ALA B CA 1
ATOM 2722 C C . ALA B 1 57 ? -11.516 8.094 -11.539 1 89.62 57 ALA B C 1
ATOM 2724 O O . ALA B 1 57 ? -11.031 7.027 -11.141 1 89.62 57 ALA B O 1
ATOM 2725 N N . SER B 1 58 ? -10.922 8.906 -12.305 1 88.12 58 SER B N 1
ATOM 2726 C CA . SER B 1 58 ? -9.633 8.531 -12.883 1 88.12 58 SER B CA 1
ATOM 2727 C C . SER B 1 58 ? -8.477 8.969 -11.992 1 88.12 58 SER B C 1
ATOM 2729 O O . SER B 1 58 ? -7.312 8.703 -12.305 1 88.12 58 SER B O 1
ATOM 2731 N N . GLU B 1 59 ? -8.859 9.625 -10.883 1 92.06 59 GLU B N 1
ATOM 2732 C CA . GLU B 1 59 ? -7.816 10.172 -10.023 1 92.06 59 GLU B CA 1
ATOM 2733 C C . GLU B 1 59 ? -7.691 9.383 -8.727 1 92.06 59 GLU B C 1
ATOM 2735 O O . GLU B 1 59 ? -8.695 8.945 -8.156 1 92.06 59 GLU B O 1
ATOM 2740 N N . MET B 1 60 ? -6.449 9.102 -8.391 1 94.75 60 MET B N 1
ATOM 2741 C CA . MET B 1 60 ? -6.137 8.43 -7.125 1 94.75 60 MET B CA 1
ATOM 2742 C C . MET B 1 60 ? -5.172 9.266 -6.293 1 94.75 60 MET B C 1
ATOM 2744 O O . MET B 1 60 ? -4.164 9.758 -6.805 1 94.75 60 MET B O 1
ATOM 2748 N N . PRO B 1 61 ? -5.527 9.508 -5.027 1 96.81 61 PRO B N 1
ATOM 2749 C CA . PRO B 1 61 ? -4.605 10.258 -4.168 1 96.81 61 PRO B CA 1
ATOM 2750 C C . PRO B 1 61 ? -3.229 9.602 -4.066 1 96.81 61 PRO B C 1
ATOM 2752 O O . PRO B 1 61 ? -3.127 8.375 -4.027 1 96.81 61 PRO B O 1
ATOM 2755 N N . ASN B 1 62 ? -2.182 10.383 -4.102 1 95.38 62 ASN B N 1
ATOM 2756 C CA . ASN B 1 62 ? -0.801 9.977 -3.865 1 95.38 62 ASN B CA 1
ATOM 2757 C C . ASN B 1 62 ? -0.171 10.781 -2.73 1 95.38 62 ASN B C 1
ATOM 2759 O O . ASN B 1 62 ? -0.568 11.914 -2.473 1 95.38 62 ASN B O 1
ATOM 2763 N N . VAL B 1 63 ? 0.722 10.141 -2.037 1 92.62 63 VAL B N 1
ATOM 2764 C CA . VAL B 1 63 ? 1.448 10.859 -0.996 1 92.62 63 VAL B CA 1
ATOM 2765 C C . VAL B 1 63 ? 2.422 11.844 -1.633 1 92.62 63 VAL B C 1
ATOM 2767 O O . VAL B 1 63 ? 3.471 11.453 -2.145 1 92.62 63 VAL B O 1
ATOM 2770 N N . ARG B 1 64 ? 1.947 13.148 -1.592 1 94.81 64 ARG B N 1
ATOM 2771 C CA . ARG B 1 64 ? 2.73 14.188 -2.25 1 94.81 64 ARG B CA 1
ATOM 2772 C C . ARG B 1 64 ? 2.666 15.492 -1.473 1 94.81 64 ARG B C 1
ATOM 2774 O O . ARG B 1 64 ? 3.008 16.562 -2.002 1 94.81 64 ARG B O 1
ATOM 2781 N N . TYR B 1 65 ? 2.217 15.438 -0.272 1 96.88 65 TYR B N 1
ATOM 2782 C CA . TYR B 1 65 ? 2.018 16.672 0.473 1 96.88 65 TYR B CA 1
ATOM 2783 C C . TYR B 1 65 ? 2.527 16.547 1.902 1 96.88 65 TYR B C 1
ATOM 2785 O O . TYR B 1 65 ? 2.582 15.438 2.445 1 96.88 65 TYR B O 1
ATOM 2793 N N . MET B 1 66 ? 2.871 17.625 2.43 1 96.19 66 MET B N 1
ATOM 2794 C CA . MET B 1 66 ? 3.357 17.703 3.805 1 96.19 66 MET B CA 1
ATOM 2795 C C . MET B 1 66 ? 2.672 18.828 4.566 1 96.19 66 MET B C 1
ATOM 2797 O O . MET B 1 66 ? 2.428 19.906 4.008 1 96.19 66 MET B O 1
ATOM 2801 N N . VAL B 1 67 ? 2.334 18.562 5.766 1 98.12 67 VAL B N 1
ATOM 2802 C CA . VAL B 1 67 ? 1.848 19.594 6.684 1 98.12 67 VAL B CA 1
ATOM 2803 C C . VAL B 1 67 ? 2.707 19.609 7.945 1 98.12 67 VAL B C 1
ATOM 2805 O O . VAL B 1 67 ? 3.389 18.625 8.25 1 98.12 67 VAL B O 1
ATOM 2808 N N . ILE B 1 68 ? 2.701 20.734 8.625 1 96.25 68 ILE B N 1
ATOM 2809 C CA . ILE B 1 68 ? 3.547 20.891 9.805 1 96.25 68 ILE B CA 1
ATOM 2810 C C . ILE B 1 68 ? 2.711 21.391 10.977 1 96.25 68 ILE B C 1
ATOM 2812 O O . ILE B 1 68 ? 1.646 21.984 10.781 1 96.25 68 ILE B O 1
ATOM 2816 N N . GLY B 1 69 ? 3.164 21.078 12.188 1 96.44 69 GLY B N 1
ATOM 2817 C CA . GLY B 1 69 ? 2.508 21.484 13.414 1 96.44 69 GLY B CA 1
ATOM 2818 C C . GLY B 1 69 ? 3.473 21.688 14.57 1 96.44 69 GLY B C 1
ATOM 2819 O O . GLY B 1 69 ? 4.68 21.484 14.422 1 96.44 69 GLY B O 1
ATOM 2820 N N . ASN B 1 70 ? 2.912 22.172 15.773 1 93.25 70 ASN B N 1
ATOM 2821 C CA . ASN B 1 70 ? 3.824 22.547 16.844 1 93.25 70 ASN B CA 1
ATOM 2822 C C . ASN B 1 70 ? 3.357 22.016 18.188 1 93.25 70 ASN B C 1
ATOM 2824 O O . ASN B 1 70 ? 3.752 22.516 19.25 1 93.25 70 ASN B O 1
ATOM 2828 N N . MET B 1 71 ? 2.545 21.062 18.219 1 91.75 71 MET B N 1
ATOM 2829 C CA . MET B 1 71 ? 2.113 20.516 19.5 1 91.75 71 MET B CA 1
ATOM 2830 C C . MET B 1 71 ? 2.383 19.016 19.562 1 91.75 71 MET B C 1
ATOM 2832 O O . MET B 1 71 ? 1.68 18.281 20.266 1 91.75 71 MET B O 1
ATOM 2836 N N . GLY B 1 72 ? 3.365 18.625 18.781 1 86.62 72 GLY B N 1
ATOM 2837 C CA . GLY B 1 72 ? 3.723 17.219 18.766 1 86.62 72 GLY B CA 1
ATOM 2838 C C . GLY B 1 72 ? 4.703 16.828 19.859 1 86.62 72 GLY B C 1
ATOM 2839 O O . GLY B 1 72 ? 5.191 15.703 19.891 1 86.62 72 GLY B O 1
ATOM 2840 N N . HIS B 1 73 ? 5.078 17.812 20.688 1 83.44 73 HIS B N 1
ATOM 2841 C CA . HIS B 1 73 ? 6.004 17.547 21.781 1 83.44 73 HIS B CA 1
ATOM 2842 C C . HIS B 1 73 ? 5.641 18.359 23.031 1 83.44 73 HIS B C 1
ATOM 2844 O O . HIS B 1 73 ? 4.848 19.297 22.953 1 83.44 73 HIS B O 1
ATOM 2850 N N . TYR B 1 74 ? 6.18 17.844 24.141 1 80.38 74 TYR B N 1
ATOM 2851 C CA . TYR B 1 74 ? 6.109 18.625 25.359 1 80.38 74 TYR B CA 1
ATOM 2852 C C . TYR B 1 74 ? 7.43 18.562 26.125 1 80.38 74 TYR B C 1
ATOM 2854 O O . TYR B 1 74 ? 8.258 17.688 25.875 1 80.38 74 TYR B O 1
ATOM 2862 N N . THR B 1 75 ? 7.668 19.562 26.859 1 78.56 75 THR B N 1
ATOM 2863 C CA . THR B 1 75 ? 8.922 19.672 27.609 1 78.56 75 THR B CA 1
ATOM 2864 C C . THR B 1 75 ? 8.773 19.078 29 1 78.56 75 THR B C 1
ATOM 2866 O O . THR B 1 75 ? 7.766 19.281 29.672 1 78.56 75 THR B O 1
ATOM 2869 N N . VAL B 1 76 ? 9.734 18.234 29.266 1 77.69 76 VAL B N 1
ATOM 2870 C CA . VAL B 1 76 ? 9.828 17.703 30.625 1 77.69 76 VAL B CA 1
ATOM 2871 C C . VAL B 1 76 ? 11.164 18.094 31.25 1 77.69 76 VAL B C 1
ATOM 2873 O O . VAL B 1 76 ? 12.117 18.422 30.531 1 77.69 76 VAL B O 1
ATOM 2876 N N . LYS B 1 77 ? 11.141 18.188 32.531 1 81.38 77 LYS B N 1
ATOM 2877 C CA . LYS B 1 77 ? 12.398 18.5 33.219 1 81.38 77 LYS B CA 1
ATOM 2878 C C . LYS B 1 77 ? 13.172 17.234 33.562 1 81.38 77 LYS B C 1
ATOM 2880 O O . LYS B 1 77 ? 12.617 16.281 34.094 1 81.38 77 LYS B O 1
ATOM 2885 N N . ALA B 1 78 ? 14.445 17.25 33.125 1 72.62 78 ALA B N 1
ATOM 2886 C CA . ALA B 1 78 ? 15.352 16.172 33.531 1 72.62 78 ALA B CA 1
ATOM 2887 C C . ALA B 1 78 ? 15.742 16.297 35 1 72.62 78 ALA B C 1
ATOM 2889 O O . ALA B 1 78 ? 15.359 17.25 35.656 1 72.62 78 ALA B O 1
ATOM 2890 N N . ALA B 1 79 ? 16.391 15.227 35.469 1 78.31 79 ALA B N 1
ATOM 2891 C CA . ALA B 1 79 ? 16.797 15.164 36.844 1 78.31 79 ALA B CA 1
ATOM 2892 C C . ALA B 1 79 ? 17.688 16.344 37.219 1 78.31 79 ALA B C 1
ATOM 2894 O O . ALA B 1 79 ? 17.656 16.828 38.375 1 78.31 79 ALA B O 1
ATOM 2895 N N . ASP B 1 80 ? 18.453 16.781 36.344 1 85.56 80 ASP B N 1
ATOM 2896 C CA . ASP B 1 80 ? 19.375 17.875 36.625 1 85.56 80 ASP B CA 1
ATOM 2897 C C . ASP B 1 80 ? 18.719 19.234 36.406 1 85.56 80 ASP B C 1
ATOM 2899 O O . ASP B 1 80 ? 19.375 20.266 36.438 1 85.56 80 ASP B O 1
ATOM 2903 N N . GLY B 1 81 ? 17.469 19.25 36 1 80.38 81 GLY B N 1
ATOM 2904 C CA . GLY B 1 81 ? 16.719 20.469 35.812 1 80.38 81 GLY B CA 1
ATOM 2905 C C . GLY B 1 81 ? 16.672 20.922 34.344 1 80.38 81 GLY B C 1
ATOM 2906 O O . GLY B 1 81 ? 15.969 21.891 34 1 80.38 81 GLY B O 1
ATOM 2907 N N . ALA B 1 82 ? 17.422 20.281 33.5 1 79.44 82 ALA B N 1
ATOM 2908 C CA . ALA B 1 82 ? 17.453 20.656 32.062 1 79.44 82 ALA B CA 1
ATOM 2909 C C . ALA B 1 82 ? 16.172 20.25 31.375 1 79.44 82 ALA B C 1
ATOM 2911 O O . ALA B 1 82 ? 15.477 19.328 31.812 1 79.44 82 ALA B O 1
ATOM 2912 N N . ASP B 1 83 ? 15.844 20.953 30.297 1 73.31 83 ASP B N 1
ATOM 2913 C CA . ASP B 1 83 ? 14.656 20.656 29.5 1 73.31 83 ASP B CA 1
ATOM 2914 C C . ASP B 1 83 ? 14.898 19.469 28.578 1 73.31 83 ASP B C 1
ATOM 2916 O O . ASP B 1 83 ? 15.953 19.375 27.938 1 73.31 83 ASP B O 1
ATOM 2920 N N . GLU B 1 84 ? 14.008 18.547 28.734 1 72.12 84 GLU B N 1
ATOM 2921 C CA . GLU B 1 84 ? 13.938 17.453 27.781 1 72.12 84 GLU B CA 1
ATOM 2922 C C . GLU B 1 84 ? 12.617 17.453 27.016 1 72.12 84 GLU B C 1
ATOM 2924 O O . GLU B 1 84 ? 11.625 18.016 27.484 1 72.12 84 GLU B O 1
ATOM 2929 N N . VAL B 1 85 ? 12.742 16.953 25.812 1 75.06 85 VAL B N 1
ATOM 2930 C CA . VAL B 1 85 ? 11.555 16.969 24.969 1 75.06 85 VAL B CA 1
ATOM 2931 C C . VAL B 1 85 ? 11 15.555 24.844 1 75.06 85 VAL B C 1
ATOM 2933 O O . VAL B 1 85 ? 11.758 14.602 24.641 1 75.06 85 VAL B O 1
ATOM 2936 N N . GLU B 1 86 ? 9.711 15.445 25.141 1 74.38 86 GLU B N 1
ATOM 2937 C CA . GLU B 1 86 ? 9.008 14.18 24.938 1 74.38 86 GLU B CA 1
ATOM 2938 C C . GLU B 1 86 ? 7.969 14.305 23.828 1 74.38 86 GLU B C 1
ATOM 2940 O O . GLU B 1 86 ? 7.254 15.305 23.734 1 74.38 86 GLU B O 1
ATOM 2945 N N . PRO B 1 87 ? 7.949 13.352 22.953 1 77.19 87 PRO B N 1
ATOM 2946 C CA . PRO B 1 87 ? 6.977 13.406 21.859 1 77.19 87 PRO B CA 1
ATOM 2947 C C . PRO B 1 87 ? 5.551 13.117 22.328 1 77.19 87 PRO B C 1
ATOM 2949 O O . PRO B 1 87 ? 5.348 12.32 23.25 1 77.19 87 PRO B O 1
ATOM 2952 N N . ARG B 1 88 ? 4.613 13.836 21.781 1 80.81 88 ARG B N 1
ATOM 2953 C CA . ARG B 1 88 ? 3.201 13.477 21.859 1 80.81 88 ARG B CA 1
ATOM 2954 C C . ARG B 1 88 ? 2.795 12.562 20.703 1 80.81 88 ARG B C 1
ATOM 2956 O O . ARG B 1 88 ? 2.691 13.008 19.562 1 80.81 88 ARG B O 1
ATOM 2963 N N . ILE B 1 89 ? 2.492 11.391 21.031 1 74.5 89 ILE B N 1
ATOM 2964 C CA . ILE B 1 89 ? 2.301 10.383 20 1 74.5 89 ILE B CA 1
ATOM 2965 C C . ILE B 1 89 ? 0.873 10.453 19.469 1 74.5 89 ILE B C 1
ATOM 2967 O O . ILE B 1 89 ? -0.08 10.586 20.234 1 74.5 89 ILE B O 1
ATOM 2971 N N . HIS B 1 90 ? 0.768 10.445 18.188 1 85.94 90 HIS B N 1
ATOM 2972 C CA . HIS B 1 90 ? -0.53 10.352 17.531 1 85.94 90 HIS B CA 1
ATOM 2973 C C . HIS B 1 90 ? -1.056 8.922 17.547 1 85.94 90 HIS B C 1
ATOM 2975 O O . HIS B 1 90 ? -0.283 7.973 17.703 1 85.94 90 HIS B O 1
ATOM 2981 N N . ARG B 1 91 ? -2.33 8.891 17.422 1 80.88 91 ARG B N 1
ATOM 2982 C CA . ARG B 1 91 ? -2.979 7.605 17.188 1 80.88 91 ARG B CA 1
ATOM 2983 C C . ARG B 1 91 ? -3.277 7.391 15.719 1 80.88 91 ARG B C 1
ATOM 2985 O O . ARG B 1 91 ? -3.33 8.344 14.938 1 80.88 91 ARG B O 1
ATOM 2992 N N . SER B 1 92 ? -3.564 6.156 15.359 1 83.56 92 SER B N 1
ATOM 2993 C CA . SER B 1 92 ? -3.73 5.793 13.953 1 83.56 92 SER B CA 1
ATOM 2994 C C . SER B 1 92 ? -5.023 6.367 13.383 1 83.56 92 SER B C 1
ATOM 2996 O O . SER B 1 92 ? -5.164 6.496 12.164 1 83.56 92 SER B O 1
ATOM 2998 N N . ASN B 1 93 ? -5.922 6.691 14.25 1 89 93 ASN B N 1
ATOM 2999 C CA . ASN B 1 93 ? -7.188 7.215 13.75 1 89 93 ASN B CA 1
ATOM 3000 C C . ASN B 1 93 ? -7.168 8.742 13.664 1 89 93 ASN B C 1
ATOM 3002 O O . ASN B 1 93 ? -8.141 9.352 13.219 1 89 93 ASN B O 1
ATOM 3006 N N . HIS B 1 94 ? -6.047 9.336 14.109 1 92.5 94 HIS B N 1
ATOM 3007 C CA . HIS B 1 94 ? -5.957 10.789 13.953 1 92.5 94 HIS B CA 1
ATOM 3008 C C . HIS B 1 94 ? -5.871 11.18 12.484 1 92.5 94 HIS B C 1
ATOM 3010 O O . HIS B 1 94 ? -5.047 10.641 11.742 1 92.5 94 HIS B O 1
ATOM 3016 N N . ALA B 1 95 ? -6.723 12.086 12.156 1 96.88 95 ALA B N 1
ATOM 3017 C CA . ALA B 1 95 ? -6.773 12.5 10.758 1 96.88 95 ALA B CA 1
ATOM 3018 C C . ALA B 1 95 ? -6.102 13.859 10.57 1 96.88 95 ALA B C 1
ATOM 3020 O O . ALA B 1 95 ? -6.055 14.383 9.453 1 96.88 95 ALA B O 1
ATOM 3021 N N . ALA B 1 96 ? -5.594 14.414 11.641 1 98.19 96 ALA B N 1
ATOM 3022 C CA . ALA B 1 96 ? -4.922 15.711 11.586 1 98.19 96 ALA B CA 1
ATOM 3023 C C . ALA B 1 96 ? -3.857 15.828 12.672 1 98.19 96 ALA B C 1
ATOM 3025 O O . ALA B 1 96 ? -3.768 14.969 13.555 1 98.19 96 ALA B O 1
ATOM 3026 N N . LEU B 1 97 ? -3.02 16.844 12.484 1 97.19 97 LEU B N 1
ATOM 3027 C CA . LEU B 1 97 ? -2.055 17.156 13.531 1 97.19 97 LEU B CA 1
ATOM 3028 C C . LEU B 1 97 ? -2.75 17.75 14.75 1 97.19 97 LEU B C 1
ATOM 3030 O O . LEU B 1 97 ? -3.922 18.141 14.68 1 97.19 97 LEU B O 1
ATOM 3034 N N . TYR B 1 98 ? -2.033 17.797 15.828 1 95.5 98 TYR B N 1
ATOM 3035 C CA . TYR B 1 98 ? -2.582 18.406 17.031 1 95.5 98 TYR B CA 1
ATOM 3036 C C . TYR B 1 98 ? -2.799 19.891 16.844 1 95.5 98 TYR B C 1
ATOM 3038 O O . TYR B 1 98 ? -3.809 20.453 17.281 1 95.5 98 TYR B O 1
ATOM 3046 N N . ASN B 1 99 ? -1.895 20.531 16.25 1 96.38 99 ASN B N 1
ATOM 3047 C CA . ASN B 1 99 ? -2.021 21.938 15.938 1 96.38 99 ASN B CA 1
ATOM 3048 C C . ASN B 1 99 ? -1.284 22.297 14.648 1 96.38 99 ASN B C 1
ATOM 3050 O O . ASN B 1 99 ? -0.083 22.562 14.664 1 96.38 99 ASN B O 1
ATOM 3054 N N . HIS B 1 100 ? -2.041 22.406 13.617 1 97.81 100 HIS B N 1
ATOM 3055 C CA . HIS B 1 100 ? -1.461 22.766 12.328 1 97.81 100 HIS B CA 1
ATOM 3056 C C . HIS B 1 100 ? -0.951 24.203 12.336 1 97.81 100 HIS B C 1
ATOM 3058 O O . HIS B 1 100 ? -1.606 25.109 12.883 1 97.81 100 HIS B O 1
ATOM 3064 N N . ILE B 1 101 ? 0.201 24.438 11.781 1 97 101 ILE B N 1
ATOM 3065 C CA . ILE B 1 101 ? 0.667 25.797 11.516 1 97 101 ILE B CA 1
ATOM 3066 C C . ILE B 1 101 ? 0.896 25.969 10.016 1 97 101 ILE B C 1
ATOM 3068 O O . ILE B 1 101 ? 1.272 25.031 9.32 1 97 101 ILE B O 1
ATOM 3072 N N . PRO B 1 102 ? 0.673 27.156 9.523 1 98.12 102 PRO B N 1
ATOM 3073 C CA . PRO B 1 102 ? 0.829 27.375 8.086 1 98.12 102 PRO B CA 1
ATOM 3074 C C . PRO B 1 102 ? 2.289 27.531 7.664 1 98.12 102 PRO B C 1
ATOM 3076 O O . PRO B 1 102 ? 3.107 28.016 8.445 1 98.12 102 PRO B O 1
ATOM 3079 N N . PHE B 1 103 ? 2.609 27.172 6.445 1 97.19 103 PHE B N 1
ATOM 3080 C CA . PHE B 1 103 ? 3.902 27.438 5.828 1 97.19 103 PHE B CA 1
ATOM 3081 C C . PHE B 1 103 ? 4.023 28.922 5.457 1 97.19 103 PHE B C 1
ATOM 3083 O O . PHE B 1 103 ? 5.117 29.484 5.5 1 97.19 103 PHE B O 1
ATOM 3090 N N . VAL B 1 104 ? 2.895 29.438 5.02 1 97.75 104 VAL B N 1
ATOM 3091 C CA . VAL B 1 104 ? 2.85 30.812 4.543 1 97.75 104 VAL B CA 1
ATOM 3092 C C . VAL B 1 104 ? 1.603 31.516 5.086 1 97.75 104 VAL B C 1
ATOM 3094 O O . VAL B 1 104 ? 0.524 30.922 5.137 1 97.75 104 VAL B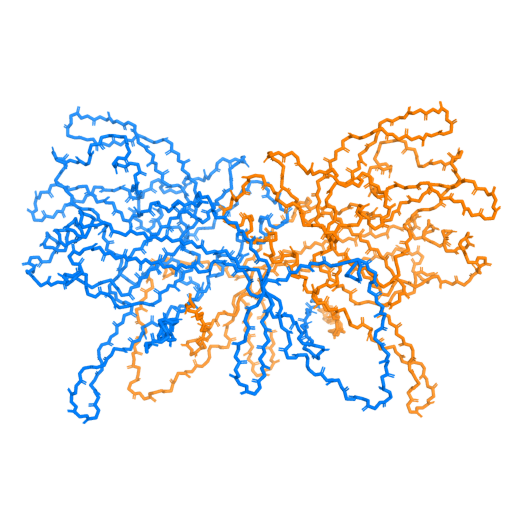 O 1
ATOM 3097 N N . LEU B 1 105 ? 1.757 32.688 5.535 1 97.88 105 LEU B N 1
ATOM 3098 C CA . LEU B 1 105 ? 0.685 33.594 5.922 1 97.88 105 LEU B CA 1
ATOM 3099 C C . LEU B 1 105 ? 0.995 35.031 5.473 1 97.88 105 LEU B C 1
ATOM 3101 O O . LEU B 1 105 ? 1.889 35.656 6.023 1 97.88 105 LEU B O 1
ATOM 3105 N N . ARG B 1 106 ? 0.225 35.469 4.473 1 96.81 106 ARG B N 1
ATOM 3106 C CA . ARG B 1 106 ? 0.458 36.781 3.891 1 96.81 106 ARG B CA 1
ATOM 3107 C C . ARG B 1 106 ? -0.845 37.562 3.766 1 96.81 106 ARG B C 1
ATOM 3109 O O . ARG B 1 106 ? -1.923 36.969 3.666 1 96.81 106 ARG B O 1
ATOM 3116 N N . GLU B 1 107 ? -0.678 38.875 3.766 1 95.81 107 GLU B N 1
ATOM 3117 C CA . GLU B 1 107 ? -1.856 39.688 3.475 1 95.81 107 GLU B CA 1
ATOM 3118 C C . GLU B 1 107 ? -2.406 39.375 2.084 1 95.81 107 GLU B C 1
ATOM 3120 O O . GLU B 1 107 ? -1.644 39.125 1.15 1 95.81 107 GLU B O 1
ATOM 3125 N N . ILE B 1 108 ? -3.67 39.438 2.002 1 93.06 108 ILE B N 1
ATOM 3126 C CA . ILE B 1 108 ? -4.336 39.062 0.758 1 93.06 108 ILE B CA 1
ATOM 3127 C C . ILE B 1 108 ? -3.801 39.938 -0.39 1 93.06 108 ILE B C 1
ATOM 3129 O O . ILE B 1 108 ? -3.771 39.469 -1.54 1 93.06 108 ILE B O 1
ATOM 3133 N N . THR B 1 109 ? -3.256 41.125 -0.118 1 91.5 109 THR B N 1
ATOM 3134 C CA . THR B 1 109 ? -2.744 42.062 -1.13 1 91.5 109 THR B CA 1
ATOM 3135 C C . THR B 1 109 ? -1.322 41.688 -1.535 1 91.5 109 THR B C 1
ATOM 3137 O O . THR B 1 109 ? -0.8 42.188 -2.531 1 91.5 109 THR B O 1
ATOM 3140 N N . ASN B 1 110 ? -0.729 40.781 -0.823 1 93.62 110 ASN B N 1
ATOM 3141 C CA . ASN B 1 110 ? 0.638 40.344 -1.075 1 93.62 110 ASN B CA 1
ATOM 3142 C C . ASN B 1 110 ? 0.735 38.812 -1.121 1 93.62 110 ASN B C 1
ATOM 3144 O O . ASN B 1 110 ? 1.635 38.25 -0.518 1 93.62 110 ASN B O 1
ATOM 3148 N N . ASP B 1 111 ? -0.236 38.219 -1.754 1 94 111 ASP B N 1
ATOM 3149 C CA . ASP B 1 111 ? -0.234 36.781 -1.887 1 94 111 ASP B CA 1
ATOM 3150 C C . ASP B 1 111 ? 0.956 36.312 -2.717 1 94 111 ASP B C 1
ATOM 3152 O O . ASP B 1 111 ? 1.622 37.094 -3.373 1 94 111 ASP B O 1
ATOM 3156 N N . LEU B 1 112 ? 1.214 35.062 -2.605 1 94.5 112 LEU B N 1
ATOM 3157 C CA . LEU B 1 112 ? 2.307 34.469 -3.383 1 94.5 112 LEU B CA 1
ATOM 3158 C C . LEU B 1 112 ? 2.08 34.688 -4.875 1 94.5 112 LEU B C 1
ATOM 3160 O O . LEU B 1 112 ? 0.951 34.562 -5.359 1 94.5 112 LEU B O 1
ATOM 3164 N N . PRO B 1 113 ? 3.121 35.031 -5.566 1 90.69 113 PRO B N 1
ATOM 3165 C CA . PRO B 1 113 ? 2.969 35.156 -7.02 1 90.69 113 PRO B CA 1
ATOM 3166 C C . PRO B 1 113 ? 2.529 33.844 -7.676 1 90.69 113 PRO B C 1
ATOM 3168 O O . PRO B 1 113 ? 2.945 32.75 -7.25 1 90.69 113 PRO B O 1
ATOM 3171 N N . ALA B 1 114 ? 1.794 34 -8.758 1 88.5 114 ALA B N 1
ATOM 3172 C CA . ALA B 1 114 ? 1.312 32.844 -9.516 1 88.5 114 ALA B CA 1
ATOM 3173 C C . ALA B 1 114 ? 2.473 32.062 -10.117 1 88.5 114 ALA B C 1
ATOM 3175 O O . ALA B 1 114 ? 3.557 32.625 -10.328 1 88.5 114 ALA B O 1
ATOM 3176 N N . GLY B 1 115 ? 2.184 30.719 -10.344 1 89.38 115 GLY B N 1
ATOM 3177 C CA . GLY B 1 115 ? 3.176 29.859 -10.961 1 89.38 115 GLY B CA 1
ATOM 3178 C C . GLY B 1 115 ? 3.879 28.953 -9.969 1 89.38 115 GLY B C 1
ATOM 3179 O O . GLY B 1 115 ? 3.252 28.422 -9.047 1 89.38 115 GLY B O 1
ATOM 3180 N N . ALA B 1 116 ? 5.191 28.844 -10.141 1 86.62 116 ALA B N 1
ATOM 3181 C CA . ALA B 1 116 ? 5.969 27.844 -9.414 1 86.62 116 ALA B CA 1
ATOM 3182 C C . ALA B 1 116 ? 6 28.141 -7.922 1 86.62 116 ALA B C 1
ATOM 3184 O O . ALA B 1 116 ? 6.027 27.234 -7.098 1 86.62 116 ALA B O 1
ATOM 3185 N N . THR B 1 117 ? 5.953 29.438 -7.578 1 92.12 117 THR B N 1
ATOM 3186 C CA . THR B 1 117 ? 6.043 29.812 -6.172 1 92.12 117 THR B CA 1
ATOM 3187 C C . THR B 1 117 ? 4.773 29.422 -5.422 1 92.12 117 THR B C 1
ATOM 3189 O O . THR B 1 117 ? 4.836 28.766 -4.387 1 92.12 117 THR B O 1
ATOM 3192 N N . ARG B 1 118 ? 3.633 29.781 -5.938 1 93.94 118 ARG B N 1
ATOM 3193 C CA . ARG B 1 118 ? 2.367 29.469 -5.285 1 93.94 118 ARG B CA 1
ATOM 3194 C C . ARG B 1 118 ? 2.064 27.969 -5.379 1 93.94 118 ARG B C 1
ATOM 3196 O O . ARG B 1 118 ? 1.511 27.391 -4.445 1 93.94 118 ARG B O 1
ATOM 3203 N N . ASP B 1 119 ? 2.494 27.375 -6.488 1 94.25 119 ASP B N 1
ATOM 3204 C CA . ASP B 1 119 ? 2.172 25.984 -6.754 1 94.25 119 ASP B CA 1
ATOM 3205 C C . ASP B 1 119 ? 2.898 25.047 -5.781 1 94.25 119 ASP B C 1
ATOM 3207 O O . ASP B 1 119 ? 2.557 23.875 -5.668 1 94.25 119 ASP B O 1
ATOM 3211 N N . LYS B 1 120 ? 3.826 25.594 -5.094 1 95.44 120 LYS B N 1
ATOM 3212 C CA . LYS B 1 120 ? 4.555 24.812 -4.102 1 95.44 120 LYS B CA 1
ATOM 3213 C C . LYS B 1 120 ? 3.668 24.5 -2.9 1 95.44 120 LYS B C 1
ATOM 3215 O O . LYS B 1 120 ? 3.941 23.547 -2.158 1 95.44 120 LYS B O 1
ATOM 3220 N N . TYR B 1 121 ? 2.688 25.312 -2.762 1 97.75 121 TYR B N 1
ATOM 3221 C CA . TYR B 1 121 ? 1.889 25.203 -1.547 1 97.75 121 TYR B CA 1
ATOM 3222 C C . TYR B 1 121 ? 0.45 24.812 -1.876 1 97.75 121 TYR B C 1
ATOM 3224 O O . TYR B 1 121 ? 0.053 24.812 -3.043 1 97.75 121 TYR B O 1
ATOM 3232 N N . CYS B 1 122 ? -0.259 24.312 -0.888 1 98.12 122 CYS B N 1
ATOM 3233 C CA . CYS B 1 122 ? -1.663 23.938 -1.004 1 98.12 122 CYS B CA 1
ATOM 3234 C C . CYS B 1 122 ? -2.402 24.172 0.309 1 98.12 122 CYS B C 1
ATOM 3236 O O . CYS B 1 122 ? -1.865 24.797 1.224 1 98.12 122 CYS B O 1
ATOM 3238 N N . LEU B 1 123 ? -3.715 23.828 0.278 1 98.25 123 LEU B N 1
ATOM 3239 C CA . LEU B 1 123 ? -4.594 24.094 1.411 1 98.25 123 LEU B CA 1
ATOM 3240 C C . LEU B 1 123 ? -4.66 25.578 1.716 1 98.25 123 LEU B C 1
ATOM 3242 O O . LEU B 1 123 ? -4.422 26 2.852 1 98.25 123 LEU B O 1
ATOM 3246 N N . ARG B 1 124 ? -4.906 26.266 0.698 1 97.44 124 ARG B N 1
ATOM 3247 C CA . ARG B 1 124 ? -4.996 27.719 0.733 1 97.44 124 ARG B CA 1
ATOM 3248 C C . ARG B 1 124 ? -6.34 28.172 1.296 1 97.44 124 ARG B C 1
ATOM 3250 O O . ARG B 1 124 ? -7.395 27.703 0.848 1 97.44 124 ARG B O 1
ATOM 3257 N N . ARG B 1 125 ? -6.281 29.062 2.301 1 95.69 125 ARG B N 1
ATOM 3258 C CA . ARG B 1 125 ? -7.543 29.594 2.809 1 95.69 125 ARG B CA 1
ATOM 3259 C C . ARG B 1 125 ? -7.375 31.031 3.291 1 95.69 125 ARG B C 1
ATOM 3261 O O . ARG B 1 125 ? -6.262 31.453 3.607 1 95.69 125 ARG B O 1
ATOM 3268 N N . LEU B 1 126 ? -8.477 31.719 3.32 1 94.44 126 LEU B N 1
ATOM 3269 C CA . LEU B 1 126 ? -8.508 33.062 3.844 1 94.44 126 LEU B CA 1
ATOM 3270 C C . LEU B 1 126 ? -8.719 33.062 5.352 1 94.44 126 LEU B C 1
ATOM 3272 O O . LEU B 1 126 ? -9.516 32.281 5.871 1 94.44 126 LEU B O 1
ATOM 3276 N N . GLU B 1 127 ? -7.91 33.875 5.941 1 95.69 127 GLU B N 1
ATOM 3277 C CA . GLU B 1 127 ? -8.016 34.031 7.391 1 95.69 127 GLU B CA 1
ATOM 3278 C C . GLU B 1 127 ? -7.93 35.5 7.809 1 95.69 127 GLU B C 1
ATOM 3280 O O . GLU B 1 127 ? -7.367 36.312 7.086 1 95.69 127 GLU B O 1
ATOM 3285 N N . THR B 1 128 ? -8.562 35.781 8.922 1 95.69 128 THR B N 1
ATOM 3286 C CA . THR B 1 128 ? -8.477 37.125 9.477 1 95.69 128 THR B CA 1
ATOM 3287 C C . THR B 1 128 ? -7.637 37.125 10.758 1 95.69 128 THR B C 1
ATOM 3289 O O . THR B 1 128 ? -7.902 36.344 11.68 1 95.69 128 THR B O 1
ATOM 3292 N N . TRP B 1 129 ? -6.594 37.875 10.695 1 95.12 129 TRP B N 1
ATOM 3293 C CA . TRP B 1 129 ? -5.746 38.094 11.867 1 95.12 129 TRP B CA 1
ATOM 3294 C C . TRP B 1 129 ? -5.602 39.562 12.188 1 95.12 129 TRP B C 1
ATOM 3296 O O . TRP B 1 129 ? -5.262 40.375 11.312 1 95.12 129 TRP B O 1
ATOM 3306 N N . ASN B 1 130 ? -5.93 39.938 13.43 1 92.12 130 ASN B N 1
ATOM 3307 C CA . ASN B 1 130 ? -5.793 41.344 13.875 1 92.12 130 ASN B CA 1
ATOM 3308 C C . ASN B 1 130 ? -6.535 42.281 12.953 1 92.12 130 ASN B C 1
ATOM 3310 O O . ASN B 1 130 ? -5.984 43.312 12.539 1 92.12 130 ASN B O 1
ATOM 3314 N N . GLY B 1 131 ? -7.648 41.875 12.469 1 93 131 GLY B N 1
ATOM 3315 C CA . GLY B 1 131 ? -8.531 42.719 11.68 1 93 131 GLY B CA 1
ATOM 3316 C C . GLY B 1 131 ? -8.141 42.781 10.219 1 93 131 GLY B C 1
ATOM 3317 O O . GLY B 1 131 ? -8.781 43.5 9.43 1 93 131 GLY B O 1
ATOM 3318 N N . LYS B 1 132 ? -7.141 42.156 9.844 1 94.25 132 LYS B N 1
ATOM 3319 C CA . LYS B 1 132 ? -6.695 42.156 8.453 1 94.25 132 LYS B CA 1
ATOM 3320 C C . LYS B 1 132 ? -6.906 40.781 7.82 1 94.25 132 LYS B C 1
ATOM 3322 O O . LYS B 1 132 ? -6.871 39.75 8.516 1 94.25 132 LYS B O 1
ATOM 3327 N N . GLN B 1 133 ? -7.098 40.844 6.512 1 94.81 133 GLN B N 1
ATOM 3328 C CA . GLN B 1 133 ? -7.309 39.594 5.77 1 94.81 133 GLN B CA 1
ATOM 3329 C C . GLN B 1 133 ? -5.988 39.031 5.258 1 94.81 133 GLN B C 1
ATOM 3331 O O . GLN B 1 133 ? -5.188 39.75 4.656 1 94.81 133 GLN B O 1
ATOM 3336 N N . TYR B 1 134 ? -5.828 37.75 5.578 1 96.88 134 TYR B N 1
ATOM 3337 C CA . TYR B 1 134 ? -4.621 37.062 5.16 1 96.88 134 TYR B CA 1
ATOM 3338 C C . TYR B 1 134 ? -4.973 35.812 4.336 1 96.88 134 TYR B C 1
ATOM 3340 O O . TYR B 1 134 ? -6.121 35.375 4.34 1 96.88 134 TYR B O 1
ATOM 3348 N N . VAL B 1 135 ? -3.984 35.406 3.568 1 96.25 135 VAL B N 1
ATOM 3349 C CA . VAL B 1 135 ? -4.039 34.094 2.922 1 96.25 135 VAL B CA 1
ATOM 3350 C C . VAL B 1 135 ? -3.041 33.125 3.584 1 96.25 135 VAL B C 1
ATOM 3352 O O . VAL B 1 135 ? -1.876 33.5 3.779 1 96.25 135 VAL B O 1
ATOM 3355 N N . ALA B 1 136 ? -3.557 31.984 3.965 1 97.88 136 ALA B N 1
ATOM 3356 C CA . ALA B 1 136 ? -2.723 30.969 4.602 1 97.88 136 ALA B CA 1
ATOM 3357 C C . ALA B 1 136 ? -2.559 29.75 3.699 1 97.88 136 ALA B C 1
ATOM 3359 O O . ALA B 1 136 ? -3.504 29.328 3.025 1 97.88 136 ALA B O 1
ATOM 3360 N N . TYR B 1 137 ? -1.389 29.234 3.605 1 98.44 137 TYR B N 1
ATOM 3361 C CA . TYR B 1 137 ? -1.09 27.938 3 1 98.44 137 TYR B CA 1
ATOM 3362 C C . TYR B 1 137 ? -0.62 26.938 4.051 1 98.44 137 TYR B C 1
ATOM 3364 O O . TYR B 1 137 ? 0.465 27.094 4.617 1 98.44 137 TYR B O 1
ATOM 3372 N N . TYR B 1 138 ? -1.398 25.891 4.25 1 98.75 138 TYR B N 1
ATOM 3373 C CA . TYR B 1 138 ? -1.089 24.953 5.332 1 98.75 138 TYR B CA 1
ATOM 3374 C C . TYR B 1 138 ? -0.328 23.75 4.809 1 98.75 138 TYR B C 1
ATOM 3376 O O . TYR B 1 138 ? 0.251 22.984 5.59 1 98.75 138 TYR B O 1
ATOM 3384 N N . GLY B 1 139 ? -0.354 23.531 3.533 1 98.38 139 GLY B N 1
ATOM 3385 C CA . GLY B 1 139 ? 0.3 22.375 2.943 1 98.38 139 GLY B CA 1
ATOM 3386 C C . GLY B 1 139 ? 1.415 22.734 1.984 1 98.38 139 GLY B C 1
ATOM 3387 O O . GLY B 1 139 ? 1.386 23.812 1.371 1 98.38 139 GLY B O 1
ATOM 3388 N N . ARG B 1 140 ? 2.365 21.922 1.874 1 97.38 140 ARG B N 1
ATOM 3389 C CA . ARG B 1 140 ? 3.508 22.016 0.974 1 97.38 140 ARG B CA 1
ATOM 3390 C C . ARG B 1 140 ? 3.646 20.766 0.125 1 97.38 140 ARG B C 1
ATOM 3392 O O . ARG B 1 140 ? 3.623 19.641 0.65 1 97.38 140 ARG B O 1
ATOM 3399 N N . ARG B 1 141 ? 3.746 20.953 -1.215 1 96.19 141 ARG B N 1
ATOM 3400 C CA . ARG B 1 141 ? 3.908 19.812 -2.113 1 96.19 141 ARG B CA 1
ATOM 3401 C C . ARG B 1 141 ? 5.332 19.266 -2.057 1 96.19 141 ARG B C 1
ATOM 3403 O O . ARG B 1 141 ? 6.293 20.031 -1.971 1 96.19 141 ARG B O 1
ATOM 3410 N N . ILE B 1 142 ? 5.41 17.969 -2.078 1 91.94 142 ILE B N 1
ATOM 3411 C CA . ILE B 1 142 ? 6.691 17.266 -2.084 1 91.94 142 ILE B CA 1
ATOM 3412 C C . ILE B 1 142 ? 6.949 16.672 -3.467 1 91.94 142 ILE B C 1
ATOM 3414 O O . ILE B 1 142 ?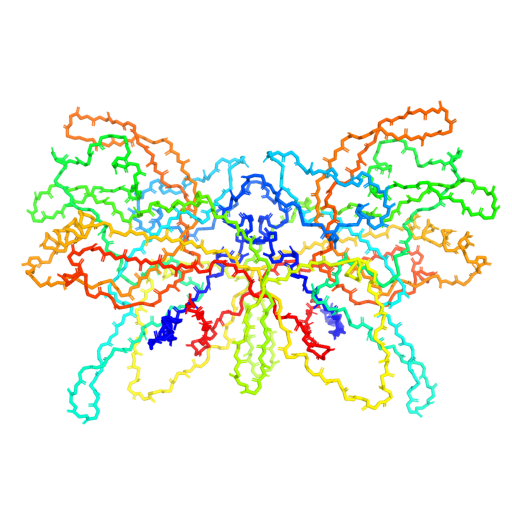 6.055 16.078 -4.066 1 91.94 142 ILE B O 1
ATOM 3418 N N . SER B 1 143 ? 8.109 16.938 -3.908 1 89 143 SER B N 1
ATOM 3419 C CA . SER B 1 143 ? 8.492 16.344 -5.188 1 89 143 SER B CA 1
ATOM 3420 C C . SER B 1 143 ? 8.977 14.906 -5.012 1 89 143 SER B C 1
ATOM 3422 O O . SER B 1 143 ? 9.758 14.617 -4.105 1 89 143 SER B O 1
ATOM 3424 N N . VAL B 1 144 ? 8.438 14.07 -5.871 1 86.94 144 VAL B N 1
ATOM 3425 C CA . VAL B 1 144 ? 8.906 12.688 -5.852 1 86.94 144 VAL B CA 1
ATOM 3426 C C . VAL B 1 144 ? 9.703 12.391 -7.117 1 86.94 144 VAL B C 1
ATOM 3428 O O . VAL B 1 144 ? 9.906 11.227 -7.48 1 86.94 144 VAL B O 1
ATOM 3431 N N . THR B 1 145 ? 10.023 13.453 -7.68 1 85.31 145 THR B N 1
ATOM 3432 C CA . THR B 1 145 ? 10.844 13.289 -8.875 1 85.31 145 THR B CA 1
ATOM 3433 C C . THR B 1 145 ? 12.164 12.602 -8.531 1 85.31 145 THR B C 1
ATOM 3435 O O . THR B 1 145 ? 12.844 12.992 -7.582 1 85.31 145 THR B O 1
ATOM 3438 N N . GLY B 1 146 ? 12.461 11.586 -9.273 1 83.75 146 GLY B N 1
ATOM 3439 C CA . GLY B 1 146 ? 13.727 10.891 -9.078 1 83.75 146 GLY B CA 1
ATOM 3440 C C . GLY B 1 146 ? 13.656 9.828 -8 1 83.75 146 GLY B C 1
ATOM 3441 O O . GLY B 1 146 ? 14.633 9.102 -7.773 1 83.75 146 GLY B O 1
ATOM 3442 N N . VAL B 1 147 ? 12.578 9.805 -7.281 1 86.81 147 VAL B N 1
ATOM 3443 C CA . VAL B 1 147 ? 12.438 8.789 -6.25 1 86.81 147 VAL B CA 1
ATOM 3444 C C . VAL B 1 147 ? 12.258 7.414 -6.898 1 86.81 147 VAL B C 1
ATOM 3446 O O . VAL B 1 147 ? 11.414 7.242 -7.777 1 86.81 147 VAL B O 1
ATOM 3449 N N . GLN B 1 148 ? 13.109 6.488 -6.5 1 86.12 148 GLN B N 1
ATOM 3450 C CA . GLN B 1 148 ? 13.023 5.109 -6.969 1 86.12 148 GLN B CA 1
ATOM 3451 C C . GLN B 1 148 ? 13.008 4.129 -5.797 1 86.12 148 GLN B C 1
ATOM 3453 O O . GLN B 1 148 ? 13.992 4.008 -5.07 1 86.12 148 GLN B O 1
ATOM 3458 N N . PRO B 1 149 ? 11.867 3.498 -5.684 1 87.31 149 PRO B N 1
ATOM 3459 C CA . PRO B 1 149 ? 11.875 2.475 -4.637 1 87.31 149 PRO B CA 1
ATOM 3460 C C . PRO B 1 149 ? 12.93 1.4 -4.863 1 87.31 149 PRO B C 1
ATOM 3462 O O . PRO B 1 149 ? 13.219 1.041 -6.008 1 87.31 149 PRO B O 1
ATOM 3465 N N . GLN B 1 150 ? 13.523 0.992 -3.775 1 87.31 150 GLN B N 1
ATOM 3466 C CA . GLN B 1 150 ? 14.531 -0.062 -3.834 1 87.31 150 GLN B CA 1
ATOM 3467 C C . GLN B 1 150 ? 14.273 -1.129 -2.773 1 87.31 150 GLN B C 1
ATOM 3469 O O . GLN B 1 150 ? 13.703 -0.839 -1.721 1 87.31 150 GLN B O 1
ATOM 3474 N N . LEU B 1 151 ? 14.664 -2.363 -3.129 1 88.5 151 LEU B N 1
ATOM 3475 C CA . LEU B 1 151 ? 14.664 -3.439 -2.143 1 88.5 151 LEU B CA 1
ATOM 3476 C C . LEU B 1 151 ? 15.984 -3.477 -1.379 1 88.5 151 LEU B C 1
ATOM 3478 O O . LEU B 1 151 ? 17.062 -3.482 -1.985 1 88.5 151 LEU B O 1
ATOM 3482 N N . LEU B 1 152 ? 15.844 -3.404 -0.081 1 83 152 LEU B N 1
ATOM 3483 C CA . LEU B 1 152 ? 17.016 -3.439 0.786 1 83 152 LEU B CA 1
ATOM 3484 C C . LEU B 1 152 ? 16.969 -4.656 1.707 1 83 152 LEU B C 1
ATOM 3486 O O . LEU B 1 152 ? 15.914 -5 2.238 1 83 152 LEU B O 1
ATOM 3490 N N . GLN B 1 153 ? 18.031 -5.344 1.744 1 83.75 153 GLN B N 1
ATOM 3491 C CA . GLN B 1 153 ? 18.203 -6.422 2.713 1 83.75 153 GLN B CA 1
ATOM 3492 C C . GLN B 1 153 ? 18.844 -5.91 4.004 1 83.75 153 GLN B C 1
ATOM 3494 O O . GLN B 1 153 ? 19.875 -5.242 3.967 1 83.75 153 GLN B O 1
ATOM 3499 N N . ILE B 1 154 ? 18.188 -6.125 5.047 1 74.75 154 ILE B N 1
ATOM 3500 C CA . ILE B 1 154 ? 18.672 -5.727 6.363 1 74.75 154 ILE B CA 1
ATOM 3501 C C . ILE B 1 154 ? 19.094 -6.961 7.152 1 74.75 154 ILE B C 1
ATOM 3503 O O . ILE B 1 154 ? 18.328 -7.906 7.312 1 74.75 154 ILE B O 1
ATOM 3507 N N . GLU B 1 155 ? 20.281 -7.027 7.531 1 75.69 155 GLU B N 1
ATOM 3508 C CA . GLU B 1 155 ? 20.844 -8.125 8.32 1 75.69 155 GLU B CA 1
ATOM 3509 C C . GLU B 1 155 ? 21.328 -7.637 9.68 1 75.69 155 GLU B C 1
ATOM 3511 O O . GLU B 1 155 ? 22 -6.605 9.781 1 75.69 155 GLU B O 1
ATOM 3516 N N . ILE B 1 156 ? 20.812 -8.25 10.648 1 68.38 156 ILE B N 1
ATOM 3517 C CA . ILE B 1 156 ? 21.25 -7.922 12 1 68.38 156 ILE B CA 1
ATOM 3518 C C . ILE B 1 156 ? 22.172 -9.023 12.523 1 68.38 156 ILE B C 1
ATOM 3520 O O . ILE B 1 156 ? 21.75 -10.156 12.727 1 68.38 156 ILE B O 1
ATOM 3524 N N . ILE B 1 157 ? 23.422 -8.773 12.625 1 70.5 157 ILE B N 1
ATOM 3525 C CA . ILE B 1 157 ? 24.406 -9.703 13.195 1 70.5 157 ILE B CA 1
ATOM 3526 C C . ILE B 1 157 ? 25 -9.102 14.469 1 70.5 157 ILE B C 1
ATOM 3528 O O . ILE B 1 157 ? 25.594 -8.016 14.43 1 70.5 157 ILE B O 1
ATOM 3532 N N . ASN B 1 158 ? 24.766 -9.773 15.547 1 71.19 158 ASN B N 1
ATOM 3533 C CA . ASN B 1 158 ? 25.281 -9.336 16.844 1 71.19 158 ASN B CA 1
ATOM 3534 C C . ASN B 1 158 ? 24.859 -7.906 17.156 1 71.19 158 ASN B C 1
ATOM 3536 O O . ASN B 1 158 ? 25.672 -7.094 17.578 1 71.19 158 ASN B O 1
ATOM 3540 N N . GLY B 1 159 ? 23.641 -7.617 16.75 1 65.25 159 GLY B N 1
ATOM 3541 C CA . GLY B 1 159 ? 23.078 -6.324 17.109 1 65.25 159 GLY B CA 1
ATOM 3542 C C . GLY B 1 159 ? 23.438 -5.227 16.125 1 65.25 159 GLY B C 1
ATOM 3543 O O . GLY B 1 159 ? 22.969 -4.094 16.25 1 65.25 159 GLY B O 1
ATOM 3544 N N . VAL B 1 160 ? 24.359 -5.594 15.227 1 68.56 160 VAL B N 1
ATOM 3545 C CA . VAL B 1 160 ? 24.75 -4.602 14.227 1 68.56 160 VAL B CA 1
ATOM 3546 C C . VAL B 1 160 ? 23.922 -4.781 12.961 1 68.56 160 VAL B C 1
ATOM 3548 O O . VAL B 1 160 ? 23.859 -5.875 12.398 1 68.56 160 VAL B O 1
ATOM 3551 N N . GLU B 1 161 ? 23.25 -3.738 12.578 1 73.38 161 GLU B N 1
ATOM 3552 C CA . GLU B 1 161 ? 22.406 -3.748 11.391 1 73.38 161 GLU B CA 1
ATOM 3553 C C . GLU B 1 161 ? 23.188 -3.34 10.148 1 73.38 161 GLU B C 1
ATOM 3555 O O . GLU B 1 161 ? 23.891 -2.326 10.156 1 73.38 161 GLU B O 1
ATOM 3560 N N . THR B 1 162 ? 23.219 -4.203 9.156 1 78.69 162 THR B N 1
ATOM 3561 C CA . THR B 1 162 ? 23.797 -3.9 7.848 1 78.69 162 THR B CA 1
ATOM 3562 C C . THR B 1 162 ? 22.719 -3.932 6.77 1 78.69 162 THR B C 1
ATOM 3564 O O . THR B 1 162 ? 21.906 -4.859 6.719 1 78.69 162 THR B O 1
ATOM 3567 N N . THR B 1 163 ? 22.672 -2.84 5.98 1 80.69 163 THR B N 1
ATOM 3568 C CA . THR B 1 163 ? 21.688 -2.729 4.91 1 80.69 163 THR B CA 1
ATOM 3569 C C . THR B 1 163 ? 22.359 -2.771 3.545 1 80.69 163 THR B C 1
ATOM 3571 O O . THR B 1 163 ? 23.328 -2.039 3.301 1 80.69 163 THR B O 1
ATOM 3574 N N . THR B 1 164 ? 21.953 -3.693 2.686 1 86.5 164 THR B N 1
ATOM 3575 C CA . THR B 1 164 ? 22.453 -3.816 1.323 1 86.5 164 THR B CA 1
ATOM 3576 C C . THR B 1 164 ? 21.312 -3.932 0.327 1 86.5 164 THR B C 1
ATOM 3578 O O . THR B 1 164 ? 20.203 -4.359 0.686 1 86.5 164 THR B O 1
ATOM 3581 N N . PRO B 1 165 ? 21.562 -3.432 -0.884 1 90.06 165 PRO B N 1
ATOM 3582 C CA . PRO B 1 165 ? 20.531 -3.652 -1.894 1 90.06 165 PRO B CA 1
ATOM 3583 C C . PRO B 1 165 ? 20.234 -5.133 -2.119 1 90.06 165 PRO B C 1
ATOM 3585 O O . PRO B 1 165 ? 21.141 -5.961 -2.1 1 90.06 165 PRO B O 1
ATOM 3588 N N . TYR B 1 166 ? 19.031 -5.469 -2.199 1 91.62 166 TYR B N 1
ATOM 3589 C CA . TYR B 1 166 ? 18.609 -6.828 -2.531 1 91.62 166 TYR B CA 1
ATOM 3590 C C . TYR B 1 166 ? 18.297 -6.953 -4.016 1 91.62 166 TYR B C 1
ATOM 3592 O O . TYR B 1 166 ? 17.453 -6.219 -4.539 1 91.62 166 TYR B O 1
ATOM 3600 N N . VAL B 1 167 ? 18.953 -7.859 -4.637 1 93.12 167 VAL B N 1
ATOM 3601 C CA . VAL B 1 167 ? 18.703 -8.133 -6.047 1 93.12 167 VAL B CA 1
ATOM 3602 C C . VAL B 1 167 ? 18.156 -9.555 -6.207 1 93.12 167 VAL B C 1
ATOM 3604 O O . VAL B 1 167 ? 18.891 -10.531 -6 1 93.12 167 VAL B O 1
ATOM 3607 N N . PRO B 1 168 ? 16.875 -9.625 -6.574 1 94.75 168 PRO B N 1
ATOM 3608 C CA . PRO B 1 168 ? 16.312 -10.961 -6.758 1 94.75 168 PRO B CA 1
ATOM 3609 C C . PRO B 1 168 ? 17.078 -11.789 -7.793 1 94.75 168 PRO B C 1
ATOM 3611 O O . PRO B 1 168 ? 17.594 -11.234 -8.773 1 94.75 168 PRO B O 1
ATOM 3614 N N . THR B 1 169 ? 17.141 -13.07 -7.574 1 95.19 169 THR B N 1
ATOM 3615 C CA . THR B 1 169 ? 17.812 -13.992 -8.477 1 95.19 169 THR B CA 1
ATOM 3616 C C . THR B 1 169 ? 16.859 -15.047 -9.008 1 95.19 169 THR B C 1
ATOM 3618 O O . THR B 1 169 ? 15.68 -15.07 -8.625 1 95.19 169 THR B O 1
ATOM 3621 N N . VAL B 1 170 ? 17.406 -15.922 -9.844 1 95.19 170 VAL B N 1
ATOM 3622 C CA . VAL B 1 170 ? 16.625 -17 -10.43 1 95.19 170 VAL B CA 1
ATOM 3623 C C . VAL B 1 170 ? 16.125 -17.938 -9.328 1 95.19 170 VAL B C 1
ATOM 3625 O O . VAL B 1 170 ? 15.047 -18.531 -9.445 1 95.19 170 VAL B O 1
ATOM 3628 N N . ASP B 1 171 ? 16.828 -18 -8.25 1 93.25 171 ASP B N 1
ATOM 3629 C CA . ASP B 1 171 ? 16.422 -18.844 -7.133 1 93.25 171 ASP B CA 1
ATOM 3630 C C . ASP B 1 171 ? 15.141 -18.344 -6.488 1 93.25 171 ASP B C 1
ATOM 3632 O O . ASP B 1 171 ? 14.352 -19.125 -5.957 1 93.25 171 ASP B O 1
ATOM 3636 N N . ASP B 1 172 ? 14.922 -17.062 -6.551 1 93.88 172 ASP B N 1
ATOM 3637 C CA . ASP B 1 172 ? 13.703 -16.5 -5.992 1 93.88 172 ASP B CA 1
ATOM 3638 C C . ASP B 1 172 ? 12.477 -16.906 -6.805 1 93.88 172 ASP B C 1
ATOM 3640 O O . ASP B 1 172 ? 11.375 -17.016 -6.266 1 93.88 172 ASP B O 1
ATOM 3644 N N . LEU B 1 173 ? 12.703 -17.188 -8.078 1 96 173 LEU B N 1
ATOM 3645 C CA . LEU B 1 173 ? 11.617 -17.641 -8.953 1 96 173 LEU B CA 1
ATOM 3646 C C . LEU B 1 173 ? 11.445 -19.156 -8.875 1 96 173 LEU B C 1
ATOM 3648 O O . LEU B 1 173 ? 10.492 -19.703 -9.438 1 96 173 LEU B O 1
ATOM 3652 N N . ASN B 1 174 ? 12.359 -19.766 -8.281 1 95.69 174 ASN B N 1
ATOM 3653 C CA . ASN B 1 174 ? 12.312 -21.219 -8.125 1 95.69 174 ASN B CA 1
ATOM 3654 C C . ASN B 1 174 ? 12.609 -21.641 -6.684 1 95.69 174 ASN B C 1
ATOM 3656 O O . ASN B 1 174 ? 13.57 -22.359 -6.426 1 95.69 174 ASN B O 1
ATOM 3660 N N . PRO B 1 175 ? 11.758 -21.188 -5.852 1 93.06 175 PRO B N 1
ATOM 3661 C CA . PRO B 1 175 ? 12.016 -21.531 -4.453 1 93.06 175 PRO B CA 1
ATOM 3662 C C . PRO B 1 175 ? 11.914 -23.031 -4.188 1 93.06 175 PRO B C 1
ATOM 3664 O O . PRO B 1 175 ? 11.094 -23.703 -4.801 1 93.06 175 PRO B O 1
ATOM 3667 N N . VAL B 1 176 ? 12.742 -23.5 -3.346 1 89.81 176 VAL B N 1
ATOM 3668 C CA . VAL B 1 176 ? 12.758 -24.906 -2.949 1 89.81 176 VAL B CA 1
ATOM 3669 C C . VAL B 1 176 ? 12.25 -25.047 -1.515 1 89.81 176 VAL B C 1
ATOM 3671 O O . VAL B 1 176 ? 12.648 -24.281 -0.634 1 89.81 176 VAL B O 1
ATOM 3674 N N . PRO B 1 177 ? 11.297 -26 -1.388 1 85.12 177 PRO B N 1
ATOM 3675 C CA . PRO B 1 177 ? 10.828 -26.203 -0.012 1 85.12 177 PRO B CA 1
ATOM 3676 C C . PRO B 1 177 ? 11.977 -26.453 0.964 1 85.12 177 PRO B C 1
ATOM 3678 O O . PRO B 1 177 ? 12.938 -27.156 0.623 1 85.12 177 PRO B O 1
ATOM 3681 N N . PRO B 1 178 ? 11.914 -25.75 2.139 1 73.38 178 PRO B N 1
ATOM 3682 C CA . PRO B 1 178 ? 12.984 -25.969 3.121 1 73.38 178 PRO B CA 1
ATOM 3683 C C . PRO B 1 178 ? 13.039 -27.422 3.615 1 73.38 178 PRO B C 1
ATOM 3685 O O . PRO B 1 178 ? 12.008 -28.094 3.666 1 73.38 178 PRO B O 1
ATOM 3688 N N . ASP B 1 179 ? 14.328 -27.891 3.809 1 63.34 179 ASP B N 1
ATOM 3689 C CA . ASP B 1 179 ? 14.508 -29.234 4.359 1 63.34 179 ASP B CA 1
ATOM 3690 C C . ASP B 1 179 ? 14.016 -29.297 5.805 1 63.34 179 ASP B C 1
ATOM 3692 O O . ASP B 1 179 ? 14.219 -28.359 6.582 1 63.34 179 ASP B O 1
ATOM 3696 N N . ILE B 1 180 ? 12.93 -29.844 6.113 1 56.06 180 ILE B N 1
ATOM 3697 C CA . ILE B 1 180 ? 12.352 -29.984 7.445 1 56.06 180 ILE B CA 1
ATOM 3698 C C . ILE B 1 180 ? 13.344 -30.703 8.359 1 56.06 180 ILE B C 1
ATOM 3700 O O . ILE B 1 180 ? 13.719 -31.859 8.094 1 56.06 180 ILE B O 1
ATOM 3704 N N . SER B 1 181 ? 14.258 -29.828 8.891 1 48.06 181 SER B N 1
ATOM 3705 C CA . SER B 1 181 ? 15.047 -30.562 9.883 1 48.06 181 SER B CA 1
ATOM 3706 C C . SER B 1 181 ? 14.164 -31.094 11 1 48.06 181 SER B C 1
ATOM 3708 O O . SER B 1 181 ? 13.172 -30.469 11.375 1 48.06 181 SER B O 1
ATOM 3710 N N . ASN B 1 182 ? 14.133 -32.375 11.109 1 41.62 182 ASN B N 1
ATOM 3711 C CA . ASN B 1 182 ? 13.445 -33.094 12.18 1 41.62 182 ASN B CA 1
ATOM 3712 C C . ASN B 1 182 ? 13.578 -32.375 13.516 1 41.62 182 ASN B C 1
ATOM 3714 O O . ASN B 1 182 ? 12.984 -32.781 14.508 1 41.62 182 ASN B O 1
ATOM 3718 N N . ASN B 1 183 ? 14.516 -31.5 13.547 1 39.94 183 ASN B N 1
ATOM 3719 C CA . ASN B 1 183 ? 14.695 -31.094 14.938 1 39.94 183 ASN B CA 1
ATOM 3720 C C . ASN B 1 183 ? 13.938 -29.812 15.242 1 39.94 183 ASN B C 1
ATOM 3722 O O . ASN B 1 183 ? 14.141 -29.203 16.297 1 39.94 183 ASN B O 1
ATOM 3726 N N . GLY B 1 184 ? 12.859 -29.609 14.828 1 38.62 184 GLY B N 1
ATOM 3727 C CA . GLY B 1 184 ? 11.828 -28.672 15.25 1 38.62 184 GLY B CA 1
ATOM 3728 C C . GLY B 1 184 ? 12.312 -27.234 15.305 1 38.62 184 GLY B C 1
ATOM 3729 O O . GLY B 1 184 ? 11.609 -26.359 15.797 1 38.62 184 GLY B O 1
ATOM 3730 N N . THR B 1 185 ? 13.695 -27.047 15.297 1 34.25 185 THR B N 1
ATOM 3731 C CA . THR B 1 185 ? 14.047 -25.672 15.656 1 34.25 185 THR B CA 1
ATOM 3732 C C . THR B 1 185 ? 13.992 -24.766 14.43 1 34.25 185 THR B C 1
ATOM 3734 O O . THR B 1 185 ? 14.656 -25.031 13.422 1 34.25 185 THR B O 1
ATOM 3737 N N . VAL B 1 186 ? 13.062 -24.141 14.266 1 39.81 186 VAL B N 1
ATOM 3738 C CA . VAL B 1 186 ? 12.922 -23.094 13.25 1 39.81 186 VAL B CA 1
ATOM 3739 C C . VAL B 1 186 ? 13.859 -21.922 13.57 1 39.81 186 VAL B C 1
ATOM 3741 O O . VAL B 1 186 ? 13.766 -21.328 14.641 1 39.81 186 VAL B O 1
ATOM 3744 N N . ILE B 1 187 ? 15.086 -21.75 13 1 40.44 187 ILE B N 1
ATOM 3745 C CA . ILE B 1 187 ? 16.047 -20.672 13.242 1 40.44 187 ILE B CA 1
ATOM 3746 C C . ILE B 1 187 ? 15.539 -19.391 12.594 1 40.44 187 ILE B C 1
ATOM 3748 O O . ILE B 1 187 ? 15.172 -19.391 11.414 1 40.44 187 ILE B O 1
ATOM 3752 N N . GLY B 1 188 ? 15.078 -18.422 13.281 1 50.88 188 GLY B N 1
ATOM 3753 C CA . GLY B 1 188 ? 14.727 -17.062 12.891 1 50.88 188 GLY B CA 1
ATOM 3754 C C . GLY B 1 188 ? 15.758 -16.406 11.984 1 50.88 188 GLY B C 1
ATOM 3755 O O . GLY B 1 188 ? 16.953 -16.703 12.086 1 50.88 188 GLY B O 1
ATOM 3756 N N . SER B 1 189 ? 15.414 -16.047 10.75 1 57.56 189 SER B N 1
ATOM 3757 C CA . SER B 1 189 ? 16.359 -15.406 9.852 1 57.56 189 SER B CA 1
ATOM 3758 C C . SER B 1 189 ? 16.766 -14.023 10.367 1 57.56 189 SER B C 1
ATOM 3760 O O . SER B 1 189 ? 15.93 -13.289 10.891 1 57.56 189 SER B O 1
ATOM 3762 N N . ASN B 1 190 ? 18.078 -13.75 10.477 1 64.75 190 ASN B N 1
ATOM 3763 C CA . ASN B 1 190 ? 18.656 -12.461 10.805 1 64.75 190 ASN B CA 1
ATOM 3764 C C . ASN B 1 190 ? 18.562 -11.484 9.633 1 64.75 190 ASN B C 1
ATOM 3766 O O . ASN B 1 190 ? 19.141 -10.398 9.672 1 64.75 190 ASN B O 1
ATOM 3770 N N . LYS B 1 191 ? 17.781 -12.031 8.562 1 70.69 191 LYS B N 1
ATOM 3771 C CA . LYS B 1 191 ? 17.719 -11.18 7.379 1 70.69 191 LYS B CA 1
ATOM 3772 C C . LYS B 1 191 ? 16.281 -10.773 7.074 1 70.69 191 LYS B C 1
ATOM 3774 O O . LYS B 1 191 ? 15.359 -11.578 7.227 1 70.69 191 LYS B O 1
ATOM 3779 N N . THR B 1 192 ? 16.078 -9.492 6.82 1 73.81 192 THR B N 1
ATOM 3780 C CA . THR B 1 192 ? 14.797 -8.953 6.383 1 73.81 192 THR B CA 1
ATOM 3781 C C . THR B 1 192 ? 14.961 -8.133 5.109 1 73.81 192 THR B C 1
ATOM 3783 O O . THR B 1 192 ? 16.031 -7.59 4.852 1 73.81 192 THR B O 1
ATOM 3786 N N . ILE B 1 193 ? 13.961 -8.195 4.258 1 78.69 193 ILE B N 1
ATOM 3787 C CA . ILE B 1 193 ? 13.977 -7.371 3.055 1 78.69 193 ILE B CA 1
ATOM 3788 C C . ILE B 1 193 ? 12.914 -6.277 3.16 1 78.69 193 ILE B C 1
ATOM 3790 O O . ILE B 1 193 ? 11.781 -6.547 3.566 1 78.69 193 ILE B O 1
ATOM 3794 N N . SER B 1 194 ? 13.312 -5.039 2.898 1 75.94 194 SER B N 1
ATOM 3795 C CA . SER B 1 194 ? 12.422 -3.883 2.943 1 75.94 194 SER B CA 1
ATOM 3796 C C . SER B 1 194 ? 12.359 -3.176 1.594 1 75.94 194 SER B C 1
ATOM 3798 O O . SER B 1 194 ? 13.328 -3.209 0.827 1 75.94 194 SER B O 1
ATOM 3800 N N . ALA B 1 195 ? 11.148 -2.734 1.259 1 81.44 195 ALA B N 1
ATOM 3801 C CA . ALA B 1 195 ? 11.023 -1.788 0.153 1 81.44 195 ALA B CA 1
ATOM 3802 C C . ALA B 1 195 ? 11.219 -0.353 0.634 1 81.44 195 ALA B C 1
ATOM 3804 O O . ALA B 1 195 ? 10.445 0.144 1.456 1 81.44 195 ALA B O 1
ATOM 3805 N N . SER B 1 196 ? 12.227 0.29 0.161 1 78.69 196 SER B N 1
ATOM 3806 C CA . SER B 1 196 ? 12.602 1.626 0.614 1 78.69 196 SER B CA 1
ATOM 3807 C C . SER B 1 196 ? 12.398 2.66 -0.49 1 78.69 196 SER B C 1
ATOM 3809 O O . SER B 1 196 ? 12.719 2.404 -1.652 1 78.69 196 SER B O 1
ATOM 3811 N N . ALA B 1 197 ? 11.742 3.707 -0.171 1 81.81 197 ALA B N 1
ATOM 3812 C CA . ALA B 1 197 ? 11.625 4.898 -1.01 1 81.81 197 ALA B CA 1
ATOM 3813 C C . ALA B 1 197 ? 11.969 6.16 -0.221 1 81.81 197 ALA B C 1
ATOM 3815 O O . ALA B 1 197 ? 11.18 6.598 0.624 1 81.81 197 ALA B O 1
ATOM 3816 N N . ILE B 1 198 ? 13.055 6.727 -0.521 1 78.44 198 ILE B N 1
ATOM 3817 C CA . ILE B 1 198 ? 13.539 7.879 0.224 1 78.44 198 ILE B CA 1
ATOM 3818 C C . ILE B 1 198 ? 13.047 9.164 -0.437 1 78.44 198 ILE B C 1
ATOM 3820 O O . ILE B 1 198 ? 13.289 9.391 -1.624 1 78.44 198 ILE B O 1
ATOM 3824 N N . VAL B 1 199 ? 12.336 9.898 0.286 1 78.88 199 VAL B N 1
ATOM 3825 C CA . VAL B 1 199 ? 11.867 11.203 -0.148 1 78.88 199 VAL B CA 1
ATOM 3826 C C . VAL B 1 199 ? 12.562 12.297 0.658 1 78.88 199 VAL B C 1
ATOM 3828 O O . VAL B 1 199 ? 12.594 12.25 1.89 1 78.88 199 VAL B O 1
ATOM 3831 N N . LYS B 1 200 ? 13.133 13.242 -0.047 1 78.56 200 LYS B N 1
ATOM 3832 C CA . LYS B 1 200 ? 13.828 14.352 0.593 1 78.56 200 LYS B CA 1
ATOM 3833 C C . LYS B 1 200 ? 13.039 15.656 0.449 1 78.56 200 LYS B C 1
ATOM 3835 O O . LYS B 1 200 ? 12.555 15.977 -0.639 1 78.56 200 LYS B O 1
ATOM 3840 N N . VAL B 1 201 ? 12.82 16.266 1.549 1 81.75 201 VAL B N 1
ATOM 3841 C CA . VAL B 1 201 ? 12.164 17.578 1.559 1 81.75 201 VAL B CA 1
ATOM 3842 C C . VAL B 1 201 ? 13.125 18.625 2.111 1 81.75 201 VAL B C 1
ATOM 3844 O O . VAL B 1 201 ? 13.68 18.453 3.197 1 81.75 201 VAL B O 1
ATOM 3847 N N . SER B 1 202 ? 13.344 19.609 1.344 1 83.44 202 SER B N 1
ATOM 3848 C CA . SER B 1 202 ? 14.195 20.719 1.776 1 83.44 202 SER B CA 1
ATOM 3849 C C . SER B 1 202 ? 13.398 22.016 1.881 1 83.44 202 SER B C 1
ATOM 3851 O O . SER B 1 202 ? 12.781 22.453 0.907 1 83.44 202 SER B O 1
ATOM 3853 N N . LEU B 1 203 ? 13.391 22.531 3.072 1 86.69 203 LEU B N 1
ATOM 3854 C CA . LEU B 1 203 ? 12.844 23.875 3.26 1 86.69 203 LEU B CA 1
ATOM 3855 C C . LEU B 1 203 ? 13.93 24.938 3.115 1 86.69 203 LEU B C 1
ATOM 3857 O O . LEU B 1 203 ? 14.922 24.922 3.852 1 86.69 203 LEU B O 1
ATOM 3861 N N . THR B 1 204 ? 13.742 25.781 2.248 1 88.62 204 THR B N 1
ATOM 3862 C CA . THR B 1 204 ? 14.727 26.828 1.986 1 88.62 204 THR B CA 1
ATOM 3863 C C . THR B 1 204 ? 14.695 27.891 3.086 1 88.62 204 THR B C 1
ATOM 3865 O O . THR B 1 204 ? 13.781 27.906 3.916 1 88.62 204 THR B O 1
ATOM 3868 N N . ALA B 1 205 ? 15.703 28.75 3.035 1 87.81 205 ALA B N 1
ATOM 3869 C CA . ALA B 1 205 ? 15.75 29.859 3.973 1 87.81 205 ALA B CA 1
ATOM 3870 C C . ALA B 1 205 ? 14.516 30.75 3.822 1 87.81 205 ALA B C 1
ATOM 3872 O O . ALA B 1 205 ? 13.984 31.266 4.812 1 87.81 205 ALA B O 1
ATOM 3873 N N . GLU B 1 206 ? 14.125 30.938 2.615 1 89.94 206 GLU B N 1
ATOM 3874 C CA . GLU B 1 206 ? 12.945 31.75 2.348 1 89.94 206 GLU B CA 1
ATOM 3875 C C . GLU B 1 206 ? 11.688 31.125 2.951 1 89.94 206 GLU B C 1
ATOM 3877 O O . GLU B 1 206 ? 10.836 31.828 3.488 1 89.94 206 GLU B O 1
ATOM 3882 N N . GLU B 1 207 ? 11.617 29.844 2.855 1 91.88 207 GLU B N 1
ATOM 3883 C CA . GLU B 1 207 ? 10.461 29.141 3.424 1 91.88 207 GLU B CA 1
ATOM 3884 C C . GLU B 1 207 ? 10.461 29.234 4.945 1 91.88 207 GLU B C 1
ATOM 3886 O O . GLU B 1 207 ? 9.406 29.391 5.566 1 91.88 207 GLU B O 1
ATOM 3891 N N . ILE B 1 208 ? 11.617 29.141 5.5 1 89.75 208 ILE B N 1
ATOM 3892 C CA . ILE B 1 208 ? 11.742 29.266 6.945 1 89.75 208 ILE B CA 1
ATOM 3893 C C . ILE B 1 208 ? 11.305 30.656 7.379 1 89.75 208 ILE B C 1
ATOM 3895 O O . ILE B 1 208 ? 10.617 30.812 8.398 1 89.75 208 ILE B O 1
ATOM 3899 N N . LEU B 1 209 ? 11.688 31.609 6.66 1 91.12 209 LEU B N 1
ATOM 3900 C CA . LEU B 1 209 ? 11.281 32.969 6.949 1 91.12 209 LEU B CA 1
ATOM 3901 C C . LEU B 1 209 ? 9.766 33.125 6.871 1 91.12 209 LEU B C 1
ATOM 3903 O O . LEU B 1 209 ? 9.164 33.812 7.695 1 91.12 209 LEU B O 1
ATOM 3907 N N . GLU B 1 210 ? 9.172 32.531 5.883 1 94.62 210 GLU B N 1
ATOM 3908 C CA . GLU B 1 210 ? 7.715 32.562 5.746 1 94.62 210 GLU B CA 1
ATOM 3909 C C . GLU B 1 210 ? 7.031 31.953 6.973 1 94.62 210 GLU B C 1
ATOM 3911 O O . GLU B 1 210 ? 6.07 32.531 7.492 1 94.62 210 GLU B O 1
ATOM 3916 N N . ILE B 1 211 ? 7.531 30.812 7.453 1 93.81 211 ILE B N 1
ATOM 3917 C CA . ILE B 1 211 ? 6.945 30.141 8.609 1 93.81 211 ILE B CA 1
ATOM 3918 C C . ILE B 1 211 ? 7.102 31.031 9.852 1 93.81 211 ILE B C 1
ATOM 3920 O O . ILE B 1 211 ? 6.18 31.141 10.656 1 93.81 211 ILE B O 1
ATOM 3924 N N . THR B 1 212 ? 8.227 31.656 9.969 1 91.31 212 THR B N 1
ATOM 3925 C CA . THR B 1 212 ? 8.492 32.531 11.094 1 91.31 212 THR B CA 1
ATOM 3926 C C . THR B 1 212 ? 7.566 33.75 11.07 1 91.31 212 THR B C 1
ATOM 3928 O O . THR B 1 212 ? 7.027 34.156 12.102 1 91.31 212 THR B O 1
ATOM 3931 N N . ASN B 1 213 ? 7.449 34.312 9.914 1 93.44 213 ASN B N 1
ATOM 3932 C CA . ASN B 1 213 ? 6.543 35.438 9.758 1 93.44 213 ASN B CA 1
ATOM 3933 C C . ASN B 1 213 ? 5.105 35.062 10.109 1 93.44 213 ASN B C 1
ATOM 3935 O O . ASN B 1 213 ? 4.391 35.844 10.75 1 93.44 213 ASN B O 1
ATOM 3939 N N . ALA B 1 214 ? 4.699 33.906 9.648 1 95.38 214 ALA B N 1
ATOM 3940 C CA . ALA B 1 214 ? 3.359 33.438 9.977 1 95.38 214 ALA B CA 1
ATOM 3941 C C . ALA B 1 214 ? 3.17 33.312 11.484 1 95.38 214 ALA B C 1
ATOM 3943 O O . ALA B 1 214 ? 2.113 33.656 12.016 1 95.38 214 ALA B O 1
ATOM 3944 N N . HIS B 1 215 ? 4.191 32.75 12.125 1 94.25 215 HIS B N 1
ATOM 3945 C CA . HIS B 1 215 ? 4.148 32.625 13.578 1 94.25 215 HIS B CA 1
ATOM 3946 C C . HIS B 1 215 ? 3.982 34 14.242 1 94.25 215 HIS B C 1
ATOM 3948 O O . HIS B 1 215 ? 3.172 34.156 15.164 1 94.25 215 HIS B O 1
ATOM 3954 N N . ARG B 1 216 ? 4.684 34.938 13.789 1 93.75 216 ARG B N 1
ATOM 3955 C CA . ARG B 1 216 ? 4.629 36.312 14.352 1 93.75 216 ARG B CA 1
ATOM 3956 C C . ARG B 1 216 ? 3.244 36.906 14.164 1 93.75 216 ARG B C 1
ATOM 3958 O O . ARG B 1 216 ? 2.713 37.531 15.078 1 93.75 216 ARG B O 1
ATOM 3965 N N . ILE B 1 217 ? 2.723 36.75 13.039 1 94.94 217 ILE B N 1
ATOM 3966 C CA . ILE B 1 217 ? 1.405 37.312 12.742 1 94.94 217 ILE B CA 1
ATOM 3967 C C . ILE B 1 217 ? 0.358 36.656 13.648 1 94.94 217 ILE B C 1
ATOM 3969 O O . ILE B 1 217 ? -0.494 37.344 14.211 1 94.94 217 ILE B O 1
ATOM 3973 N N . ARG B 1 218 ? 0.452 35.406 13.867 1 94.75 218 ARG B N 1
ATOM 3974 C CA . ARG B 1 218 ? -0.572 34.656 14.594 1 94.75 218 ARG B CA 1
ATOM 3975 C C . ARG B 1 218 ? -0.463 34.875 16.094 1 94.75 218 ARG B C 1
ATOM 3977 O O . ARG B 1 218 ? -1.474 34.906 16.797 1 94.75 218 ARG B O 1
ATOM 3984 N N . THR B 1 219 ? 0.801 35.031 16.562 1 93.31 219 THR B N 1
ATOM 3985 C CA . THR B 1 219 ? 0.986 34.969 18.016 1 93.31 219 THR B CA 1
ATOM 3986 C C . THR B 1 219 ? 1.469 36.344 18.531 1 93.31 219 THR B C 1
ATOM 3988 O O . THR B 1 219 ? 1.391 36.594 19.734 1 93.31 219 THR B O 1
ATOM 3991 N N . GLY B 1 220 ? 2.076 37.156 17.656 1 91.62 220 GLY B N 1
ATOM 3992 C CA . GLY B 1 220 ? 2.703 38.406 18.094 1 91.62 220 GLY B CA 1
ATOM 3993 C C . GLY B 1 220 ? 4.059 38.188 18.734 1 91.62 220 GLY B C 1
ATOM 3994 O O . GLY B 1 220 ? 4.688 39.156 19.203 1 91.62 220 GLY B O 1
ATOM 3995 N N . SER B 1 221 ? 4.48 37 18.719 1 90.44 221 SER B N 1
ATOM 3996 C CA . SER B 1 221 ? 5.723 36.656 19.406 1 90.44 221 SER B CA 1
ATOM 3997 C C . SER B 1 221 ? 6.918 36.75 18.469 1 90.44 221 SER B C 1
ATOM 3999 O O . SER B 1 221 ? 6.832 36.406 17.297 1 90.44 221 SER B O 1
ATOM 4001 N N . ALA B 1 222 ? 8.039 37.25 19.047 1 86.25 222 ALA B N 1
ATOM 4002 C CA . ALA B 1 222 ? 9.289 37.312 18.297 1 86.25 222 ALA B CA 1
ATOM 4003 C C . ALA B 1 222 ? 10.117 36.062 18.484 1 86.25 222 ALA B C 1
ATOM 4005 O O . ALA B 1 222 ? 11.172 35.906 17.875 1 86.25 222 ALA B O 1
ATOM 4006 N N . ARG B 1 223 ? 9.641 35.094 19.219 1 82.19 223 ARG B N 1
ATOM 4007 C CA . ARG B 1 223 ? 10.391 33.875 19.484 1 82.19 223 ARG B CA 1
ATOM 4008 C C . ARG B 1 223 ? 10.32 32.906 18.312 1 82.19 223 ARG B C 1
ATOM 4010 O O . ARG B 1 223 ? 9.414 33 17.469 1 82.19 223 ARG B O 1
ATOM 4017 N N . SER B 1 224 ? 11.297 32.031 18.266 1 81.56 224 SER B N 1
ATOM 4018 C CA . SER B 1 224 ? 11.375 31.094 17.172 1 81.56 224 SER B CA 1
ATOM 4019 C C . SER B 1 224 ? 10.281 30.047 17.266 1 81.56 224 SER B C 1
ATOM 4021 O O . SER B 1 224 ? 10.078 29.438 18.312 1 81.56 224 SER B O 1
ATOM 4023 N N . PRO B 1 225 ? 9.586 29.906 16.109 1 86.88 225 PRO B N 1
ATOM 4024 C CA . PRO B 1 225 ? 8.609 28.812 16.094 1 86.88 225 PRO B CA 1
ATOM 4025 C C . PRO B 1 225 ? 9.266 27.438 16.047 1 86.88 225 PRO B C 1
ATOM 4027 O O . PRO B 1 225 ? 10.445 27.328 15.688 1 86.88 225 PRO B O 1
ATOM 4030 N N . ILE B 1 226 ? 8.508 26.438 16.516 1 87.38 226 ILE B N 1
ATOM 4031 C CA . ILE B 1 226 ? 8.992 25.062 16.516 1 87.38 226 ILE B CA 1
ATOM 4032 C C . ILE B 1 226 ? 8.094 24.188 15.633 1 87.38 226 ILE B C 1
ATOM 4034 O O . ILE B 1 226 ? 6.867 24.297 15.688 1 87.38 226 ILE B O 1
ATOM 4038 N N . ILE B 1 227 ? 8.711 23.484 14.734 1 88.31 227 ILE B N 1
ATOM 4039 C CA . ILE B 1 227 ? 8.008 22.391 14.078 1 88.31 227 ILE B CA 1
ATOM 4040 C C . ILE B 1 227 ? 8.188 21.094 14.883 1 88.31 227 ILE B C 1
ATOM 4042 O O . ILE B 1 227 ? 9.297 20.562 14.961 1 88.31 227 ILE B O 1
ATOM 4046 N N . SER B 1 228 ? 7.105 20.688 15.469 1 89.06 228 SER B N 1
ATOM 4047 C CA . SER B 1 228 ? 7.25 19.531 16.359 1 89.06 228 SER B CA 1
ATOM 4048 C C . SER B 1 228 ? 6.449 18.344 15.836 1 89.06 228 SER B C 1
ATOM 4050 O O . SER B 1 228 ? 6.465 17.266 16.453 1 89.06 228 SER B O 1
ATOM 4052 N N . GLU B 1 229 ? 5.715 18.5 14.828 1 90.94 229 GLU B N 1
ATOM 4053 C CA . GLU B 1 229 ? 5.02 17.406 14.156 1 90.94 229 GLU B CA 1
ATOM 4054 C C . GLU B 1 229 ? 4.898 17.672 12.656 1 90.94 229 GLU B C 1
ATOM 4056 O O . GLU B 1 229 ? 4.734 18.812 12.227 1 90.94 229 GLU B O 1
ATOM 4061 N N . ILE B 1 230 ? 4.984 16.625 11.938 1 91 230 ILE B N 1
ATOM 4062 C CA . ILE B 1 230 ? 4.859 16.641 10.477 1 91 230 ILE B CA 1
ATOM 4063 C C . ILE B 1 230 ? 3.859 15.578 10.039 1 91 230 ILE B C 1
ATOM 4065 O O . ILE B 1 230 ? 3.818 14.484 10.602 1 91 230 ILE B O 1
ATOM 4069 N N . GLY B 1 231 ? 3.008 15.961 9.133 1 93.88 231 GLY B N 1
ATOM 4070 C CA . GLY B 1 231 ? 2.127 15.016 8.469 1 93.88 231 GLY B CA 1
ATOM 4071 C C . GLY B 1 231 ? 2.439 14.852 6.992 1 93.88 231 GLY B C 1
ATOM 4072 O O . GLY B 1 231 ? 2.551 15.836 6.262 1 93.88 231 GLY B O 1
ATOM 4073 N N . LEU B 1 232 ? 2.688 13.594 6.59 1 92.56 232 LEU B N 1
ATOM 4074 C CA . LEU B 1 232 ? 2.709 13.281 5.164 1 92.56 232 LEU B CA 1
ATOM 4075 C C . LEU B 1 232 ? 1.314 12.914 4.668 1 92.56 232 LEU B C 1
ATOM 4077 O O . LEU B 1 232 ? 0.643 12.07 5.262 1 92.56 232 LEU B O 1
ATOM 4081 N N . CYS B 1 233 ? 0.956 13.602 3.59 1 97 233 CYS B N 1
ATOM 4082 C CA . CYS B 1 233 ? -0.442 13.5 3.186 1 97 233 CYS B CA 1
ATOM 4083 C C . CYS B 1 233 ? -0.559 13.023 1.744 1 97 233 CYS B C 1
ATOM 4085 O O . CYS B 1 233 ? 0.337 13.258 0.932 1 97 233 CYS B O 1
ATOM 4087 N N . SER B 1 234 ? -1.679 12.336 1.523 1 96.88 234 SER B N 1
ATOM 4088 C CA . SER B 1 234 ? -2.084 11.992 0.163 1 96.88 234 SER B CA 1
ATOM 4089 C C . SER B 1 234 ? -3.172 12.938 -0.34 1 96.88 234 SER B C 1
ATOM 4091 O O . SER B 1 234 ? -3.887 13.547 0.456 1 96.88 234 SER B O 1
ATOM 4093 N N . GLY B 1 235 ? -3.275 13.102 -1.592 1 97.81 235 GLY B N 1
ATOM 4094 C CA . GLY B 1 235 ? -4.285 13.922 -2.238 1 97.81 235 GLY B CA 1
ATOM 4095 C C . GLY B 1 235 ? -4.145 13.969 -3.748 1 97.81 235 GLY B C 1
ATOM 4096 O O . GLY B 1 235 ? -3.406 13.172 -4.328 1 97.81 235 GLY B O 1
ATOM 4097 N N . VAL B 1 236 ? -4.973 14.766 -4.344 1 97.25 236 VAL B N 1
ATOM 4098 C CA . VAL B 1 236 ? -4.957 15.008 -5.785 1 97.25 236 VAL B CA 1
ATOM 4099 C C . VAL B 1 236 ? -4.992 16.5 -6.062 1 97.25 236 VAL B C 1
ATOM 4101 O O . VAL B 1 236 ? -5.734 17.25 -5.418 1 97.25 236 VAL B O 1
ATOM 4104 N N . ASP B 1 237 ? -4.188 16.938 -6.984 1 96.69 237 ASP B N 1
ATOM 4105 C CA . ASP B 1 237 ? -4.203 18.344 -7.367 1 96.69 237 ASP B CA 1
ATOM 4106 C C . ASP B 1 237 ? -5.285 18.609 -8.406 1 96.69 237 ASP B C 1
ATOM 4108 O O . ASP B 1 237 ? -5.508 17.797 -9.312 1 96.69 237 ASP B O 1
ATOM 4112 N N . ARG B 1 238 ? -5.891 19.734 -8.227 1 94.94 238 ARG B N 1
ATOM 4113 C CA . ARG B 1 238 ? -6.902 20.219 -9.164 1 94.94 238 ARG B CA 1
ATOM 4114 C C . ARG B 1 238 ? -6.848 21.734 -9.305 1 94.94 238 ARG B C 1
ATOM 4116 O O . ARG B 1 238 ? -6.609 22.438 -8.32 1 94.94 238 ARG B O 1
ATOM 4123 N N . LEU B 1 239 ? -7.082 22.141 -10.484 1 94.38 239 LEU B N 1
ATOM 4124 C CA . LEU B 1 239 ? -7.215 23.578 -10.688 1 94.38 239 LEU B CA 1
ATOM 4125 C C . LEU B 1 239 ? -8.547 24.078 -10.148 1 94.38 239 LEU B C 1
ATOM 4127 O O . LEU B 1 239 ? -9.602 23.562 -10.5 1 94.38 239 LEU B O 1
ATOM 4131 N N . VAL B 1 240 ? -8.43 25.031 -9.273 1 93.25 240 VAL B N 1
ATOM 4132 C CA . VAL B 1 240 ? -9.641 25.609 -8.695 1 93.25 240 VAL B CA 1
ATOM 4133 C C . VAL B 1 240 ? -9.578 27.125 -8.789 1 93.25 240 VAL B C 1
ATOM 4135 O O . VAL B 1 240 ? -8.531 27.703 -9.094 1 93.25 240 VAL B O 1
ATOM 4138 N N . ALA B 1 241 ? -10.727 27.703 -8.547 1 89.62 241 ALA B N 1
ATOM 4139 C CA . ALA B 1 2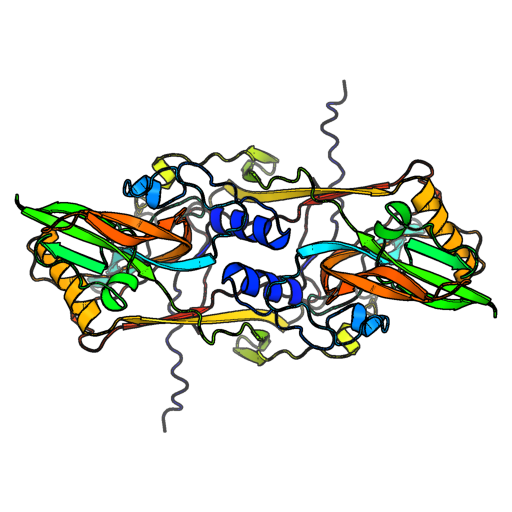41 ? -10.797 29.156 -8.516 1 89.62 241 ALA B CA 1
ATOM 4140 C C . ALA B 1 241 ? -10.555 29.688 -7.102 1 89.62 241 ALA B C 1
ATOM 4142 O O . ALA B 1 241 ? -11.039 29.109 -6.125 1 89.62 241 ALA B O 1
ATOM 4143 N N . GLY B 1 242 ? -9.672 30.688 -7.035 1 85.38 242 GLY B N 1
ATOM 4144 C CA . GLY B 1 242 ? -9.43 31.344 -5.762 1 85.38 242 GLY B CA 1
ATOM 4145 C C . GLY B 1 242 ? -9.625 32.844 -5.812 1 85.38 242 GLY B C 1
ATOM 4146 O O . GLY B 1 242 ? -9.758 33.438 -6.895 1 85.38 242 GLY B O 1
ATOM 4147 N N . GLN B 1 243 ? -9.852 33.406 -4.617 1 81.75 243 GLN B N 1
ATOM 4148 C CA . GLN B 1 243 ? -10.039 34.844 -4.504 1 81.75 243 GLN B CA 1
ATOM 4149 C C . GLN B 1 243 ? -8.727 35.562 -4.184 1 81.75 243 GLN B C 1
ATOM 4151 O O . GLN B 1 243 ? -7.949 35.094 -3.35 1 81.75 243 GLN B O 1
ATOM 4156 N N . GLY B 1 244 ? -8.367 36.531 -5.023 1 78.88 244 GLY B N 1
ATOM 4157 C CA . GLY B 1 244 ? -7.246 37.406 -4.734 1 78.88 244 GLY B CA 1
ATOM 4158 C C . GLY B 1 244 ? -7.664 38.875 -4.535 1 78.88 244 GLY B C 1
ATOM 4159 O O . GLY B 1 244 ? -8.852 39.156 -4.414 1 78.88 244 GLY B O 1
ATOM 4160 N N . SER B 1 245 ? -6.652 39.719 -4.324 1 76.75 245 SER B N 1
ATOM 4161 C CA . SER B 1 245 ? -6.938 41.125 -4.129 1 76.75 245 SER B CA 1
ATOM 4162 C C . SER B 1 245 ? -7.594 41.75 -5.363 1 76.75 245 SER B C 1
ATOM 4164 O O . SER B 1 245 ? -8.469 42.594 -5.246 1 76.75 245 SER B O 1
ATOM 4166 N N . ALA B 1 246 ? -7.09 41.312 -6.543 1 76.31 246 ALA B N 1
ATOM 4167 C CA . ALA B 1 246 ? -7.531 41.938 -7.789 1 76.31 246 ALA B CA 1
ATOM 4168 C C . ALA B 1 246 ? -8.625 41.125 -8.453 1 76.31 246 ALA B C 1
ATOM 4170 O O . ALA B 1 246 ? -8.93 41.312 -9.633 1 76.31 246 ALA B O 1
ATOM 4171 N N . GLY B 1 247 ? -9.109 40.156 -7.746 1 81.19 247 GLY B N 1
ATOM 4172 C CA . GLY B 1 247 ? -10.133 39.312 -8.352 1 81.19 247 GLY B CA 1
ATOM 4173 C C . GLY B 1 247 ? -9.859 37.844 -8.211 1 81.19 247 GLY B C 1
ATOM 4174 O O . GLY B 1 247 ? -8.984 37.438 -7.441 1 81.19 247 GLY B O 1
ATOM 4175 N N . SER B 1 248 ? -10.625 37.062 -9.023 1 85.56 248 SER B N 1
ATOM 4176 C CA . SER B 1 248 ? -10.523 35.625 -8.953 1 85.56 248 SER B CA 1
ATOM 4177 C C . SER B 1 248 ? -9.422 35.094 -9.867 1 85.56 248 SER B C 1
ATOM 4179 O O . SER B 1 248 ? -9.109 35.719 -10.891 1 85.56 248 SER B O 1
ATOM 4181 N N . PHE B 1 249 ? -8.664 34.125 -9.5 1 89.56 249 PHE B N 1
ATOM 4182 C CA . PHE B 1 249 ? -7.645 33.469 -10.305 1 89.56 249 PHE B CA 1
ATOM 4183 C C . PHE B 1 249 ? -7.703 31.953 -10.117 1 89.56 249 PHE B C 1
ATOM 4185 O O . PHE B 1 249 ? -8.359 31.453 -9.195 1 89.56 249 PHE B O 1
ATOM 4192 N N . GLN B 1 250 ? -7.07 31.297 -11.062 1 91.75 250 GLN B N 1
ATOM 4193 C CA . GLN B 1 250 ? -6.977 29.844 -10.953 1 91.75 250 GLN B CA 1
ATOM 4194 C C . GLN B 1 250 ? -5.664 29.42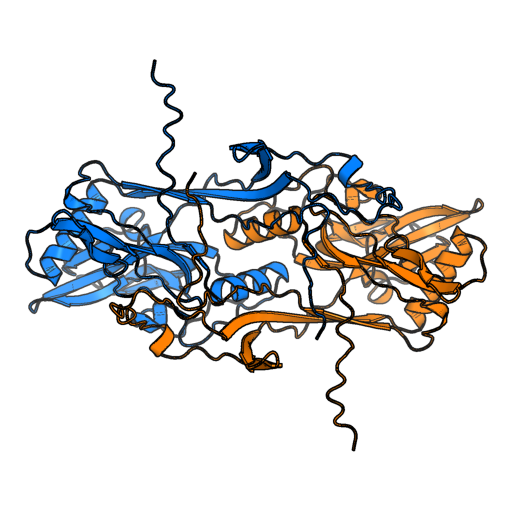2 -10.305 1 91.75 250 GLN B C 1
ATOM 4196 O O . GLN B 1 250 ? -4.621 30.047 -10.539 1 91.75 250 GLN B O 1
ATOM 4201 N N . TYR B 1 251 ? -5.766 28.484 -9.438 1 93.44 251 TYR B N 1
ATOM 4202 C CA . TYR B 1 251 ? -4.562 27.922 -8.828 1 93.44 251 TYR B CA 1
ATOM 4203 C C . TYR B 1 251 ? -4.746 26.438 -8.531 1 93.44 251 TYR B C 1
ATOM 4205 O O . TYR B 1 251 ? -5.867 25.938 -8.547 1 93.44 251 TYR B O 1
ATOM 4213 N N . GLN B 1 252 ? -3.656 25.734 -8.312 1 95 252 GLN B N 1
ATOM 4214 C CA . GLN B 1 252 ? -3.707 24.328 -7.965 1 95 252 GLN B CA 1
ATOM 4215 C C . GLN B 1 252 ? -4.031 24.141 -6.484 1 95 252 GLN B C 1
ATOM 4217 O O . GLN B 1 252 ? -3.381 24.719 -5.621 1 95 252 GLN B O 1
ATOM 4222 N N . GLU B 1 253 ? -5.105 23.438 -6.246 1 97.31 253 GLU B N 1
ATOM 4223 C CA . GLU B 1 253 ? -5.465 23.078 -4.879 1 97.31 253 GLU B CA 1
ATOM 4224 C C . GLU B 1 253 ? -5.527 21.562 -4.703 1 97.31 253 GLU B C 1
ATOM 4226 O O . GLU B 1 253 ? -5.758 20.828 -5.668 1 97.31 253 GLU B O 1
ATOM 4231 N N . VAL B 1 254 ? -5.199 21.125 -3.477 1 98 254 VAL B N 1
ATOM 4232 C CA . VAL B 1 254 ? -5.238 19.688 -3.201 1 98 254 VAL B CA 1
ATOM 4233 C C . VAL B 1 254 ? -6.648 19.281 -2.779 1 98 254 VAL B C 1
ATOM 4235 O O . VAL B 1 254 ? -7.312 20 -2.025 1 98 254 VAL B O 1
ATOM 4238 N N . LEU B 1 255 ? -7.145 18.203 -3.33 1 97.5 255 LEU B N 1
ATOM 4239 C CA . LEU B 1 255 ? -8.406 17.578 -2.939 1 97.5 255 LEU B CA 1
ATOM 4240 C C . LEU B 1 255 ? -8.148 16.297 -2.146 1 97.5 255 LEU B C 1
ATOM 4242 O O . LEU B 1 255 ? -7.148 15.609 -2.365 1 97.5 255 LEU B O 1
ATOM 4246 N N . ALA B 1 256 ? -9.102 15.969 -1.202 1 97.56 256 ALA B N 1
ATOM 4247 C CA . ALA B 1 256 ? -9.047 14.734 -0.425 1 97.56 256 ALA B CA 1
ATOM 4248 C C . ALA B 1 256 ? -7.691 14.57 0.253 1 97.56 256 ALA B C 1
ATOM 4250 O O . ALA B 1 256 ? -7.086 13.5 0.187 1 97.56 256 ALA B O 1
ATOM 4251 N N . CYS B 1 257 ? -7.191 15.664 0.815 1 98.5 257 C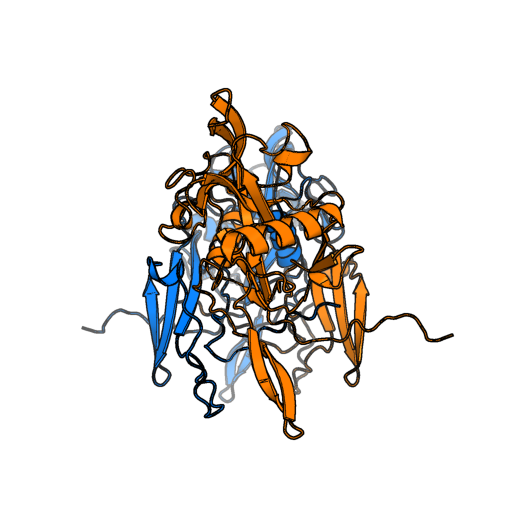YS B N 1
ATOM 4252 C CA . CYS B 1 257 ? -5.91 15.633 1.512 1 98.5 257 CYS B CA 1
ATOM 4253 C C . CYS B 1 257 ? -6.031 14.898 2.84 1 98.5 257 CYS B C 1
ATOM 4255 O O . CYS B 1 257 ? -6.703 15.367 3.76 1 98.5 257 CYS B O 1
ATOM 4257 N N . GLN B 1 258 ? -5.441 13.711 2.92 1 97.69 258 GLN B N 1
ATOM 4258 C CA . GLN B 1 258 ? -5.5 12.898 4.129 1 97.69 258 GLN B CA 1
ATOM 4259 C C . GLN B 1 258 ? -4.105 12.672 4.707 1 97.69 258 GLN B C 1
ATOM 4261 O O . GLN B 1 258 ? -3.162 12.375 3.971 1 97.69 258 GLN B O 1
ATOM 4266 N N . VAL B 1 259 ? -4.004 12.867 6 1 97.06 259 VAL B N 1
ATOM 4267 C CA . VAL B 1 259 ? -2.742 12.539 6.656 1 97.06 259 VAL B CA 1
ATOM 4268 C C . VAL B 1 259 ? -2.551 11.023 6.684 1 97.06 259 VAL B C 1
ATOM 4270 O O . VAL B 1 259 ? -3.393 10.297 7.215 1 97.06 259 VAL B O 1
ATOM 4273 N N . ASN B 1 260 ? -1.479 10.594 6.105 1 91.38 260 ASN B N 1
ATOM 4274 C CA . ASN B 1 260 ? -1.185 9.172 6.039 1 91.38 260 ASN B CA 1
ATOM 4275 C C . ASN B 1 260 ? -0.164 8.758 7.098 1 91.38 260 ASN B C 1
ATOM 4277 O O . ASN B 1 260 ? -0.175 7.617 7.566 1 91.38 260 ASN B O 1
ATOM 4281 N N . VAL B 1 261 ? 0.68 9.664 7.395 1 86.81 261 VAL B N 1
ATOM 4282 C CA . VAL B 1 261 ? 1.734 9.391 8.367 1 86.81 261 VAL B CA 1
ATOM 4283 C C . VAL B 1 261 ? 1.939 10.609 9.266 1 86.81 261 VAL B C 1
ATOM 4285 O O . VAL B 1 261 ? 2.008 11.734 8.781 1 86.81 261 VAL B O 1
ATOM 4288 N N . HIS B 1 262 ? 2.02 10.328 10.539 1 87.56 262 HIS B N 1
ATOM 4289 C CA . HIS B 1 262 ? 2.447 11.344 11.5 1 87.56 262 HIS B CA 1
ATOM 4290 C C . HIS B 1 262 ? 3.906 11.141 11.898 1 87.56 262 HIS B C 1
ATOM 4292 O O . HIS B 1 262 ? 4.324 10.023 12.195 1 87.56 262 HIS B O 1
ATOM 4298 N N . ILE B 1 263 ? 4.602 12.18 11.891 1 80.88 263 ILE B N 1
ATOM 4299 C CA . ILE B 1 263 ? 5.996 12.148 12.32 1 80.88 263 ILE B CA 1
ATOM 4300 C C . ILE B 1 263 ? 6.215 13.156 13.445 1 80.88 263 ILE B C 1
ATOM 4302 O O . ILE B 1 263 ? 5.98 14.352 13.273 1 80.88 263 ILE B O 1
ATOM 4306 N N . ALA B 1 264 ? 6.598 12.609 14.562 1 79.19 264 ALA B N 1
ATOM 4307 C CA . ALA B 1 264 ? 6.984 13.508 15.648 1 79.19 264 ALA B CA 1
ATOM 4308 C C . ALA B 1 264 ? 8.414 14.008 15.461 1 79.19 264 ALA B C 1
ATOM 4310 O O . ALA B 1 264 ? 9.312 13.234 15.117 1 79.19 264 ALA B O 1
ATOM 4311 N N . THR B 1 265 ? 8.555 15.258 15.594 1 79 265 THR B N 1
ATOM 4312 C CA . THR B 1 265 ? 9.859 15.891 15.438 1 79 265 THR B CA 1
ATOM 4313 C C . THR B 1 265 ? 9.977 17.109 16.359 1 79 265 THR B C 1
ATOM 4315 O O . THR B 1 265 ? 9.094 17.375 17.172 1 79 265 THR B O 1
ATOM 4318 N N . ASN B 1 266 ? 11.102 17.625 16.406 1 80.38 266 ASN B N 1
ATOM 4319 C CA . ASN B 1 266 ? 11.359 18.859 17.156 1 80.38 266 ASN B CA 1
ATOM 4320 C C . ASN B 1 266 ? 12.453 19.688 16.484 1 80.38 266 ASN B C 1
ATOM 4322 O O . ASN B 1 266 ? 13.641 19.453 16.719 1 80.38 266 ASN B O 1
ATOM 4326 N N . HIS B 1 267 ? 11.969 20.672 15.75 1 79.25 267 HIS B N 1
ATOM 4327 C CA . HIS B 1 267 ? 12.898 21.547 15.047 1 79.25 267 HIS B CA 1
ATOM 4328 C C . HIS B 1 267 ? 12.617 23.016 15.359 1 79.25 267 HIS B C 1
ATOM 4330 O O . HIS B 1 267 ? 11.664 23.594 14.844 1 79.25 267 HIS B O 1
ATOM 4336 N N . PRO B 1 268 ? 13.438 23.5 16.219 1 77.38 268 PRO B N 1
ATOM 4337 C CA . PRO B 1 268 ? 13.352 24.969 16.312 1 77.38 268 PRO B CA 1
ATOM 4338 C C . PRO B 1 268 ? 13.875 25.656 15.055 1 77.38 268 PRO B C 1
ATOM 4340 O O . PRO B 1 268 ? 15.078 25.641 14.781 1 77.38 268 PRO B O 1
ATOM 4343 N N . ILE B 1 269 ? 13.07 26.172 14.289 1 75.19 269 ILE B N 1
ATOM 4344 C CA . ILE B 1 269 ? 13.445 26.562 12.93 1 75.19 269 ILE B CA 1
ATOM 4345 C C . ILE B 1 269 ? 14.016 27.969 12.938 1 75.19 269 ILE B C 1
ATOM 4347 O O . ILE B 1 269 ? 14.648 28.406 11.969 1 75.19 269 ILE B O 1
ATOM 4351 N N . GLY B 1 270 ? 13.891 28.703 14.016 1 66.12 270 GLY B N 1
ATOM 4352 C CA . GLY B 1 270 ? 14.492 30.031 14.062 1 66.12 270 GLY B CA 1
ATOM 4353 C C . GLY B 1 270 ? 16.016 30 14.039 1 66.12 270 GLY B C 1
ATOM 4354 O O . GLY B 1 270 ? 16.656 30.984 13.703 1 66.12 270 GLY B O 1
ATOM 4355 N N . TYR B 1 271 ? 16.484 28.844 14.375 1 60.25 271 TYR B N 1
ATOM 4356 C CA . TYR B 1 271 ? 17.938 28.734 14.43 1 60.25 271 TYR B CA 1
ATOM 4357 C C . TYR B 1 271 ? 18.5 28.078 13.172 1 60.25 271 TYR B C 1
ATOM 4359 O O . TYR B 1 271 ? 19.703 27.938 13.016 1 60.25 271 TYR B O 1
ATOM 4367 N N . SER B 1 272 ? 17.672 27.625 12.344 1 60.16 272 SER B N 1
ATOM 4368 C CA . SER B 1 272 ? 18.062 26.984 11.102 1 60.16 272 SER B CA 1
ATOM 4369 C C . SER B 1 272 ? 18 27.953 9.93 1 60.16 272 SER B C 1
ATOM 4371 O O . SER B 1 272 ? 17.25 27.734 8.969 1 60.16 272 SER B O 1
ATOM 4373 N N . SER B 1 273 ? 18.797 28.969 9.992 1 64.88 273 SER B N 1
ATOM 4374 C CA . SER B 1 273 ? 18.734 30.062 9.016 1 64.88 273 SER B CA 1
ATOM 4375 C C . SER B 1 273 ? 19.109 29.562 7.625 1 64.88 273 SER B C 1
ATOM 4377 O O . SER B 1 273 ? 18.797 30.219 6.625 1 64.88 273 SER B O 1
ATOM 4379 N N . ASN B 1 274 ? 19.656 28.391 7.535 1 69.88 274 ASN B N 1
ATOM 4380 C CA . ASN B 1 274 ? 20.141 27.922 6.234 1 69.88 274 ASN B CA 1
ATOM 4381 C C . ASN B 1 274 ? 19.203 26.891 5.629 1 69.88 274 ASN B C 1
ATOM 4383 O O . ASN B 1 274 ? 19.484 26.328 4.566 1 69.88 274 ASN B O 1
ATOM 4387 N N . GLY B 1 275 ? 18.141 26.703 6.328 1 74.69 275 GLY B N 1
ATOM 4388 C CA . GLY B 1 275 ? 17.219 25.719 5.781 1 74.69 275 GLY B CA 1
ATOM 4389 C C . GLY B 1 275 ? 17.109 24.469 6.625 1 74.69 275 GLY B C 1
ATOM 4390 O O . GLY B 1 275 ? 17.719 24.375 7.695 1 74.69 275 GLY B O 1
ATOM 4391 N N . LEU B 1 276 ? 16.109 23.672 6.305 1 74.56 276 LEU B N 1
ATOM 4392 C CA . LEU B 1 276 ? 15.859 22.406 6.984 1 74.56 276 LEU B CA 1
ATOM 4393 C C . LEU B 1 276 ? 15.688 21.281 5.977 1 74.56 276 LEU B C 1
ATOM 4395 O O . LEU B 1 276 ? 14.891 21.391 5.039 1 74.56 276 LEU B O 1
ATOM 4399 N N . ASN B 1 277 ? 16.609 20.312 6.109 1 73.94 277 ASN B N 1
ATOM 4400 C CA . ASN B 1 277 ? 16.5 19.125 5.258 1 73.94 277 ASN B CA 1
ATOM 4401 C C . ASN B 1 277 ? 15.867 17.953 6.004 1 73.94 277 ASN B C 1
ATOM 4403 O O . ASN B 1 277 ? 16.312 17.594 7.098 1 73.94 277 ASN B O 1
ATOM 4407 N N . LEU B 1 278 ? 14.805 17.484 5.379 1 73.81 278 LEU B N 1
ATOM 4408 C CA . LEU B 1 278 ? 14.102 16.344 5.926 1 73.81 278 LEU B CA 1
ATOM 4409 C C . LEU B 1 278 ? 14.156 15.156 4.965 1 73.81 278 LEU B C 1
ATOM 4411 O O . LEU B 1 278 ? 13.922 15.32 3.764 1 73.81 278 LEU B O 1
ATOM 4415 N N . THR B 1 279 ? 14.578 13.992 5.453 1 71.56 279 THR B N 1
ATOM 4416 C CA . THR B 1 279 ? 14.609 12.773 4.652 1 71.56 279 THR B CA 1
ATOM 4417 C C . THR B 1 279 ? 13.688 11.711 5.25 1 71.56 279 THR B C 1
ATOM 4419 O O . THR B 1 279 ? 13.773 11.406 6.438 1 71.56 279 THR B O 1
ATOM 4422 N N . PHE B 1 280 ? 12.75 11.281 4.367 1 70.19 280 PHE B N 1
ATOM 4423 C CA . PHE B 1 280 ? 11.766 10.297 4.801 1 70.19 280 PHE B CA 1
ATOM 4424 C C . PHE B 1 280 ? 11.875 9.023 3.969 1 70.19 280 PHE B C 1
ATOM 4426 O O . PHE B 1 280 ? 12 9.086 2.744 1 70.19 280 PHE B O 1
ATOM 4433 N N . ASP B 1 281 ? 11.867 7.863 4.68 1 70.69 281 ASP B N 1
ATOM 4434 C CA . ASP B 1 281 ? 11.664 6.598 3.982 1 70.69 281 ASP B CA 1
ATOM 4435 C C . ASP B 1 281 ? 10.203 6.168 4.043 1 70.69 281 ASP B C 1
ATOM 4437 O O . ASP B 1 281 ? 9.695 5.812 5.109 1 70.69 281 ASP B O 1
ATOM 4441 N N . ILE B 1 282 ? 9.469 6.258 2.965 1 64.5 282 ILE B N 1
ATOM 4442 C CA . ILE B 1 282 ? 8.039 5.992 2.893 1 64.5 282 ILE B CA 1
ATOM 4443 C C . ILE B 1 282 ? 7.801 4.539 2.488 1 64.5 282 ILE B C 1
ATOM 4445 O O . ILE B 1 282 ? 6.656 4.102 2.373 1 64.5 282 ILE B O 1
ATOM 4449 N N . GLY B 1 283 ? 8.766 3.766 2.398 1 61.16 283 GLY B N 1
ATOM 4450 C CA . GLY B 1 283 ? 8.625 2.389 1.952 1 61.16 283 GLY B CA 1
ATOM 4451 C C . GLY B 1 283 ? 8.133 1.456 3.041 1 61.16 283 GLY B C 1
ATOM 4452 O O . GLY B 1 283 ? 8.078 1.833 4.211 1 61.16 283 GLY B O 1
ATOM 4453 N N . GLY B 1 284 ? 7.367 0.335 2.656 1 53.97 284 GLY B N 1
ATOM 4454 C CA . GLY B 1 284 ? 6.902 -0.704 3.561 1 53.97 284 GLY B CA 1
ATOM 4455 C C . GLY B 1 284 ? 7.98 -1.707 3.926 1 53.97 284 GLY B C 1
ATOM 4456 O O . GLY B 1 284 ? 8.891 -1.961 3.135 1 53.97 284 GLY B O 1
ATOM 4457 N N . VAL B 1 285 ? 8.125 -1.873 5.234 1 43.09 285 VAL B N 1
ATOM 4458 C CA . VAL B 1 285 ? 9.078 -2.879 5.688 1 43.09 285 VAL B CA 1
ATOM 4459 C C . VAL B 1 285 ? 8.367 -4.215 5.883 1 43.09 285 VAL B C 1
ATOM 4461 O O . VAL B 1 285 ? 7.305 -4.277 6.504 1 43.09 285 VAL B O 1
ATOM 4464 N N . GLU B 1 286 ? 8.531 -5.07 5.07 1 42.19 286 GLU B N 1
ATOM 4465 C CA . GLU B 1 286 ? 8 -6.41 5.312 1 42.19 286 GLU B CA 1
ATOM 4466 C C . GLU B 1 286 ? 9.047 -7.297 5.984 1 42.19 286 GLU B C 1
ATOM 4468 O O . GLU B 1 286 ? 10.195 -7.359 5.539 1 42.19 286 GLU B O 1
ATOM 4473 N N . PRO B 1 287 ? 8.75 -7.691 7.254 1 38.19 287 PRO B N 1
ATOM 4474 C CA . PRO B 1 287 ? 9.703 -8.633 7.844 1 38.19 287 PRO B CA 1
ATOM 4475 C C . PRO B 1 287 ? 9.891 -9.891 6.992 1 38.19 287 PRO B C 1
ATOM 4477 O O . PRO B 1 287 ? 8.945 -10.344 6.336 1 38.19 287 PRO B O 1
ATOM 4480 N N . THR B 1 288 ? 11.039 -10.125 6.352 1 35.09 288 THR B N 1
ATOM 4481 C CA . THR B 1 288 ? 11.258 -11.453 5.801 1 35.09 288 THR B CA 1
ATOM 4482 C C . THR B 1 288 ? 11.117 -12.516 6.883 1 35.09 288 THR B C 1
ATOM 4484 O O . THR B 1 288 ? 11.656 -12.367 7.984 1 35.09 288 THR B O 1
ATOM 4487 N N . LEU B 1 289 ? 9.844 -12.852 7.027 1 34.44 289 LEU B N 1
ATOM 4488 C CA . LEU B 1 289 ? 9.812 -13.883 8.055 1 34.44 289 LEU B CA 1
ATOM 4489 C C . LEU B 1 289 ? 11.117 -14.672 8.078 1 34.44 289 LEU B C 1
ATOM 4491 O O . LEU B 1 289 ? 11.656 -15.008 7.02 1 34.44 289 LEU B O 1
ATOM 4495 N N . GLY B 1 290 ? 11.836 -14.367 8.93 1 31.7 290 GLY B N 1
ATOM 4496 C CA . GLY B 1 290 ? 12.789 -15.438 9.172 1 31.7 290 GLY B CA 1
ATOM 4497 C C . GLY B 1 290 ? 12.203 -16.812 8.953 1 31.7 290 GLY B C 1
ATOM 4498 O O . GLY B 1 290 ? 10.984 -16.969 8.828 1 31.7 290 GLY B O 1
ATOM 4499 N N . ASP B 1 291 ? 12.906 -17.719 8.469 1 29.23 291 ASP B N 1
ATOM 4500 C CA . ASP B 1 291 ? 12.461 -19.109 8.32 1 29.23 291 ASP B CA 1
ATOM 4501 C C . ASP B 1 291 ? 11.266 -19.406 9.227 1 29.23 291 ASP B C 1
ATOM 4503 O O . ASP B 1 291 ? 10.492 -20.328 8.961 1 29.23 291 ASP B O 1
ATOM 4507 N N . LYS B 1 292 ? 11.133 -18.875 10.523 1 27.67 292 LYS B N 1
ATOM 4508 C CA . LYS B 1 292 ? 10.188 -19.344 11.531 1 27.67 292 LYS B CA 1
ATOM 4509 C C . LYS B 1 292 ? 9.102 -18.297 11.781 1 27.67 292 LYS B C 1
ATOM 4511 O O . LYS B 1 292 ? 8.273 -18.469 12.688 1 27.67 292 LYS B O 1
ATOM 4516 N N . ALA B 1 293 ? 9.172 -17.125 11.344 1 28.59 293 ALA B N 1
ATOM 4517 C CA . ALA B 1 293 ? 8.141 -16.219 11.836 1 28.59 293 ALA B CA 1
ATOM 4518 C C . ALA B 1 293 ? 6.867 -16.328 11 1 28.59 293 ALA B C 1
ATOM 4520 O O . ALA B 1 293 ? 6.918 -16.328 9.773 1 28.59 293 ALA B O 1
ATOM 4521 N N . VAL B 1 294 ? 5.891 -16.875 11.641 1 27.33 294 VAL B N 1
ATOM 4522 C CA . VAL B 1 294 ? 4.543 -17.125 11.141 1 27.33 294 VAL B CA 1
ATOM 4523 C C . VAL B 1 294 ? 3.764 -15.82 11.07 1 27.33 294 VAL B C 1
ATOM 4525 O O . VAL B 1 294 ? 3.617 -15.125 12.07 1 27.33 294 VAL B O 1
ATOM 4528 N N . ASN B 1 295 ? 3.842 -15.109 10.062 1 27.98 295 ASN B N 1
ATOM 4529 C CA . ASN B 1 295 ? 2.793 -14.102 9.969 1 27.98 295 ASN B CA 1
ATOM 4530 C C . ASN B 1 295 ? 1.417 -14.742 9.789 1 27.98 295 ASN B C 1
ATOM 4532 O O . ASN B 1 295 ? 1.22 -15.562 8.891 1 27.98 295 ASN B O 1
ATOM 4536 N N . GLN B 1 296 ? 0.639 -14.789 10.82 1 25.19 296 GLN B N 1
ATOM 4537 C CA . GLN B 1 296 ? -0.677 -15.414 10.891 1 25.19 296 GLN B CA 1
ATOM 4538 C C . GLN B 1 296 ? -1.755 -14.492 10.32 1 25.19 296 GLN B C 1
ATOM 4540 O O . GLN B 1 296 ? -1.796 -13.305 10.648 1 25.19 296 GLN B O 1
ATOM 4545 N N . ALA B 1 297 ? -1.992 -14.648 9.109 1 26.38 297 ALA B N 1
ATOM 4546 C CA . ALA B 1 297 ? -3.217 -13.992 8.656 1 26.38 297 ALA B CA 1
ATOM 4547 C C . ALA B 1 297 ? -4.445 -14.828 9.008 1 26.38 297 ALA B C 1
ATOM 4549 O O . ALA B 1 297 ? -4.426 -16.047 8.898 1 26.38 297 ALA B O 1
ATOM 4550 N N . THR B 1 298 ? -5.281 -14.352 9.891 1 23.81 298 THR B N 1
ATOM 4551 C CA . THR B 1 298 ? -6.484 -15.086 10.266 1 23.81 298 THR B CA 1
ATOM 4552 C C . THR B 1 298 ? -7.609 -14.828 9.266 1 23.81 298 THR B C 1
ATOM 4554 O O . THR B 1 298 ? -7.867 -13.68 8.898 1 23.81 298 THR B O 1
ATOM 4557 N N . PHE B 1 299 ? -7.918 -15.898 8.586 1 21.44 299 PHE B N 1
ATOM 4558 C CA . PHE B 1 299 ? -9.125 -15.914 7.77 1 21.44 299 PHE B CA 1
ATOM 4559 C C . PHE B 1 299 ? -10.367 -15.812 8.641 1 21.44 299 PHE B C 1
ATOM 4561 O O . PHE B 1 299 ? -10.516 -16.578 9.602 1 21.44 299 PHE B O 1
ATOM 4568 N N . VAL B 1 300 ? -10.914 -14.648 8.859 1 20.11 300 VAL B N 1
ATOM 4569 C CA . VAL B 1 300 ? -12.203 -14.664 9.547 1 20.11 300 VAL B CA 1
ATOM 4570 C C . VAL B 1 300 ? -13.328 -14.875 8.539 1 20.11 300 VAL B C 1
ATOM 4572 O O . VAL B 1 300 ? -13.266 -14.367 7.414 1 20.11 300 VAL B O 1
#

pLDDT: mean 80.66, std 20.31, range [18.5, 98.75]

Sequence (600 aa):
MADSSNPIDQQIINVVRTCYASYLQTTKYLGLSPFRMIANTTLNEKFGIQQGVAPAASEMPNVRYMVIGNMGHYTVKAADGADEVEPRIHRSNHAALYNHIPFVLREITNDLPAGATRDKYCLRRLETWNGKQYVAYYGRRISVTGVQPQLLQIEIINGVETTTPYVPTVDDLNPVPPDISNNGTVIGSNKTISASAIVKVSLTAEEILEITNAHRIRTGSARSPIISEIGLCSGVDRLVAGQGSAGSFQYQEVLACQVNVHIATNHPIGYSSNGLNLTFDIGGVEPTLGDKAVNQATFVMADSSNPIDQQIINVVRTCYASYLQTTKYLGLSPFRMIANTTLNEKFGIQQGVAPAASEMPNVRYMVIGNMGHYTVKAADGADEVEPRIHRSNHAALYNHIPFVLREITNDLPAGATRDKYCLRRLETWNGKQYVAYYGRRISVTGVQPQLLQIEIINGVETTTPYVPTVDDLNPVPPDISNNGTVIGSNKTISASAIVKVSLTAEEILEITNAHRIRTGSARSPIISEIGLCSGVDRLVAGQGSAGSFQYQEVLACQVNVHIATNHPIGYSSNGLNLTFDIGGVEPTLGDKAVNQATFV

InterPro domains:
  IPR055632 Protein of unknown function DUF7208 [PF23838] (5-296)

Foldseek 3Di:
DPPPPPPPPPPVKDKAFAVVLVVLCVCVVVVPWDDDFDPPQAVCCVLVNCPPDGDDRVDGWDFWKKFFFAPQWDWDADPVRDTDIDGNHDDRHDFDDPGTAFLAKAFLQDDFDDDPGPQQFAPWDWDDFPNGIIITTGMGTFDLPPWDKFKWKWAADPNDIDIDTDDDDVCNVVPDPDDPDVPPDQDFGSIWIWTWTKTKDKFALVSLVRRQVSVCRHPVDNAFGKGFKMFGWIFDWDWDWDAGPVGIDIDIHTDSTTGGMMITHIDRSVVVNGIDMDMDTPTDRDGPGGSPDDPDDDDD/DPPPPPPPPPPVWDKAFAVVLVVLCVCVVVVPWDDDFDPPQAVCCVLVNCPPDGDDRVDGWDFWKKFFAAPQWDWDADPVRDTDIDGNHDDRHDFDDPGTAFLAKAFLQDDFDDDPGPQQFAPWDWDDFPRGIIITTGMGTFDLPPWDKFKWKWAADPNDIDIDTDDDDPCVVVPDPDDPDVPPDQDWGSIFIWTWTKTKDKFALVSLVRRQVSVCRHPVDNAFGKGFKMFGWIFDWDWDWDAGPVGIDIHIHTDSITGGMMITHIDRSVVVNGIDMDMDTPIGTDGPGGSPDDPDDDDD

Solvent-accessible surface area (backbone atoms only — not comparable to full-atom values): 32058 Å² total; per-residue (Å²): 127,81,74,71,75,62,68,65,70,66,56,75,28,45,36,39,57,15,34,62,34,27,40,49,46,33,37,54,43,51,58,57,71,53,62,77,84,59,69,48,32,28,48,22,58,69,70,66,35,71,57,89,46,71,66,52,63,91,40,69,61,19,50,37,33,36,34,40,14,55,49,17,46,45,80,41,72,42,95,87,64,46,84,37,82,41,73,48,81,76,49,18,69,37,19,42,56,63,34,73,42,46,50,34,51,30,44,40,82,58,54,72,56,83,60,74,70,38,57,40,33,22,59,61,42,80,43,76,54,96,90,37,58,26,37,32,23,38,28,34,56,51,69,63,79,88,55,61,73,39,45,31,29,37,32,49,58,93,84,42,76,46,77,42,80,50,75,65,38,68,58,20,41,53,33,69,76,74,80,77,62,86,69,74,70,68,62,62,42,54,48,30,38,26,14,42,26,62,41,64,45,73,42,45,40,67,50,48,50,32,30,46,49,24,45,26,68,76,69,70,46,89,68,65,47,51,41,10,22,36,29,40,18,25,23,40,80,40,82,38,81,41,85,51,69,93,40,74,45,78,44,59,33,56,31,57,29,24,37,26,32,41,34,38,45,79,38,61,49,64,76,34,70,83,29,48,80,43,73,40,71,70,27,37,72,47,73,20,42,20,74,53,52,73,45,68,42,69,56,122,128,83,73,74,73,64,68,58,72,64,56,77,28,47,35,40,59,16,39,62,33,27,40,48,46,34,36,54,44,51,58,57,68,54,61,79,83,60,68,48,32,27,48,22,58,69,69,66,34,71,57,90,45,71,64,53,63,92,40,69,61,20,51,37,33,35,34,40,14,55,51,16,47,46,78,41,71,42,95,88,64,48,82,37,80,43,74,49,80,75,54,24,70,36,20,42,58,64,36,73,44,45,49,34,51,31,45,42,84,58,52,72,56,83,59,75,70,37,57,39,33,22,59,62,42,80,44,76,53,96,91,37,58,26,37,32,22,39,28,36,57,51,68,63,79,88,55,61,74,39,45,31,30,37,33,49,58,94,85,43,76,46,78,42,80,49,74,65,39,68,58,21,42,52,33,69,77,75,81,77,63,88,70,75,71,62,64,65,44,53,45,30,37,26,13,40,27,64,41,67,46,74,40,45,41,68,49,48,49,32,30,45,49,26,44,25,69,75,68,71,46,89,68,66,48,50,44,10,21,36,29,42,18,24,23,38,79,40,80,38,82,40,84,50,71,93,40,74,45,76,45,60,33,55,31,57,30,25,38,26,32,40,35,38,45,80,40,63,49,64,77,35,70,81,29,47,81,44,74,42,72,71,29,37,73,41,71,20,40,15,82,49,54,74,45,68,41,71,60,126